Protein AF-A0A524MCB5-F1 (afdb_monomer_lite)

Radius of gyration: 27.87 Å; chains: 1; bounding box: 77×70×85 Å

Foldseek 3Di:
DDDDDDDDDDDDDFDFFFPDLWAWFFLDKDFDPLPPCADPNQHDFQFQAKEDPAPQKMKTAHQQLCPRGPPHTKIFIWRWDAFSNGGDDIDGDDIAFAAPAADPPDGHHDDRQQFRWAYWYDDPFAIWTWGCQGPVRATWIFGAGNRNGTDDTADDPPQQGWDDDPRDTQGHADVPFQWQEKEADPVRFKIKIKTFFDINQQADFAAQVFWGKMKIWMWGPPDPGIDTDFIAIATWGHAPDHADVPKDKGKTFNYKYACCVPDLSARMWTWIWMAIPPFGIKIWTKGWHPDVVVDVGVVVVVDSGQDDPNHHRPDDHTDIGTRFMDGPPPVTGPDPDHQFAWRYWYWYDQHPVRFIKIKIWHGQVSPSPRGGTMMIIITTDSPQFQKKKQQQAFAQDPPQARFGKIWMATPLCLLQIAIEFPSGALSLLVLLVVSVVCVSLDDDDPDPDDSSLSSRLSHAEYEQFAQDNSRCVRVQVCLVSLVVHAQYEYEYAPRRLVCCVVPDLPVPNGPNSVVVRSYDYDHADAQDWADHPPGQKIWHWFWADQAPPDITIWIWMDHDQATEIEGDQAAFCVLRVPCRLVVVLLVCLCCLLQQRYQAYEAEAQFEPPDDSVPQRGHHYLVSVVVSLLSSLCSNDVPCSLASQANHEYEYGHHYFDPDPDPTGLRRRVVSNVVVNSSNHNYHHDDRSDMDGTHGPVVSNVVVPDDDPPPDD

Secondary structure (DSSP, 8-state):
-PPP-----------PPP--S-EEEEEEEE---TTT-EETTEE---EEEEEE-SSSEEEEEE---SSSSSSS-EEEEEEEEEETTEEEEEEEEEEEEPBSS--SSS--BPPTTS--EEEEEEETTEEEEEES--TTS--EEEEE-TTS-EEEE----GGGS-EEETTEEEESPBTTBSEEEEEE-TTS-EEEEEESS--TTT-PPP-SS---EEEEEEEE-SSSS-EEEEEEEEEPPPPSSPPPTT--EEEEEEEEEE-TTT-SS-SEEEEEEEEETTTEEEEEEEEE---TTTS-HHHHHT-S---BTTBPP-S-PPPEEEEEEEESSTTS-SSS----EEEEEEEEEEPTTSPEEEEEEEE-TT-TTT----EEEEEEE-TT-SEEEEEEE-B-SS-TTSBSEEEEEETT-GGG-EEE--S--HHHHHHHHHTTTTTT--PPTT--S-HHHHHHHH---EE-S---GGGTHHHHHHHHHHTTS--EEEEE-HHHHHHHHHHTBSSSSB--TTTTTSEEEEEPPBT--EEPTTSS-EEEEEEEESSTT-EEEEEEEEETTEEEEEE-S---HHHH--SHHHHHHHHHHHHHHTT-EEEEEEE----TT--GGGTSS---HHHHHHHHHHHHHHH-SSSTTTTTTT-EEEEE-BPP--SSSS-HHHHHHHHHHHH--S--EEE-PPTT-EEEE---HHHHHHHTSPPP----

Sequence (712 aa):
MKRSVLVAGLVVGLLGMSASAMELHFLGSFDPPRERWTFESIPVGEISGLTYAGNGTYYAIADDQGENITPPGVLYELEINVDLQGFHSVEVTDVIHLAREACTTCVRPYYAGELDGEEVLWMEDGFIVCSERDLTGEPWIRQFTHSGEFLAELPIPEKFIPAFEGGAQVRGVRENLSFEAATVTPDGSTLYVANEQALVQDGPVSTADAGTTVRIVEYDLTGDAPVIVGEYVYVTEPLFVRPAEGASGDNGVPGMAYVGHITPEFDLIMMERAYVGGIGNHIGLFGVKLDPYVYDREKILATEALAEDGMPYAGLSVHKVPLLRLSDDPAQTNVDFDPDNMEAIAIGPQLENGNSTLLLASDNNFNPKYQRNVFAAFEIDLDDAKLSAIVLGSGGGPREDNLSSYMLFPSGAPEEAIALDAGTLTVGIRHADELGNLWDFAVPSGSNLTREGYVYQNIKAYLLSHAHLDHTSAHYLNGPVDIYGAKKPIMGIQSTIDNIASGIYNWNTWADFVALGYYEYSVLSPSVETAIPGTSMTVEAYPVSHGAPYESTAFLVRSGDDYVLYFGDVGPEGVEGTGLITTVWERVAPLIADGSLLGMFLEISYAEGRPDSLLFGHLTPSWMMAEMHTLAQLVDAANPYEALDGFPVVVTHVKPIFEMVEPPLSAISRQLDQLNDLGIDFIFPIQGMRIDFRPNQRLRSMSGQPTPEVSS

pLDDT: mean 88.78, std 14.49, range [23.48, 98.88]

Structure (mmCIF, N/CA/C/O backbone):
data_AF-A0A524MCB5-F1
#
_entry.id   AF-A0A524MCB5-F1
#
loop_
_atom_site.group_PDB
_atom_site.id
_atom_site.type_symbol
_atom_site.label_atom_id
_atom_site.label_alt_id
_atom_site.label_comp_id
_atom_site.label_asym_id
_atom_site.label_entity_id
_atom_site.label_seq_id
_atom_site.pdbx_PDB_ins_code
_atom_site.Cartn_x
_atom_site.Cartn_y
_atom_site.Cartn_z
_atom_site.occupancy
_atom_site.B_iso_or_equiv
_atom_site.auth_seq_id
_atom_site.auth_comp_id
_atom_site.auth_asym_id
_atom_site.auth_atom_id
_atom_site.pdbx_PDB_model_num
ATOM 1 N N . MET A 1 1 ? 46.793 -26.778 21.956 1.00 34.97 1 MET A N 1
ATOM 2 C CA . MET A 1 1 ? 45.441 -27.344 22.150 1.00 34.97 1 MET A CA 1
ATOM 3 C C . MET A 1 1 ? 44.452 -26.191 22.180 1.00 34.97 1 MET A C 1
ATOM 5 O O . MET A 1 1 ? 44.235 -25.610 23.233 1.00 34.97 1 MET A O 1
ATOM 9 N N . LYS A 1 2 ? 43.958 -25.784 21.007 1.00 26.27 2 LYS A N 1
ATOM 10 C CA . LYS A 1 2 ? 42.907 -24.769 20.867 1.00 26.27 2 LYS A CA 1
ATOM 11 C C . LYS A 1 2 ? 41.581 -25.523 20.772 1.00 26.27 2 LYS A C 1
ATOM 13 O O . LYS A 1 2 ? 41.480 -26.440 19.963 1.00 26.27 2 LYS A O 1
ATOM 18 N N . ARG A 1 3 ? 40.642 -25.216 21.668 1.00 27.69 3 ARG A N 1
ATOM 19 C CA . ARG A 1 3 ? 39.285 -25.771 21.665 1.00 27.69 3 ARG A CA 1
ATOM 20 C C . ARG A 1 3 ? 38.458 -25.001 20.642 1.00 27.69 3 ARG A C 1
ATOM 22 O O . ARG A 1 3 ? 38.384 -23.780 20.722 1.00 27.69 3 ARG A O 1
ATOM 29 N N . SER A 1 4 ? 37.899 -25.741 19.699 1.00 25.53 4 SER A N 1
ATOM 30 C CA . SER A 1 4 ? 36.916 -25.300 18.720 1.00 25.53 4 SER A CA 1
ATOM 31 C C . SER A 1 4 ? 35.614 -24.927 19.430 1.00 25.53 4 SER A C 1
ATOM 33 O O . SER A 1 4 ? 35.122 -25.711 20.242 1.00 25.53 4 SER A O 1
ATOM 35 N N . VAL A 1 5 ? 35.068 -23.753 19.126 1.00 27.42 5 VAL A N 1
ATOM 36 C CA . VAL A 1 5 ? 33.670 -23.408 19.401 1.00 27.42 5 VAL A CA 1
ATOM 37 C C . VAL A 1 5 ? 32.959 -23.515 18.058 1.00 27.42 5 VAL A C 1
ATOM 39 O O . VAL A 1 5 ? 33.287 -22.784 17.129 1.00 27.42 5 VAL A O 1
ATOM 42 N N . LEU A 1 6 ? 32.078 -24.507 17.944 1.00 23.48 6 LEU A N 1
ATOM 43 C CA . LEU A 1 6 ? 31.124 -24.635 16.849 1.00 23.48 6 LEU A CA 1
ATOM 44 C C . LEU A 1 6 ? 30.017 -23.612 17.129 1.00 23.48 6 LEU A C 1
ATOM 46 O O . LEU A 1 6 ? 29.331 -23.738 18.141 1.00 23.48 6 LEU A O 1
ATOM 50 N N . VAL A 1 7 ? 29.867 -22.608 16.272 1.00 26.48 7 VAL A N 1
ATOM 51 C CA . VAL A 1 7 ? 28.645 -21.800 16.206 1.00 26.48 7 VAL A CA 1
ATOM 52 C C . VAL A 1 7 ? 27.860 -22.366 15.033 1.00 26.48 7 VAL A C 1
ATOM 54 O O . VAL A 1 7 ? 28.267 -22.217 13.885 1.00 26.48 7 VAL A O 1
ATOM 57 N N . ALA A 1 8 ? 26.804 -23.116 15.336 1.00 25.14 8 ALA A N 1
ATOM 58 C CA . ALA A 1 8 ? 25.810 -23.506 14.350 1.00 25.14 8 ALA A CA 1
ATOM 59 C C . ALA A 1 8 ? 24.869 -22.309 14.183 1.00 25.14 8 ALA A C 1
ATOM 61 O O . ALA A 1 8 ? 24.082 -22.022 15.082 1.00 25.14 8 ALA A O 1
ATOM 62 N N . GLY A 1 9 ? 25.022 -21.571 13.085 1.00 24.66 9 GLY A N 1
ATOM 63 C CA . GLY A 1 9 ? 24.042 -20.579 12.659 1.00 24.66 9 GLY A CA 1
ATOM 64 C C . GLY A 1 9 ? 22.861 -21.314 12.043 1.00 24.66 9 GLY A C 1
ATOM 65 O O . GLY A 1 9 ? 22.995 -21.895 10.969 1.00 24.66 9 GLY A O 1
ATOM 66 N N . LEU A 1 10 ? 21.744 -21.346 12.761 1.00 24.39 10 LEU A N 1
ATOM 67 C CA . LEU A 1 10 ? 20.443 -21.692 12.211 1.00 24.39 10 LEU A CA 1
ATOM 68 C C . LEU A 1 10 ? 19.868 -20.376 11.673 1.00 24.39 10 LEU A C 1
ATOM 70 O O . LEU A 1 10 ? 19.502 -19.510 12.461 1.00 24.39 10 LEU A O 1
ATOM 74 N N . VAL A 1 11 ? 19.891 -20.192 10.355 1.00 24.83 11 VAL A N 1
ATOM 75 C CA . VAL A 1 11 ? 19.175 -19.099 9.688 1.00 24.83 11 VAL A CA 1
ATOM 76 C C . VAL A 1 11 ? 17.813 -19.672 9.324 1.00 24.83 11 VAL A C 1
ATOM 78 O O . VAL A 1 11 ? 17.716 -20.512 8.433 1.00 24.83 11 VAL A O 1
ATOM 81 N N . VAL A 1 12 ? 16.793 -19.296 10.089 1.00 26.09 12 VAL A N 1
ATOM 82 C CA . VAL A 1 12 ? 15.389 -19.496 9.728 1.00 26.09 12 VAL A CA 1
ATOM 83 C C . VAL A 1 12 ? 14.976 -18.204 9.035 1.00 26.09 12 VAL A C 1
ATOM 85 O O . VAL A 1 12 ? 14.985 -17.151 9.665 1.00 26.09 12 VAL A O 1
ATOM 88 N N . GLY A 1 13 ? 14.722 -18.273 7.728 1.00 25.08 13 GLY A N 1
ATOM 89 C CA . GLY A 1 13 ? 14.093 -17.180 6.996 1.00 25.08 13 GLY A CA 1
ATOM 90 C C . GLY A 1 13 ? 12.633 -17.095 7.426 1.00 25.08 13 GLY A C 1
ATOM 91 O O . GLY A 1 13 ? 11.873 -18.030 7.185 1.00 25.08 13 GLY A O 1
ATOM 92 N N . LEU A 1 14 ? 12.271 -16.016 8.113 1.00 28.81 14 LEU A N 1
ATOM 93 C CA . LEU A 1 14 ? 10.888 -15.672 8.422 1.00 28.81 14 LEU A CA 1
ATOM 94 C C . LEU A 1 14 ? 10.329 -14.904 7.219 1.00 28.81 14 LEU A C 1
ATOM 96 O O . LEU A 1 14 ? 10.658 -13.743 6.999 1.00 28.81 14 LEU A O 1
ATOM 100 N N . LEU A 1 15 ? 9.542 -15.603 6.403 1.00 29.95 15 LEU A N 1
ATOM 101 C CA . LEU A 1 15 ? 8.758 -15.047 5.304 1.00 29.95 15 LEU A CA 1
ATOM 102 C C . LEU A 1 15 ? 7.418 -14.555 5.871 1.00 29.95 15 LEU A C 1
ATOM 104 O O . LEU A 1 15 ? 6.432 -15.284 5.819 1.00 29.95 15 LEU A O 1
ATOM 108 N N . GLY A 1 16 ? 7.380 -13.328 6.390 1.00 27.06 16 GLY A N 1
ATOM 109 C CA . GLY A 1 16 ? 6.115 -12.638 6.648 1.00 27.06 16 GLY A CA 1
ATOM 110 C C . GLY A 1 16 ? 5.524 -12.141 5.325 1.00 27.06 16 GLY A C 1
ATOM 111 O O . GLY A 1 16 ? 6.217 -11.489 4.541 1.00 27.06 16 GLY A O 1
ATOM 112 N N . MET A 1 17 ? 4.274 -12.497 5.029 1.00 32.84 17 MET A N 1
ATOM 113 C CA . MET A 1 17 ? 3.449 -11.775 4.055 1.00 32.84 17 MET A CA 1
ATOM 114 C C . MET A 1 17 ? 2.498 -10.897 4.863 1.00 32.84 17 MET A C 1
ATOM 116 O O . MET A 1 17 ? 1.702 -11.424 5.639 1.00 32.84 17 MET A O 1
ATOM 120 N N . SER A 1 18 ? 2.624 -9.580 4.715 1.00 36.91 18 SER A N 1
ATOM 121 C CA . SER A 1 18 ? 1.657 -8.612 5.233 1.00 36.91 18 SER A CA 1
ATOM 122 C C . SER A 1 18 ? 0.288 -8.827 4.587 1.00 36.91 18 SER A C 1
ATOM 124 O O . SER A 1 18 ? 0.202 -9.186 3.411 1.00 36.91 18 SER A O 1
ATOM 126 N N . ALA A 1 19 ? -0.786 -8.597 5.337 1.00 42.97 19 ALA A N 1
ATOM 127 C CA . ALA A 1 19 ? -2.145 -8.635 4.812 1.00 42.97 19 ALA A CA 1
ATOM 128 C C . ALA A 1 19 ? -2.438 -7.303 4.100 1.00 42.97 19 ALA A C 1
ATOM 130 O O . ALA A 1 19 ? -2.971 -6.367 4.694 1.00 42.97 19 ALA A O 1
ATOM 131 N N . SER A 1 20 ? -2.043 -7.210 2.830 1.00 49.34 20 SER A N 1
ATOM 132 C CA . SER A 1 20 ? -2.383 -6.082 1.956 1.00 49.34 20 SER A CA 1
ATOM 133 C C . SER A 1 20 ? -3.888 -5.994 1.695 1.00 49.34 20 SER A C 1
ATOM 135 O O . SER A 1 20 ? -4.575 -7.018 1.689 1.00 49.34 20 SER A O 1
ATOM 137 N N . ALA A 1 21 ? -4.399 -4.783 1.429 1.00 55.09 21 ALA A N 1
ATOM 138 C CA . ALA A 1 21 ? -5.760 -4.589 0.953 1.00 55.09 21 ALA A CA 1
ATOM 139 C C . ALA A 1 21 ? -6.006 -4.895 -0.530 1.00 55.09 21 ALA A C 1
ATOM 141 O O . ALA A 1 21 ? -7.150 -4.912 -0.988 1.00 55.09 21 ALA A O 1
ATOM 142 N N . MET A 1 22 ? -4.945 -5.193 -1.261 1.00 78.25 22 MET A N 1
ATOM 143 C CA . MET A 1 22 ? -4.989 -5.588 -2.653 1.00 78.25 22 MET A CA 1
ATOM 144 C C . MET A 1 22 ? -4.482 -7.024 -2.776 1.00 78.25 22 MET A C 1
ATOM 146 O O . MET A 1 22 ? -3.306 -7.291 -2.528 1.00 78.25 22 MET A O 1
ATOM 150 N N . GLU A 1 23 ? -5.351 -7.951 -3.173 1.00 82.00 23 GLU A N 1
ATOM 151 C CA . GLU A 1 23 ? -4.948 -9.313 -3.525 1.00 82.00 23 GLU A CA 1
ATOM 152 C C . GLU A 1 23 ? -4.732 -9.429 -5.041 1.00 82.00 23 GLU A C 1
ATOM 154 O O . GLU A 1 23 ? -5.407 -8.787 -5.846 1.00 82.00 23 GLU A O 1
ATOM 159 N N . LEU A 1 24 ? -3.772 -10.268 -5.437 1.00 90.69 24 LEU A N 1
ATOM 160 C CA . LEU A 1 24 ? -3.521 -10.605 -6.837 1.00 90.69 24 LEU A CA 1
ATOM 161 C C . LEU A 1 24 ? -3.953 -12.050 -7.087 1.00 90.69 24 LEU A C 1
ATOM 163 O O . LEU A 1 24 ? -3.249 -12.997 -6.726 1.00 90.69 24 LEU A O 1
ATOM 167 N N . HIS A 1 25 ? -5.122 -12.237 -7.696 1.00 91.31 25 HIS A N 1
ATOM 168 C CA . HIS A 1 25 ? -5.667 -13.566 -7.986 1.00 91.31 25 HIS A CA 1
ATOM 169 C C . HIS A 1 25 ? -5.210 -14.033 -9.357 1.00 91.31 25 HIS A C 1
ATOM 171 O O . HIS A 1 25 ? -5.485 -13.393 -10.364 1.00 91.31 25 HIS A O 1
ATOM 177 N N . PHE A 1 26 ? -4.519 -15.168 -9.419 1.00 94.00 26 PHE A N 1
ATOM 178 C CA . PHE A 1 26 ? -4.023 -15.696 -10.687 1.00 94.00 26 PHE A CA 1
ATOM 179 C C . PHE A 1 26 ? -5.168 -16.156 -11.599 1.00 94.00 26 PHE A C 1
ATOM 181 O O . PHE A 1 26 ? -5.893 -17.097 -11.275 1.00 94.00 26 PHE A O 1
ATOM 188 N N . LEU A 1 27 ? -5.288 -15.520 -12.764 1.00 94.94 27 LEU A N 1
ATOM 189 C CA . LEU A 1 27 ? -6.279 -15.848 -13.793 1.00 94.94 27 LEU A CA 1
ATOM 190 C C . LEU A 1 27 ? -5.763 -16.910 -14.768 1.00 94.94 27 LEU A C 1
ATOM 192 O O . LEU A 1 27 ? -6.548 -17.634 -15.380 1.00 94.94 27 LEU A O 1
ATOM 196 N N . GLY A 1 28 ? -4.444 -17.023 -14.915 1.00 95.31 28 GLY A N 1
ATOM 197 C CA . GLY A 1 28 ? -3.798 -18.021 -15.758 1.00 95.31 28 GLY A CA 1
ATOM 198 C C . GLY A 1 28 ? -2.550 -17.489 -16.449 1.00 95.31 28 GLY A C 1
ATOM 199 O O . GLY A 1 28 ? -2.157 -16.337 -16.268 1.00 95.31 28 GLY A O 1
ATOM 200 N N . SER A 1 29 ? -1.941 -18.341 -17.270 1.00 95.94 29 SER A N 1
ATOM 201 C CA . SER A 1 29 ? -0.795 -17.995 -18.107 1.00 95.94 29 SER A CA 1
ATOM 202 C C . SER A 1 29 ? -1.027 -18.346 -19.575 1.00 95.94 29 SER A C 1
ATOM 204 O O . SER A 1 29 ? -1.877 -19.177 -19.913 1.00 95.94 29 SER A O 1
ATOM 206 N N . PHE A 1 30 ? -0.259 -17.711 -20.455 1.00 95.44 30 PHE A N 1
ATOM 207 C CA . PHE A 1 30 ? -0.228 -17.999 -21.881 1.00 95.44 30 PHE A CA 1
ATOM 208 C C . PHE A 1 30 ? 1.215 -18.149 -22.361 1.00 95.44 30 PHE A C 1
ATOM 210 O O . PHE A 1 30 ? 2.009 -17.218 -22.258 1.00 95.44 30 PHE A O 1
ATOM 217 N N . ASP A 1 31 ? 1.519 -19.307 -22.948 1.00 92.88 31 ASP A N 1
ATOM 218 C CA . ASP A 1 31 ? 2.825 -19.623 -23.527 1.00 92.88 31 ASP A CA 1
ATOM 219 C C . ASP A 1 31 ? 2.719 -19.577 -25.064 1.00 92.88 31 ASP A C 1
ATOM 221 O O . ASP A 1 31 ? 2.154 -20.502 -25.671 1.00 92.88 31 ASP A O 1
ATOM 225 N N . PRO A 1 32 ? 3.271 -18.552 -25.739 1.00 89.06 32 PRO A N 1
ATOM 226 C CA . PRO A 1 32 ? 3.393 -18.561 -27.188 1.00 89.06 32 PRO A CA 1
ATOM 227 C C . PRO A 1 32 ? 4.268 -19.727 -27.688 1.00 89.06 32 PRO A C 1
ATOM 229 O O . PRO A 1 32 ? 5.071 -20.304 -26.944 1.00 89.06 32 PRO A O 1
ATOM 232 N N . PRO A 1 33 ? 4.175 -20.095 -28.981 1.00 83.44 33 PRO A N 1
ATOM 233 C CA . PRO A 1 33 ? 5.017 -21.143 -29.547 1.00 83.44 33 PRO A CA 1
ATOM 234 C C . PRO A 1 33 ? 6.518 -20.838 -29.396 1.00 83.44 33 PRO A C 1
ATOM 236 O O . PRO A 1 33 ? 7.037 -19.928 -30.034 1.00 83.44 33 PRO A O 1
ATOM 239 N N . ARG A 1 34 ? 7.243 -21.665 -28.627 1.00 75.25 34 ARG A N 1
ATOM 240 C CA . ARG A 1 34 ? 8.708 -21.532 -28.435 1.00 75.25 34 ARG A CA 1
ATOM 241 C C . ARG A 1 34 ? 9.503 -21.518 -29.741 1.00 75.25 34 ARG A C 1
ATOM 243 O O . ARG A 1 34 ? 10.548 -20.890 -29.837 1.00 75.25 34 ARG A O 1
ATOM 250 N N . GLU A 1 35 ? 9.017 -22.236 -30.751 1.00 72.88 35 GLU A N 1
ATOM 251 C CA . GLU A 1 35 ? 9.557 -22.183 -32.104 1.00 72.88 35 GLU A CA 1
ATOM 252 C C . GLU A 1 35 ? 8.557 -21.460 -33.014 1.00 72.88 35 GLU A C 1
ATOM 254 O O . GLU A 1 35 ? 7.400 -21.872 -33.106 1.00 72.88 35 GLU A O 1
ATOM 259 N N . ARG A 1 36 ? 9.038 -20.470 -33.784 1.00 73.31 36 ARG A N 1
ATOM 260 C CA . ARG A 1 36 ? 8.288 -19.763 -34.847 1.00 73.31 36 ARG A CA 1
ATOM 261 C C . ARG A 1 36 ? 7.218 -18.772 -34.377 1.00 73.31 36 ARG A C 1
ATOM 263 O O . ARG A 1 36 ? 6.297 -18.494 -35.146 1.00 73.31 36 ARG A O 1
ATOM 270 N N . TRP A 1 37 ? 7.337 -18.212 -33.177 1.00 89.62 37 TRP A N 1
ATOM 271 C CA . TRP A 1 37 ? 6.600 -16.990 -32.864 1.00 89.62 37 TRP A CA 1
ATOM 272 C C . TRP A 1 37 ? 7.275 -15.816 -33.582 1.00 89.62 37 TRP A C 1
ATOM 274 O O . TRP A 1 37 ? 8.327 -15.331 -33.180 1.00 89.62 37 TRP A O 1
ATOM 284 N N . THR A 1 38 ? 6.741 -15.479 -34.755 1.00 91.56 38 THR A N 1
ATOM 285 C CA . THR A 1 38 ? 7.285 -14.458 -35.657 1.00 91.56 38 THR A CA 1
ATOM 286 C C . THR A 1 38 ? 6.148 -13.639 -36.248 1.00 91.56 38 THR A C 1
ATOM 288 O O . THR A 1 38 ? 5.137 -14.227 -36.642 1.00 91.56 38 THR A O 1
ATOM 291 N N . PHE A 1 39 ? 6.361 -12.343 -36.441 1.00 93.56 39 PHE A N 1
ATOM 292 C CA . PHE A 1 39 ? 5.471 -11.462 -37.194 1.00 93.56 39 PHE A CA 1
ATOM 293 C C . PHE A 1 39 ? 6.193 -10.957 -38.446 1.00 93.56 39 PHE A C 1
ATOM 295 O O . PHE A 1 39 ? 7.310 -10.467 -38.361 1.00 93.56 39 PHE A O 1
ATOM 302 N N . GLU A 1 40 ? 5.623 -11.168 -39.635 1.00 91.75 40 GLU A N 1
ATOM 303 C CA . GLU A 1 40 ? 6.247 -10.802 -40.925 1.00 91.75 40 GLU A CA 1
ATOM 304 C C . GLU A 1 40 ? 7.729 -11.220 -41.104 1.00 91.75 40 GLU A C 1
ATOM 306 O O . GLU A 1 40 ? 8.475 -10.637 -41.888 1.00 91.75 40 GLU A O 1
ATOM 311 N N . SER A 1 41 ? 8.136 -12.334 -40.482 1.00 89.94 41 SER A N 1
ATOM 312 C CA . SER A 1 41 ? 9.515 -12.875 -40.428 1.00 89.94 41 SER A CA 1
ATOM 313 C C . SER A 1 41 ? 10.450 -12.234 -39.397 1.00 89.94 41 SER A C 1
ATOM 315 O O . SER A 1 41 ? 11.596 -12.672 -39.299 1.00 89.94 41 SER A O 1
ATOM 317 N N . ILE A 1 42 ? 9.979 -11.261 -38.621 1.00 92.19 42 ILE A N 1
ATOM 318 C CA . ILE A 1 42 ? 10.658 -10.753 -37.427 1.00 92.19 42 ILE A CA 1
ATOM 319 C C . ILE A 1 42 ? 10.396 -11.751 -36.288 1.00 92.19 42 ILE A C 1
ATOM 321 O O . ILE A 1 42 ? 9.231 -12.090 -36.054 1.00 92.19 42 ILE A O 1
ATOM 325 N N . PRO A 1 43 ? 11.434 -12.302 -35.633 1.00 92.50 43 PRO A N 1
ATOM 326 C CA . PRO A 1 43 ? 11.242 -13.124 -34.443 1.00 92.50 43 PRO A CA 1
ATOM 327 C C . PRO A 1 43 ? 10.668 -12.266 -33.312 1.00 92.50 43 PRO A C 1
ATOM 329 O O . PRO A 1 43 ? 11.080 -11.126 -33.147 1.00 92.50 43 PRO A O 1
ATOM 332 N N . VAL A 1 44 ? 9.705 -12.809 -32.568 1.00 93.94 44 VAL A N 1
ATOM 333 C CA . VAL A 1 44 ? 9.073 -12.122 -31.435 1.00 93.94 44 VAL A CA 1
ATOM 334 C C . VAL A 1 44 ? 9.634 -12.715 -30.146 1.00 93.94 44 VAL A C 1
ATOM 336 O O . VAL A 1 44 ? 9.595 -13.933 -29.935 1.00 93.94 44 VAL A O 1
ATOM 339 N N . GLY A 1 45 ? 10.177 -11.859 -29.299 1.00 92.88 45 GLY A N 1
ATOM 340 C CA . GLY A 1 45 ? 10.852 -12.201 -28.053 1.00 92.88 45 GLY A CA 1
ATOM 341 C C . GLY A 1 45 ? 11.538 -10.969 -27.490 1.00 92.88 45 GLY A C 1
ATOM 342 O O . GLY A 1 45 ? 11.314 -9.877 -28.025 1.00 92.88 45 GLY A O 1
ATOM 343 N N . GLU A 1 46 ? 12.361 -11.179 -26.465 1.00 93.25 46 GLU A N 1
ATOM 344 C CA . GLU A 1 46 ? 13.118 -10.087 -25.849 1.00 93.25 46 GLU A CA 1
ATOM 345 C C . GLU A 1 46 ? 12.197 -8.998 -25.268 1.00 93.25 46 GLU A C 1
ATOM 347 O O . GLU A 1 46 ? 12.409 -7.812 -25.432 1.00 93.25 46 GLU A O 1
ATOM 352 N N . ILE A 1 47 ? 11.072 -9.422 -24.664 1.00 96.38 47 ILE A N 1
ATOM 353 C CA . ILE A 1 47 ? 10.057 -8.513 -24.109 1.00 96.38 47 ILE A CA 1
ATOM 354 C C . ILE A 1 47 ? 10.479 -8.062 -22.711 1.00 96.38 47 ILE A C 1
ATOM 356 O O . ILE A 1 47 ? 10.270 -8.797 -21.747 1.00 96.38 47 ILE A O 1
ATOM 360 N N . SER A 1 48 ? 10.964 -6.832 -22.623 1.00 96.00 48 SER A N 1
ATOM 361 C CA . SER A 1 48 ? 11.388 -6.175 -21.381 1.00 96.00 48 SER A CA 1
ATOM 362 C C . SER A 1 48 ? 10.328 -5.217 -20.820 1.00 96.00 48 SER A C 1
ATOM 364 O O . SER A 1 48 ? 10.140 -5.150 -19.612 1.00 96.00 48 SER A O 1
ATOM 366 N N . GLY A 1 49 ? 9.524 -4.577 -21.683 1.00 97.56 49 GLY A N 1
ATOM 367 C CA . GLY A 1 49 ? 8.474 -3.626 -21.279 1.00 97.56 49 GLY A CA 1
ATOM 368 C C . GLY A 1 49 ? 7.113 -3.872 -21.932 1.00 97.56 49 GLY A C 1
ATOM 369 O O . GLY A 1 49 ? 7.030 -4.441 -23.026 1.00 97.56 49 GLY A O 1
ATOM 370 N N . LEU A 1 50 ? 6.026 -3.430 -21.287 1.00 98.12 50 LEU A N 1
ATOM 371 C CA . LEU A 1 50 ? 4.644 -3.631 -21.750 1.00 98.12 50 LEU A CA 1
ATOM 372 C C . LEU A 1 50 ? 3.716 -2.497 -21.294 1.00 98.12 50 LEU A C 1
ATOM 374 O O . LEU A 1 50 ? 3.638 -2.160 -20.120 1.00 98.12 50 LEU A O 1
ATOM 378 N N . THR A 1 51 ? 2.884 -1.985 -22.201 1.00 97.94 51 THR A N 1
ATOM 379 C CA . THR A 1 51 ? 1.887 -0.952 -21.873 1.00 97.94 51 THR A CA 1
ATOM 380 C C . THR A 1 51 ? 0.537 -1.192 -22.526 1.00 97.94 51 THR A C 1
ATOM 382 O O . THR A 1 51 ? 0.451 -1.762 -23.614 1.00 97.94 51 THR A O 1
ATOM 385 N N . TYR A 1 52 ? -0.528 -0.739 -21.862 1.00 95.62 52 TYR A N 1
ATOM 386 C CA . TYR A 1 52 ? -1.908 -0.860 -22.317 1.00 95.62 52 TYR A CA 1
ATOM 387 C C . TYR A 1 52 ? -2.429 0.466 -22.879 1.00 95.62 52 TYR A C 1
ATOM 389 O O . TYR A 1 52 ? -2.447 1.484 -22.192 1.00 95.62 52 TYR A O 1
ATOM 397 N N . ALA A 1 53 ? -2.940 0.446 -24.111 1.00 91.31 53 ALA A N 1
ATOM 398 C CA . ALA A 1 53 ? -3.452 1.639 -24.789 1.00 91.31 53 ALA A CA 1
ATOM 399 C C . ALA A 1 53 ? -4.928 1.966 -24.473 1.00 91.31 53 ALA A C 1
ATOM 401 O O . ALA A 1 53 ? -5.498 2.903 -25.034 1.00 91.31 53 ALA A O 1
ATOM 402 N N . GLY A 1 54 ? -5.589 1.188 -23.606 1.00 83.06 54 GLY A N 1
ATOM 403 C CA . GLY A 1 54 ? -6.968 1.452 -23.171 1.00 83.06 54 GLY A CA 1
ATOM 404 C C . GLY A 1 54 ? -8.078 0.848 -24.045 1.00 83.06 54 GLY A C 1
ATOM 405 O O . GLY A 1 54 ? -9.254 0.980 -23.706 1.00 83.06 54 GLY A O 1
ATOM 406 N N . ASN A 1 55 ? -7.746 0.185 -25.156 1.00 79.12 55 ASN A N 1
ATOM 407 C CA . ASN A 1 55 ? -8.709 -0.298 -26.161 1.00 79.12 55 ASN A CA 1
ATOM 408 C C . ASN A 1 55 ? -8.561 -1.795 -26.517 1.00 79.12 55 ASN A C 1
ATOM 410 O O . ASN A 1 55 ? -9.005 -2.210 -27.586 1.00 79.12 55 ASN A O 1
ATOM 414 N N . GLY A 1 56 ? -7.922 -2.587 -25.654 1.00 80.69 56 GLY A N 1
ATOM 415 C CA . GLY A 1 56 ? -7.534 -3.979 -25.933 1.00 80.69 56 GLY A CA 1
ATOM 416 C C . GLY A 1 56 ? -6.179 -4.141 -26.638 1.00 80.69 56 GLY A C 1
ATOM 417 O O . GLY A 1 56 ? -5.706 -5.266 -26.768 1.00 80.69 56 GLY A O 1
ATOM 418 N N . THR A 1 57 ? -5.549 -3.036 -27.056 1.00 94.06 57 THR A N 1
ATOM 419 C CA . THR A 1 57 ? -4.215 -3.033 -27.676 1.00 94.06 57 THR A CA 1
ATOM 420 C C . THR A 1 57 ? -3.142 -2.808 -26.621 1.00 94.06 57 THR A C 1
ATOM 422 O O . THR A 1 57 ? -3.291 -1.956 -25.738 1.00 94.06 57 THR A O 1
ATOM 425 N N . TYR A 1 58 ? -2.049 -3.543 -26.755 1.00 98.12 58 TYR A N 1
ATOM 426 C CA . TYR A 1 58 ? -0.845 -3.413 -25.957 1.00 98.12 58 TYR A CA 1
ATOM 427 C C . TYR A 1 58 ? 0.352 -3.142 -26.854 1.00 98.12 58 TYR A C 1
ATOM 429 O O . TYR A 1 58 ? 0.353 -3.511 -28.028 1.00 98.12 58 TYR A O 1
ATOM 437 N N . TYR A 1 59 ? 1.383 -2.533 -26.283 1.00 98.44 59 TYR A N 1
ATOM 438 C CA . TYR A 1 59 ? 2.670 -2.366 -26.942 1.00 98.44 59 TYR A CA 1
ATOM 439 C C . TYR A 1 59 ? 3.757 -2.931 -26.048 1.00 98.44 59 TYR A C 1
ATOM 441 O O . TYR A 1 59 ? 3.791 -2.610 -24.863 1.00 98.44 59 TYR A O 1
ATOM 449 N N . ALA A 1 60 ? 4.612 -3.773 -26.615 1.00 98.31 60 ALA A N 1
ATOM 450 C CA . ALA A 1 60 ? 5.767 -4.339 -25.934 1.00 98.31 60 ALA A CA 1
ATOM 451 C C . ALA A 1 60 ? 7.051 -3.885 -26.625 1.00 98.31 60 ALA A C 1
ATOM 453 O O . ALA A 1 60 ? 7.072 -3.815 -27.855 1.00 98.31 60 ALA A O 1
ATOM 454 N N . ILE A 1 61 ? 8.101 -3.584 -25.868 1.00 98.06 61 ILE A N 1
ATOM 455 C CA . ILE A 1 61 ? 9.419 -3.253 -26.425 1.00 98.06 61 ILE A CA 1
ATOM 456 C C . ILE A 1 61 ? 10.319 -4.485 -26.447 1.00 98.06 61 ILE A C 1
ATOM 458 O O . ILE A 1 61 ? 10.229 -5.322 -25.556 1.00 98.06 61 ILE A O 1
ATOM 462 N N . ALA A 1 62 ? 11.123 -4.597 -27.508 1.00 96.56 62 ALA A N 1
ATOM 463 C CA . ALA A 1 62 ? 12.202 -5.568 -27.603 1.00 96.56 62 ALA A CA 1
ATOM 464 C C . ALA A 1 62 ? 13.525 -4.967 -27.092 1.00 96.56 62 ALA A C 1
ATOM 466 O O . ALA A 1 62 ? 13.936 -3.930 -27.634 1.00 96.56 62 ALA A O 1
ATOM 467 N N . ASP A 1 63 ? 14.209 -5.623 -26.153 1.00 94.06 63 ASP A N 1
ATOM 468 C CA . ASP A 1 63 ? 15.554 -5.234 -25.694 1.00 94.06 63 ASP A CA 1
ATOM 469 C C . ASP A 1 63 ? 16.671 -5.656 -26.676 1.00 94.06 63 ASP A C 1
ATOM 471 O O . ASP A 1 63 ? 17.800 -5.180 -26.564 1.00 94.06 63 ASP A O 1
ATOM 475 N N . ASP A 1 64 ? 16.352 -6.426 -27.735 1.00 93.44 64 ASP A N 1
ATOM 476 C CA . ASP A 1 64 ? 17.317 -6.859 -28.764 1.00 93.44 64 ASP A CA 1
ATOM 477 C C . ASP A 1 64 ? 18.200 -5.717 -29.277 1.00 93.44 64 ASP A C 1
ATOM 479 O O . ASP A 1 64 ? 17.787 -4.823 -30.032 1.00 93.44 64 ASP A O 1
ATOM 483 N N . GLN A 1 65 ? 19.487 -5.834 -28.967 1.00 93.19 65 GLN A N 1
ATOM 484 C CA . GLN A 1 65 ? 20.508 -4.853 -29.323 1.00 93.19 65 GLN A CA 1
ATOM 485 C C . GLN A 1 65 ? 20.986 -4.998 -30.780 1.00 93.19 65 GLN A C 1
ATOM 487 O O . GLN A 1 65 ? 22.039 -4.478 -31.164 1.00 93.19 65 GLN A O 1
ATOM 492 N N . GLY A 1 66 ? 20.239 -5.692 -31.638 1.00 92.44 66 GLY A N 1
ATOM 493 C CA . GLY A 1 66 ? 20.571 -5.939 -33.037 1.00 92.44 66 GLY A CA 1
ATOM 494 C C . GLY A 1 66 ? 21.185 -7.318 -33.299 1.00 92.44 66 GLY A C 1
ATOM 495 O O . GLY A 1 66 ? 21.845 -7.495 -34.331 1.00 92.44 66 GLY A O 1
ATOM 496 N N . GLU A 1 67 ? 21.046 -8.262 -32.365 1.00 92.38 67 GLU A N 1
ATOM 497 C CA . GLU A 1 67 ? 21.634 -9.604 -32.440 1.00 92.38 67 GLU A CA 1
ATOM 498 C C . GLU A 1 67 ? 20.740 -10.572 -33.224 1.00 92.38 67 GLU A C 1
ATOM 500 O O . GLU A 1 67 ? 21.221 -11.298 -34.106 1.00 92.38 67 GLU A O 1
ATOM 505 N N . ASN A 1 68 ? 19.437 -10.538 -32.946 1.00 91.44 68 ASN A N 1
ATOM 506 C CA . ASN A 1 68 ? 18.411 -11.388 -33.539 1.00 91.44 68 ASN A CA 1
ATOM 507 C C . ASN A 1 68 ? 17.422 -10.582 -34.390 1.00 91.44 68 ASN A C 1
ATOM 509 O O . ASN A 1 68 ? 16.882 -11.112 -35.371 1.00 91.44 68 ASN A O 1
ATOM 513 N N . ILE A 1 69 ? 17.218 -9.303 -34.069 1.00 91.50 69 ILE A N 1
ATOM 514 C CA . ILE A 1 69 ? 16.318 -8.382 -34.763 1.00 91.50 69 ILE A CA 1
ATOM 515 C C . ILE A 1 69 ? 17.160 -7.334 -35.499 1.00 91.50 69 ILE A C 1
ATOM 517 O O . ILE A 1 69 ? 18.179 -6.851 -35.028 1.00 91.50 69 ILE A O 1
ATOM 521 N N . THR A 1 70 ? 16.816 -6.995 -36.742 1.00 91.31 70 THR A N 1
ATOM 522 C CA . THR A 1 70 ? 17.573 -5.973 -37.486 1.00 91.31 70 THR A CA 1
ATOM 523 C C . THR A 1 70 ? 16.648 -5.153 -38.382 1.00 91.31 70 THR A C 1
ATOM 525 O O . THR A 1 70 ? 16.059 -5.718 -39.309 1.00 91.31 70 THR A O 1
ATOM 528 N N . PRO A 1 71 ? 16.586 -3.818 -38.206 1.00 91.75 71 PRO A N 1
ATOM 529 C CA . PRO A 1 71 ? 17.290 -3.016 -37.188 1.00 91.75 71 PRO A CA 1
ATOM 530 C C . PRO A 1 71 ? 16.719 -3.191 -35.759 1.00 91.75 71 PRO A C 1
ATOM 532 O O . PRO A 1 71 ? 15.548 -3.556 -35.660 1.00 91.75 71 PRO A O 1
ATOM 535 N N . PRO A 1 72 ? 17.503 -2.904 -34.695 1.00 93.81 72 PRO A N 1
ATOM 536 C CA . PRO A 1 72 ? 17.006 -2.868 -33.313 1.00 93.81 72 PRO A CA 1
ATOM 537 C C . PRO A 1 72 ? 16.016 -1.717 -33.083 1.00 93.81 72 PRO A C 1
ATOM 539 O O . PRO A 1 72 ? 15.836 -0.855 -33.955 1.00 93.81 72 PRO A O 1
ATOM 542 N N . GLY A 1 73 ? 15.397 -1.689 -31.898 1.00 94.75 73 GLY A N 1
ATOM 543 C CA . GLY A 1 73 ? 14.370 -0.709 -31.535 1.00 94.75 73 GLY A CA 1
ATOM 544 C C . GLY A 1 73 ? 13.015 -1.067 -32.134 1.00 94.75 73 GLY A C 1
ATOM 545 O O . GLY A 1 73 ? 12.468 -0.314 -32.944 1.00 94.75 73 GLY A O 1
ATOM 546 N N . VAL A 1 74 ? 12.511 -2.247 -31.781 1.00 96.38 74 VAL A N 1
ATOM 547 C CA . VAL A 1 74 ? 11.215 -2.765 -32.224 1.00 96.38 74 VAL A CA 1
ATOM 548 C C . VAL A 1 74 ? 10.211 -2.668 -31.082 1.00 96.38 74 VAL A C 1
ATOM 550 O O . VAL A 1 74 ? 10.489 -3.118 -29.977 1.00 96.38 74 VAL A O 1
ATOM 553 N N . LEU A 1 75 ? 9.036 -2.107 -31.374 1.00 98.06 75 LEU A N 1
ATOM 554 C CA . LEU A 1 75 ? 7.840 -2.295 -30.560 1.00 98.06 75 LEU A CA 1
ATOM 555 C C . LEU A 1 75 ? 6.913 -3.289 -31.263 1.00 98.06 75 LEU A C 1
ATOM 557 O O . LEU A 1 75 ? 6.650 -3.149 -32.462 1.00 98.06 75 LEU A O 1
ATOM 561 N N . TYR A 1 76 ? 6.390 -4.258 -30.525 1.00 97.94 76 TYR A N 1
ATOM 562 C CA . TYR A 1 76 ? 5.322 -5.144 -30.975 1.00 97.94 76 TYR A CA 1
ATOM 563 C C . TYR A 1 76 ? 3.973 -4.541 -30.592 1.00 97.94 76 TYR A C 1
ATOM 565 O O . TYR A 1 76 ? 3.755 -4.236 -29.421 1.00 97.94 76 TYR A O 1
ATOM 573 N N . GLU A 1 77 ? 3.058 -4.410 -31.549 1.00 98.25 77 GLU A N 1
ATOM 574 C CA . GLU A 1 77 ? 1.642 -4.194 -31.246 1.00 98.25 77 GLU A CA 1
ATOM 575 C C . GLU A 1 77 ? 0.995 -5.557 -30.969 1.00 98.25 77 GLU A C 1
ATOM 577 O O . GLU A 1 77 ? 1.142 -6.498 -31.759 1.00 98.25 77 GLU A O 1
ATOM 582 N N . LEU A 1 78 ? 0.322 -5.678 -29.826 1.00 97.69 78 LEU A N 1
ATOM 583 C CA . LEU A 1 78 ? -0.263 -6.919 -29.332 1.00 97.69 78 LEU A CA 1
ATOM 584 C C . LEU A 1 78 ? -1.763 -6.750 -29.057 1.00 97.69 78 LEU A C 1
ATOM 586 O O . LEU A 1 78 ? -2.186 -5.790 -28.414 1.00 97.69 78 LEU A O 1
ATOM 590 N N . GLU A 1 79 ? -2.559 -7.746 -29.432 1.00 97.12 79 GLU A N 1
ATOM 591 C CA . GLU A 1 79 ? -3.907 -7.954 -28.899 1.00 97.12 79 GLU A CA 1
ATOM 592 C C . GLU A 1 79 ? -3.857 -9.062 -27.836 1.00 97.12 79 GLU A C 1
ATOM 594 O O . GLU A 1 79 ? -3.584 -10.229 -28.139 1.00 97.12 79 GLU A O 1
ATOM 599 N N . ILE A 1 80 ? -4.126 -8.699 -26.577 1.00 95.69 80 ILE A N 1
ATOM 600 C CA . ILE A 1 80 ? -4.167 -9.633 -25.441 1.00 95.69 80 ILE A CA 1
ATOM 601 C C . ILE A 1 80 ? -5.615 -9.761 -24.974 1.00 95.69 80 ILE A C 1
ATOM 603 O O . ILE A 1 80 ? -6.216 -8.799 -24.497 1.00 95.69 80 ILE A O 1
ATOM 607 N N . ASN A 1 81 ? -6.182 -10.961 -25.110 1.00 94.31 81 ASN A N 1
ATOM 608 C CA . ASN A 1 81 ? -7.553 -11.254 -24.705 1.00 94.31 81 ASN A CA 1
ATOM 609 C C . ASN A 1 81 ? -7.557 -12.118 -23.442 1.00 94.31 81 ASN A C 1
ATOM 611 O O . ASN A 1 81 ? -7.144 -13.282 -23.477 1.00 94.31 81 ASN A O 1
ATOM 615 N N . VAL A 1 82 ? -8.036 -11.535 -22.346 1.00 93.69 82 VAL A N 1
ATOM 616 C CA . VAL A 1 82 ? -8.096 -12.136 -21.014 1.00 93.69 82 VAL A CA 1
ATOM 617 C C . VAL A 1 82 ? -9.420 -11.777 -20.337 1.00 93.69 82 VAL A C 1
ATOM 619 O O . VAL A 1 82 ? -9.906 -10.653 -20.468 1.00 93.69 82 VAL A O 1
ATOM 622 N N . ASP A 1 83 ? -10.007 -12.730 -19.618 1.00 93.00 83 ASP A N 1
ATOM 623 C CA . ASP A 1 83 ? -11.170 -12.516 -18.753 1.00 93.00 83 ASP A CA 1
ATOM 624 C C . ASP A 1 83 ? -11.036 -13.292 -17.428 1.00 93.00 83 ASP A C 1
ATOM 626 O O . ASP A 1 83 ? -9.977 -13.829 -17.102 1.00 93.00 83 ASP A O 1
ATOM 630 N N . LEU A 1 84 ? -12.126 -13.371 -16.656 1.00 91.25 84 LEU A N 1
ATOM 631 C CA . LEU A 1 84 ? -12.188 -14.102 -15.382 1.00 91.25 84 LEU A CA 1
ATOM 632 C C . LEU A 1 84 ? -11.938 -15.620 -15.517 1.00 91.25 84 LEU A C 1
ATOM 634 O O . LEU A 1 84 ? -11.896 -16.327 -14.513 1.00 91.25 84 LEU A O 1
ATOM 638 N N . GLN A 1 85 ? -11.864 -16.167 -16.732 1.00 93.69 85 GLN A N 1
ATOM 639 C CA . GLN A 1 85 ? -11.521 -17.564 -17.006 1.00 93.69 85 GLN A CA 1
ATOM 640 C C . GLN A 1 85 ? -10.078 -17.735 -17.511 1.00 93.69 85 GLN A C 1
ATOM 642 O O . GLN A 1 85 ? -9.667 -18.872 -17.761 1.00 93.69 85 GLN A O 1
ATOM 647 N N . GLY A 1 86 ? -9.316 -16.645 -17.632 1.00 93.94 86 GLY A N 1
ATOM 648 C CA . GLY A 1 86 ? -7.917 -16.634 -18.046 1.00 93.94 86 GLY A CA 1
ATOM 649 C C . GLY A 1 86 ? -7.708 -16.137 -19.475 1.00 93.94 86 GLY A C 1
ATOM 650 O O . GLY A 1 86 ? -8.527 -15.412 -20.039 1.00 93.94 86 GLY A O 1
ATOM 651 N N . PHE A 1 87 ? -6.564 -16.497 -20.060 1.00 95.50 87 PHE A N 1
ATOM 652 C CA . PHE A 1 87 ? -6.197 -16.088 -21.416 1.00 95.50 87 PHE A CA 1
ATOM 653 C C . PHE A 1 87 ? -6.985 -16.841 -22.493 1.00 95.50 87 PHE A C 1
ATOM 655 O O . PHE A 1 87 ? -7.083 -18.071 -22.475 1.00 95.50 87 PHE A O 1
ATOM 662 N N . HIS A 1 88 ? -7.422 -16.104 -23.514 1.00 95.12 88 HIS A N 1
ATOM 663 C CA . HIS A 1 88 ? -7.965 -16.651 -24.761 1.00 95.12 88 HIS A CA 1
ATOM 664 C C . HIS A 1 88 ? -6.951 -16.596 -25.903 1.00 95.12 88 HIS A C 1
ATOM 666 O O . HIS A 1 88 ? -6.869 -17.536 -26.697 1.00 95.12 88 HIS A O 1
ATOM 672 N N . SER A 1 89 ? -6.180 -15.509 -25.990 1.00 94.69 89 SER A N 1
ATOM 673 C CA . SER A 1 89 ? -5.171 -15.304 -27.032 1.00 94.69 89 SER A CA 1
ATOM 674 C C . SER A 1 89 ? -4.183 -14.191 -26.679 1.00 94.69 89 SER A C 1
ATOM 676 O O . SER A 1 89 ? -4.542 -13.225 -26.008 1.00 94.69 89 SER A O 1
ATOM 678 N N . VAL A 1 90 ? -2.964 -14.313 -27.209 1.00 95.38 90 VAL A N 1
ATOM 679 C CA . VAL A 1 90 ? -1.978 -13.231 -27.337 1.00 95.38 90 VAL A CA 1
ATOM 680 C C . VAL A 1 90 ? -1.513 -13.225 -28.791 1.00 95.38 90 VAL A C 1
ATOM 682 O O . VAL A 1 90 ? -0.902 -14.196 -29.251 1.00 95.38 90 VAL A O 1
ATOM 685 N N . GLU A 1 91 ? -1.843 -12.172 -29.533 1.00 95.31 91 GLU A N 1
ATOM 686 C CA . GLU A 1 91 ? -1.560 -12.060 -30.967 1.00 95.31 91 GLU A CA 1
ATOM 687 C C . GLU A 1 91 ? -0.721 -10.817 -31.260 1.00 95.31 91 GLU A C 1
ATOM 689 O O . GLU A 1 91 ? -1.020 -9.743 -30.759 1.00 95.31 91 GLU A O 1
ATOM 694 N N . VAL A 1 92 ? 0.316 -10.963 -32.089 1.00 96.44 92 VAL A N 1
ATOM 695 C CA . VAL A 1 92 ? 1.088 -9.825 -32.610 1.00 96.44 92 VAL A CA 1
ATOM 696 C C . VAL A 1 92 ? 0.391 -9.323 -33.869 1.00 96.44 92 VAL A C 1
ATOM 698 O O . VAL A 1 92 ? 0.223 -10.098 -34.819 1.00 96.44 92 VAL A O 1
ATOM 701 N N . THR A 1 93 ? -0.021 -8.059 -33.875 1.00 97.12 93 THR A N 1
ATOM 702 C CA . THR A 1 93 ? -0.809 -7.447 -34.955 1.00 97.12 93 THR A CA 1
ATOM 703 C C . THR A 1 93 ? 0.006 -6.525 -35.849 1.00 97.12 93 THR A C 1
ATOM 705 O O . THR A 1 93 ? -0.315 -6.427 -37.036 1.00 97.12 93 THR A O 1
ATOM 708 N N . ASP A 1 94 ? 1.062 -5.904 -35.320 1.00 97.38 94 ASP A N 1
ATOM 709 C CA . ASP A 1 94 ? 1.974 -5.036 -36.070 1.00 97.38 94 ASP A CA 1
ATOM 710 C C . ASP A 1 94 ? 3.358 -4.922 -35.397 1.00 97.38 94 ASP A C 1
ATOM 712 O O . ASP A 1 94 ? 3.568 -5.372 -34.267 1.00 97.38 94 ASP A O 1
ATOM 716 N N . VAL A 1 95 ? 4.311 -4.308 -36.105 1.00 96.75 95 VAL A N 1
ATOM 717 C CA . VAL A 1 95 ? 5.637 -3.934 -35.600 1.00 96.75 95 VAL A CA 1
ATOM 718 C C . VAL A 1 95 ? 5.941 -2.473 -35.933 1.00 96.75 95 VAL A C 1
ATOM 720 O O . VAL A 1 95 ? 5.890 -2.051 -37.089 1.00 96.75 95 VAL A O 1
ATOM 723 N N . ILE A 1 96 ? 6.356 -1.711 -34.921 1.00 96.25 96 ILE A N 1
ATOM 724 C CA . ILE A 1 96 ? 6.807 -0.323 -35.053 1.00 96.25 96 ILE A CA 1
ATOM 725 C C . ILE A 1 96 ? 8.324 -0.273 -34.866 1.00 96.25 96 ILE A C 1
ATOM 727 O O . ILE A 1 96 ? 8.867 -0.832 -33.918 1.00 96.25 96 ILE A O 1
ATOM 731 N N . HIS A 1 97 ? 9.016 0.435 -35.759 1.00 95.31 97 HIS A N 1
ATOM 732 C CA . HIS A 1 97 ? 10.456 0.665 -35.646 1.00 95.31 97 HIS A CA 1
ATOM 733 C C . HIS A 1 97 ? 10.741 2.061 -35.097 1.00 95.31 97 HIS A C 1
ATOM 735 O O . HIS A 1 97 ? 10.372 3.063 -35.717 1.00 95.31 97 HIS A O 1
ATOM 741 N N . LEU A 1 98 ? 11.460 2.128 -33.980 1.00 96.38 98 LEU A N 1
ATOM 742 C CA . LEU A 1 98 ? 11.914 3.378 -33.389 1.00 96.38 98 LEU A CA 1
ATOM 743 C C . LEU A 1 98 ? 13.037 3.995 -34.232 1.00 96.38 98 LEU A C 1
ATOM 745 O O . LEU A 1 98 ? 14.018 3.348 -34.611 1.00 96.38 98 LEU A O 1
ATOM 749 N N . ALA A 1 99 ? 12.899 5.280 -34.539 1.00 94.31 99 ALA A N 1
ATOM 750 C CA . ALA A 1 99 ? 13.907 6.047 -35.251 1.00 94.31 99 ALA A CA 1
ATOM 751 C C . ALA A 1 99 ? 14.827 6.757 -34.256 1.00 94.31 99 ALA A C 1
ATOM 753 O O . ALA A 1 99 ? 14.354 7.512 -33.418 1.00 94.31 99 ALA A O 1
ATOM 754 N N . ARG A 1 100 ? 16.147 6.620 -34.404 1.00 92.62 100 ARG A N 1
ATOM 755 C CA . ARG A 1 100 ? 17.124 7.235 -33.484 1.00 92.62 100 ARG A CA 1
ATOM 756 C C . ARG A 1 100 ? 17.131 8.768 -33.494 1.00 92.62 100 ARG A C 1
ATOM 758 O O . ARG A 1 100 ? 17.669 9.397 -32.595 1.00 92.62 100 ARG A O 1
ATOM 765 N N . GLU A 1 101 ? 16.622 9.382 -34.561 1.00 90.12 101 GLU A N 1
ATOM 766 C CA . GLU A 1 101 ? 16.504 10.836 -34.677 1.00 90.12 101 GLU A CA 1
ATOM 767 C C . GLU A 1 101 ? 15.421 11.217 -35.691 1.00 90.12 101 GLU A C 1
ATOM 769 O O . GLU A 1 101 ? 15.148 10.481 -36.646 1.00 90.12 101 GLU A O 1
ATOM 774 N N . ALA A 1 102 ? 14.856 12.414 -35.529 1.00 85.69 102 ALA A N 1
ATOM 775 C CA . ALA A 1 102 ? 13.850 12.937 -36.441 1.00 85.69 102 ALA A CA 1
ATOM 776 C C . ALA A 1 102 ? 14.404 13.075 -37.875 1.00 85.69 102 ALA A C 1
ATOM 778 O O . ALA A 1 102 ? 15.430 13.721 -38.120 1.00 85.69 102 ALA A O 1
ATOM 779 N N . CYS A 1 103 ? 13.697 12.517 -38.859 1.00 79.69 103 CYS A N 1
ATOM 780 C CA . CYS A 1 103 ? 13.995 12.710 -40.276 1.00 79.69 103 CYS A CA 1
ATOM 781 C C . CYS A 1 103 ? 12.699 12.868 -41.078 1.00 79.69 103 CYS A C 1
ATOM 783 O O . CYS A 1 103 ? 11.860 11.986 -41.126 1.00 79.69 103 CYS A O 1
ATOM 785 N N . THR A 1 104 ? 12.557 13.993 -41.781 1.00 72.69 104 THR A N 1
ATOM 786 C CA . THR A 1 104 ? 11.331 14.328 -42.533 1.00 72.69 104 THR A CA 1
ATOM 787 C C . THR A 1 104 ? 11.171 13.577 -43.856 1.00 72.69 104 THR A C 1
ATOM 789 O O . THR A 1 104 ? 10.127 13.669 -44.498 1.00 72.69 104 THR A O 1
ATOM 792 N N . THR A 1 105 ? 12.213 12.886 -44.324 1.00 76.69 105 THR A N 1
ATOM 793 C CA . THR A 1 105 ? 12.233 12.218 -45.638 1.00 76.69 105 THR A CA 1
ATOM 794 C C . THR A 1 105 ? 12.752 10.782 -45.587 1.00 76.69 105 THR A C 1
ATOM 796 O O . THR A 1 105 ? 12.935 10.166 -46.640 1.00 76.69 105 THR A O 1
ATOM 799 N N . CYS A 1 106 ? 13.036 10.254 -44.396 1.00 74.25 106 CYS A N 1
ATOM 800 C CA . CYS A 1 106 ? 13.661 8.953 -44.197 1.00 74.25 106 CYS A CA 1
ATOM 801 C C . CYS A 1 106 ? 13.360 8.399 -42.804 1.00 74.25 106 CYS A C 1
ATOM 803 O O . CYS A 1 106 ? 13.142 9.172 -41.885 1.00 74.25 106 CYS A O 1
ATOM 805 N N . VAL A 1 107 ? 13.429 7.080 -42.633 1.00 76.00 107 VAL A N 1
ATOM 806 C CA . VAL A 1 107 ? 13.551 6.465 -41.304 1.00 76.00 107 VAL A CA 1
ATOM 807 C C . VAL A 1 107 ? 15.037 6.279 -41.023 1.00 76.00 107 VAL A C 1
ATOM 809 O O . VAL A 1 107 ? 15.784 5.830 -41.900 1.00 76.00 107 VAL A O 1
ATOM 812 N N . ARG A 1 108 ? 15.483 6.666 -39.827 1.00 89.25 108 ARG A N 1
ATOM 813 C CA . ARG A 1 108 ? 16.858 6.448 -39.368 1.00 89.25 108 ARG A CA 1
ATOM 814 C C . ARG A 1 108 ? 16.835 5.412 -38.250 1.00 89.25 108 ARG A C 1
ATOM 816 O O . ARG A 1 108 ? 16.589 5.801 -37.115 1.00 89.25 108 ARG A O 1
ATOM 823 N N . PRO A 1 109 ? 17.047 4.127 -38.568 1.00 91.88 109 PRO A N 1
ATOM 824 C CA . PRO A 1 109 ? 17.059 3.091 -37.547 1.00 91.88 109 PRO A CA 1
ATOM 825 C C . PRO A 1 109 ? 18.254 3.253 -36.605 1.00 91.88 109 PRO A C 1
ATOM 827 O O . PRO A 1 109 ? 19.256 3.879 -36.975 1.00 91.88 109 PRO A O 1
ATOM 830 N N . TYR A 1 110 ? 18.137 2.653 -35.424 1.00 94.50 110 TYR A N 1
ATOM 831 C CA . TYR A 1 110 ? 19.246 2.454 -34.498 1.00 94.50 110 TYR A CA 1
ATOM 832 C C . TYR A 1 110 ? 20.301 1.504 -35.087 1.00 94.50 110 TYR A C 1
ATOM 834 O O . TYR A 1 110 ? 19.999 0.622 -35.902 1.00 94.50 110 TYR A O 1
ATOM 842 N N . TYR A 1 111 ? 21.560 1.708 -34.710 1.00 93.19 111 TYR A N 1
ATOM 843 C CA . TYR A 1 111 ? 22.637 0.753 -34.956 1.00 93.19 111 TYR A CA 1
ATOM 844 C C . TYR A 1 111 ? 22.625 -0.360 -33.903 1.00 93.19 111 TYR A C 1
ATOM 846 O O . TYR A 1 111 ? 22.097 -0.186 -32.810 1.00 93.19 111 TYR A O 1
ATOM 854 N N . ALA A 1 112 ? 23.250 -1.495 -34.225 1.00 93.75 112 ALA A N 1
ATOM 855 C CA . ALA A 1 112 ? 23.458 -2.554 -33.241 1.00 93.75 112 ALA A CA 1
ATOM 856 C C . ALA A 1 112 ? 24.237 -2.018 -32.021 1.00 93.75 112 ALA A C 1
ATOM 858 O O . ALA A 1 112 ? 25.256 -1.340 -32.202 1.00 93.75 112 ALA A O 1
ATOM 859 N N . GLY A 1 113 ? 23.743 -2.310 -30.816 1.00 90.69 113 GLY A N 1
ATOM 860 C CA . GLY A 1 113 ? 24.254 -1.843 -29.525 1.00 90.69 113 GLY A CA 1
ATOM 861 C C . GLY A 1 113 ? 23.942 -0.382 -29.176 1.00 90.69 113 GLY A C 1
ATOM 862 O O . GLY A 1 11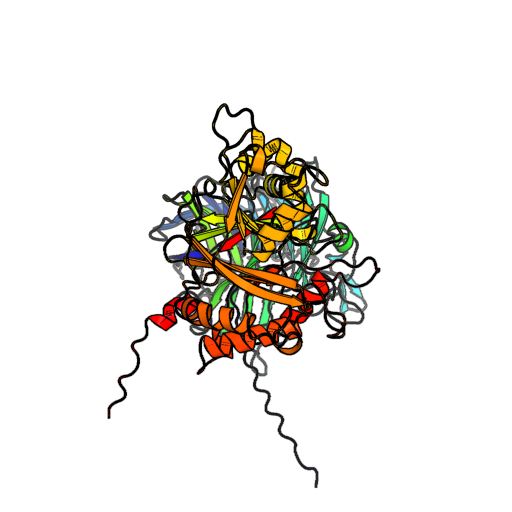3 ? 24.512 0.134 -28.223 1.00 90.69 113 GLY A O 1
ATOM 863 N N . GLU A 1 114 ? 23.124 0.330 -29.963 1.00 92.75 114 GLU A N 1
ATOM 864 C CA . GLU A 1 114 ? 22.756 1.736 -29.686 1.00 92.75 114 GLU A CA 1
ATOM 865 C C . GLU A 1 114 ? 21.471 1.877 -28.853 1.00 92.75 114 GLU A C 1
ATOM 867 O O . GLU A 1 114 ? 21.201 2.962 -28.337 1.00 92.75 114 GLU A O 1
ATOM 872 N N . LEU A 1 115 ? 20.680 0.810 -28.750 1.00 92.69 115 LEU A N 1
ATOM 873 C CA . LEU A 1 115 ? 19.453 0.736 -27.966 1.00 92.69 115 LEU A CA 1
ATOM 874 C C . LEU A 1 115 ? 19.436 -0.597 -27.225 1.00 92.69 115 LEU A C 1
ATOM 876 O O . LEU A 1 115 ? 19.726 -1.622 -27.837 1.00 92.69 115 LEU A O 1
ATOM 880 N N . ASP A 1 116 ? 19.079 -0.508 -25.952 1.00 94.62 116 ASP A N 1
ATOM 881 C CA . ASP A 1 116 ? 18.857 -1.594 -24.994 1.00 94.62 116 ASP A CA 1
ATOM 882 C C . ASP A 1 116 ? 17.569 -1.226 -24.253 1.00 94.62 116 ASP A C 1
ATOM 884 O O . ASP A 1 116 ? 17.600 -0.368 -23.370 1.00 94.62 116 ASP A O 1
ATOM 888 N N . GLY A 1 117 ? 16.429 -1.549 -24.862 1.00 95.50 117 GLY A N 1
ATOM 889 C CA . GLY A 1 117 ? 15.144 -0.937 -24.527 1.00 95.50 117 GLY A CA 1
ATOM 890 C C . GLY A 1 117 ? 14.447 -1.713 -23.427 1.00 95.50 117 GLY A C 1
ATOM 891 O O . GLY A 1 117 ? 14.203 -2.887 -23.638 1.00 95.50 117 GLY A O 1
ATOM 892 N N . GLU A 1 118 ? 14.060 -1.050 -22.338 1.00 95.44 118 GLU A N 1
ATOM 893 C CA . GLU A 1 118 ? 13.569 -1.739 -21.131 1.00 95.44 118 GLU A CA 1
ATOM 894 C C . GLU A 1 118 ? 12.096 -1.501 -20.835 1.00 95.44 118 GLU A C 1
ATOM 896 O O . GLU A 1 118 ? 11.389 -2.394 -20.400 1.00 95.44 118 GLU A O 1
ATOM 901 N N . GLU A 1 119 ? 11.597 -0.294 -21.108 1.00 97.31 119 GLU A N 1
ATOM 902 C CA . GLU A 1 119 ? 10.198 0.029 -20.836 1.00 97.31 119 GLU A CA 1
ATOM 903 C C . GLU A 1 119 ? 9.597 0.876 -21.947 1.00 97.31 119 GLU A C 1
ATOM 905 O O . GLU A 1 119 ? 10.270 1.716 -22.556 1.00 97.31 119 GLU A O 1
ATOM 910 N N . VAL A 1 120 ? 8.303 0.681 -22.194 1.00 98.44 120 VAL A N 1
ATOM 911 C CA . VAL A 1 120 ? 7.493 1.478 -23.112 1.00 98.44 120 VAL A CA 1
ATOM 912 C C . VAL A 1 120 ? 6.214 1.908 -22.412 1.00 98.44 120 VAL A C 1
ATOM 914 O O . VAL A 1 120 ? 5.519 1.102 -21.821 1.00 98.44 120 VAL A O 1
ATOM 917 N N . LEU A 1 121 ? 5.854 3.185 -22.518 1.00 98.38 121 LEU A N 1
ATOM 918 C CA . LEU A 1 121 ? 4.636 3.747 -21.940 1.00 98.38 121 LEU A CA 1
ATOM 919 C C . LEU A 1 121 ? 3.786 4.394 -23.027 1.00 98.38 121 LEU A C 1
ATOM 921 O O . LEU A 1 121 ? 4.275 5.225 -23.797 1.00 98.38 121 LEU A O 1
ATOM 925 N N . TRP A 1 122 ? 2.504 4.038 -23.066 1.00 96.88 122 TRP A N 1
ATOM 926 C CA . TRP A 1 122 ? 1.520 4.665 -23.938 1.00 96.88 122 TRP A CA 1
ATOM 927 C C . TRP A 1 122 ? 1.166 6.071 -23.439 1.00 96.88 122 TRP A C 1
ATOM 929 O O . TRP A 1 122 ? 0.815 6.259 -22.275 1.00 96.88 122 TRP A O 1
ATOM 939 N N . MET A 1 123 ? 1.208 7.051 -24.340 1.00 95.69 123 MET A N 1
ATOM 940 C CA . MET A 1 123 ? 0.863 8.452 -24.090 1.00 95.69 123 MET A CA 1
ATOM 941 C C . MET A 1 123 ? -0.163 8.933 -25.123 1.00 95.69 123 MET A C 1
ATOM 943 O O . MET A 1 123 ? -0.261 8.384 -26.216 1.00 95.69 123 MET A O 1
ATOM 947 N N . GLU A 1 124 ? -0.894 10.014 -24.833 1.00 89.88 124 GLU A N 1
ATOM 948 C CA . GLU A 1 124 ? -1.880 10.577 -25.780 1.00 89.88 124 GLU A CA 1
ATOM 949 C C . GLU A 1 124 ? -1.268 10.913 -27.156 1.00 89.88 124 GLU A C 1
ATOM 951 O O . GLU A 1 124 ? -1.904 10.702 -28.191 1.00 89.88 124 GLU A O 1
ATOM 956 N N . ASP A 1 125 ? -0.017 11.383 -27.172 1.00 90.06 125 ASP A N 1
ATOM 957 C CA . ASP A 1 125 ? 0.687 11.834 -28.378 1.00 90.06 125 ASP A CA 1
ATOM 958 C C . ASP A 1 125 ? 1.746 10.842 -28.904 1.00 90.06 125 ASP A C 1
ATOM 960 O O . ASP A 1 125 ? 2.411 11.124 -29.910 1.00 90.06 125 ASP A O 1
ATOM 964 N N . GLY A 1 126 ? 1.909 9.672 -28.278 1.00 96.75 126 GLY A N 1
ATOM 965 C CA . GLY A 1 126 ? 2.894 8.682 -28.710 1.00 96.75 126 GLY A CA 1
ATOM 966 C C . GLY A 1 126 ? 3.365 7.742 -27.605 1.00 96.75 126 GLY A C 1
ATOM 967 O O . GLY A 1 126 ? 2.570 7.235 -26.825 1.00 96.75 126 GLY A O 1
ATOM 968 N N . PHE A 1 127 ? 4.676 7.524 -27.537 1.00 98.38 127 PHE A N 1
ATOM 969 C CA . PHE A 1 127 ? 5.314 6.655 -26.552 1.00 98.38 127 PHE A CA 1
ATOM 970 C C . PHE A 1 127 ? 6.377 7.399 -25.752 1.00 98.38 127 PHE A C 1
ATOM 972 O O . PHE A 1 127 ? 7.063 8.270 -26.294 1.00 98.38 127 PHE A O 1
ATOM 979 N N . ILE A 1 128 ? 6.565 7.006 -24.496 1.00 98.38 128 ILE A N 1
ATOM 980 C CA . ILE A 1 128 ? 7.823 7.199 -23.766 1.00 98.38 128 ILE A CA 1
ATOM 981 C C . ILE A 1 128 ? 8.531 5.848 -23.719 1.00 98.38 128 ILE A C 1
ATOM 983 O O . ILE A 1 128 ? 7.886 4.840 -23.464 1.00 98.38 128 ILE A O 1
ATOM 987 N N . VAL A 1 129 ? 9.833 5.827 -23.987 1.00 98.38 129 VAL A N 1
ATOM 988 C CA . VAL A 1 129 ? 10.659 4.616 -23.946 1.00 98.38 129 VAL A CA 1
ATOM 989 C C . VAL A 1 129 ? 11.901 4.866 -23.102 1.00 98.38 129 VAL A C 1
ATOM 991 O O . VAL A 1 129 ? 12.550 5.910 -23.256 1.00 98.38 129 VAL A O 1
ATOM 994 N N . CYS A 1 130 ? 12.231 3.901 -22.251 1.00 96.81 130 CYS A N 1
ATOM 995 C CA . CYS A 1 130 ? 13.454 3.860 -21.459 1.00 96.81 130 CYS A CA 1
ATOM 996 C C . CYS A 1 130 ? 14.472 2.919 -22.098 1.00 96.81 130 CYS A C 1
ATOM 998 O O . CYS A 1 130 ? 14.109 1.894 -22.673 1.00 96.81 130 CYS A O 1
ATOM 1000 N N . SER A 1 131 ? 15.747 3.282 -22.002 1.00 96.19 131 SER A N 1
ATOM 1001 C CA . SER A 1 131 ? 16.838 2.408 -22.403 1.00 96.19 131 SER A CA 1
ATOM 1002 C C . SER A 1 131 ? 17.997 2.499 -21.432 1.00 96.19 131 SER A C 1
ATOM 1004 O O . SER A 1 131 ? 18.395 3.600 -21.025 1.00 96.19 131 SER A O 1
ATOM 1006 N N . GLU A 1 132 ? 18.560 1.340 -21.107 1.00 93.50 132 GLU A N 1
ATOM 1007 C CA . GLU A 1 132 ? 19.653 1.214 -20.153 1.00 93.50 132 GLU A CA 1
ATOM 1008 C C . GLU A 1 132 ? 20.911 1.958 -20.577 1.00 93.50 132 GLU A C 1
ATOM 1010 O O . GLU A 1 132 ? 21.630 2.509 -19.732 1.00 93.50 132 GLU A O 1
ATOM 1015 N N . ARG A 1 133 ? 21.193 1.938 -21.883 1.00 91.56 133 ARG A N 1
ATOM 1016 C CA . ARG A 1 133 ? 22.438 2.444 -22.445 1.00 91.56 133 ARG A CA 1
ATOM 1017 C C . ARG A 1 133 ? 22.337 2.792 -23.922 1.00 91.56 133 ARG A C 1
ATOM 1019 O O . ARG A 1 133 ? 21.606 2.192 -24.704 1.00 91.56 133 ARG A O 1
ATOM 1026 N N . ASP A 1 134 ? 23.186 3.729 -24.313 1.00 92.00 134 ASP A N 1
ATOM 1027 C CA . ASP A 1 134 ? 23.578 3.969 -25.692 1.00 92.00 134 ASP A CA 1
ATOM 1028 C C . ASP A 1 134 ? 25.007 3.459 -25.978 1.00 92.00 134 ASP A C 1
ATOM 1030 O O . ASP A 1 134 ? 25.661 2.818 -25.152 1.00 92.00 134 ASP A O 1
ATOM 1034 N N . LEU A 1 135 ? 25.551 3.810 -27.149 1.00 91.19 135 LEU A N 1
ATOM 1035 C CA . LEU A 1 135 ? 26.923 3.454 -27.547 1.00 91.19 135 LEU A CA 1
ATOM 1036 C C . LEU A 1 135 ? 28.024 4.033 -26.638 1.00 91.19 135 LEU A C 1
ATOM 1038 O O . LEU A 1 135 ? 29.189 3.640 -26.763 1.00 91.19 135 LEU A O 1
ATOM 1042 N N . THR A 1 136 ? 27.699 5.000 -25.782 1.00 90.06 136 THR A N 1
ATOM 1043 C CA . THR A 1 136 ? 28.600 5.561 -24.771 1.00 90.06 136 THR A CA 1
ATOM 1044 C C . THR A 1 136 ? 28.366 4.999 -23.370 1.00 90.06 136 THR A C 1
ATOM 1046 O O . THR A 1 136 ? 29.157 5.291 -22.471 1.00 90.06 136 THR A O 1
ATOM 1049 N N . GLY A 1 137 ? 27.369 4.127 -23.210 1.00 90.25 137 GLY A N 1
ATOM 1050 C CA . GLY A 1 137 ? 26.966 3.548 -21.935 1.00 90.25 137 GLY A CA 1
ATOM 1051 C C . GLY A 1 137 ? 26.045 4.455 -21.119 1.00 90.25 137 GLY A C 1
ATOM 1052 O O . GLY A 1 137 ? 25.896 4.213 -19.928 1.00 90.25 137 GLY A O 1
ATOM 1053 N N . GLU A 1 138 ? 25.479 5.515 -21.707 1.00 94.88 138 GLU A N 1
ATOM 1054 C CA . GLU A 1 138 ? 24.596 6.448 -20.999 1.00 94.88 138 GLU A CA 1
ATOM 1055 C C . GLU A 1 138 ? 23.125 6.028 -21.156 1.00 94.88 138 GLU A C 1
ATOM 1057 O O . GLU A 1 138 ? 22.710 5.732 -22.281 1.00 94.88 138 GLU A O 1
ATOM 1062 N N . PRO A 1 139 ? 22.324 6.017 -20.072 1.00 96.69 139 PRO A N 1
ATOM 1063 C CA . PRO A 1 139 ? 20.895 5.752 -20.177 1.00 96.69 139 PRO A CA 1
ATOM 1064 C C . PRO A 1 139 ? 20.172 6.910 -20.856 1.00 96.69 139 PRO A C 1
ATOM 1066 O O . PRO A 1 139 ? 20.608 8.063 -20.780 1.00 96.69 139 PRO A O 1
ATOM 1069 N N . TRP A 1 140 ? 19.016 6.630 -21.450 1.00 96.75 140 TRP A N 1
ATOM 1070 C CA . TRP A 1 140 ? 18.147 7.667 -21.998 1.00 96.75 140 TRP A CA 1
ATOM 1071 C C . TRP A 1 140 ? 16.667 7.346 -21.796 1.00 96.75 140 TRP A C 1
ATOM 1073 O O . TRP A 1 140 ? 16.254 6.193 -21.712 1.00 96.75 140 TRP A O 1
ATOM 1083 N N . ILE A 1 141 ? 15.858 8.405 -21.747 1.00 98.06 141 ILE A N 1
ATOM 1084 C CA . ILE A 1 141 ? 14.395 8.332 -21.742 1.00 98.06 141 ILE A CA 1
ATOM 1085 C C . ILE A 1 141 ? 13.918 9.211 -22.896 1.00 98.06 141 ILE A C 1
ATOM 1087 O O . ILE A 1 141 ? 14.225 10.405 -22.938 1.00 98.06 141 ILE A O 1
ATOM 1091 N N . ARG A 1 142 ? 13.209 8.643 -23.872 1.00 97.56 142 ARG A N 1
ATOM 1092 C CA . ARG A 1 142 ? 12.853 9.341 -25.118 1.00 97.56 142 ARG A CA 1
ATOM 1093 C C . ARG A 1 142 ? 11.375 9.244 -25.436 1.00 97.56 142 ARG A C 1
ATOM 1095 O O . ARG A 1 142 ? 10.720 8.257 -25.132 1.00 97.56 142 ARG A O 1
ATOM 1102 N N . GLN A 1 143 ? 10.874 10.284 -26.089 1.00 97.19 143 GLN A N 1
ATOM 1103 C CA . GLN A 1 143 ? 9.525 10.360 -26.623 1.00 97.19 143 GLN A CA 1
ATOM 1104 C C . GLN A 1 143 ? 9.523 10.040 -28.114 1.00 97.19 143 GLN A C 1
ATOM 1106 O O . GLN A 1 143 ? 10.363 10.544 -28.867 1.00 97.19 143 GLN A O 1
ATOM 1111 N N . PHE A 1 144 ? 8.536 9.264 -28.546 1.00 97.56 144 PHE A N 1
ATOM 1112 C CA . PHE A 1 144 ? 8.327 8.878 -29.937 1.00 97.56 144 PHE A CA 1
ATOM 1113 C C . PHE A 1 144 ? 6.880 9.117 -30.343 1.00 97.56 144 PHE A C 1
ATOM 1115 O O . PHE A 1 144 ? 5.991 9.060 -29.504 1.00 97.56 144 PHE A O 1
ATOM 1122 N N . THR A 1 145 ? 6.614 9.354 -31.625 1.00 97.06 145 THR A N 1
ATOM 1123 C CA . THR A 1 145 ? 5.245 9.281 -32.149 1.00 97.06 145 THR A CA 1
ATOM 1124 C C . THR A 1 145 ? 4.739 7.840 -32.105 1.00 97.06 145 THR A C 1
ATOM 1126 O O . THR A 1 145 ? 5.526 6.895 -32.077 1.00 97.06 145 THR A O 1
ATOM 1129 N N . HIS A 1 146 ? 3.427 7.656 -32.257 1.00 96.12 146 HIS A N 1
ATOM 1130 C CA . HIS A 1 146 ? 2.830 6.331 -32.466 1.00 96.12 146 HIS A CA 1
ATOM 1131 C C . HIS A 1 146 ? 3.382 5.565 -33.683 1.00 96.12 146 HIS A C 1
ATOM 1133 O O . HIS A 1 146 ? 3.193 4.362 -33.790 1.00 96.12 146 HIS A O 1
ATOM 1139 N N . SER A 1 147 ? 4.065 6.241 -34.613 1.00 94.94 147 SER A N 1
ATOM 1140 C CA . SER A 1 147 ? 4.733 5.609 -35.757 1.00 94.94 147 SER A CA 1
ATOM 1141 C C . SER A 1 147 ? 6.237 5.393 -35.546 1.00 94.94 147 SER A C 1
ATOM 1143 O O . SER A 1 147 ? 6.938 5.091 -36.511 1.00 94.94 147 SER A O 1
ATOM 1145 N N . GLY A 1 148 ? 6.749 5.600 -34.328 1.00 95.50 148 GLY A N 1
ATOM 1146 C CA . GLY A 1 148 ? 8.153 5.396 -33.965 1.00 95.50 148 GLY A CA 1
ATOM 1147 C C . GLY A 1 148 ? 9.096 6.548 -34.329 1.00 95.50 148 GLY A C 1
ATOM 1148 O O . GLY A 1 148 ? 10.313 6.383 -34.285 1.00 95.50 148 GLY A O 1
ATOM 1149 N N . GLU A 1 149 ? 8.592 7.729 -34.699 1.00 95.25 149 GLU A N 1
ATOM 1150 C CA . GLU A 1 149 ? 9.458 8.879 -34.995 1.00 95.25 149 GLU A CA 1
ATOM 1151 C C . GLU A 1 149 ? 9.927 9.550 -33.699 1.00 95.25 149 GLU A C 1
ATOM 1153 O O . GLU A 1 149 ? 9.100 9.908 -32.867 1.00 95.25 149 GLU A O 1
ATOM 1158 N N . PHE A 1 150 ? 11.235 9.773 -33.539 1.00 95.69 150 PHE A N 1
ATOM 1159 C CA . PHE A 1 150 ? 11.785 10.499 -32.387 1.00 95.69 150 PHE A CA 1
ATOM 1160 C C . PHE A 1 150 ? 11.208 11.916 -32.264 1.00 95.69 150 PHE A C 1
ATOM 1162 O O . PHE A 1 150 ? 11.245 12.696 -33.223 1.00 95.69 150 PHE A O 1
ATOM 1169 N N . LEU A 1 151 ? 10.757 12.260 -31.059 1.00 94.00 151 LEU A N 1
ATOM 1170 C CA . LEU A 1 151 ? 10.214 13.568 -30.702 1.00 94.00 151 LEU A CA 1
ATOM 1171 C C . LEU A 1 151 ? 11.173 14.355 -29.810 1.00 94.00 151 LEU A C 1
ATOM 1173 O O . LEU A 1 151 ? 11.586 15.460 -30.171 1.00 94.00 151 LEU A O 1
ATOM 1177 N N . ALA A 1 152 ? 11.518 13.795 -28.652 1.00 94.62 152 ALA A N 1
ATOM 1178 C CA . ALA A 1 152 ? 12.301 14.473 -27.628 1.00 94.62 152 ALA A CA 1
ATOM 1179 C C . ALA A 1 152 ? 13.032 13.476 -26.724 1.00 94.62 152 ALA A C 1
ATOM 1181 O O . ALA A 1 152 ? 12.730 12.286 -26.707 1.00 94.62 152 ALA A O 1
ATOM 1182 N N . GLU A 1 153 ? 13.986 13.986 -25.955 1.00 95.88 153 GLU A N 1
ATOM 1183 C CA . GLU A 1 153 ? 14.680 13.258 -24.896 1.00 95.88 153 GLU A CA 1
ATOM 1184 C C . GLU A 1 153 ? 14.410 13.966 -23.566 1.00 95.88 153 GLU A C 1
ATOM 1186 O O . GLU A 1 153 ? 14.442 15.201 -23.499 1.00 95.88 153 GLU A O 1
ATOM 1191 N N . LEU A 1 154 ? 14.087 13.190 -22.534 1.00 97.56 154 LEU A N 1
ATOM 1192 C CA . LEU A 1 154 ? 13.823 13.678 -21.187 1.00 97.56 154 LEU A CA 1
ATOM 1193 C C . LEU A 1 154 ? 15.148 13.901 -20.443 1.00 97.56 154 LEU A C 1
ATOM 1195 O O . LEU A 1 154 ? 16.111 13.164 -20.659 1.00 97.56 154 LEU A O 1
ATOM 1199 N N . PRO A 1 155 ? 15.224 14.911 -19.557 1.00 96.88 155 PRO A N 1
ATOM 1200 C CA . PRO A 1 155 ? 16.433 15.158 -18.785 1.00 96.88 155 PRO A CA 1
ATOM 1201 C C . PRO A 1 155 ? 16.682 14.023 -17.791 1.00 96.88 155 PRO A C 1
ATOM 1203 O O . PRO A 1 155 ? 15.780 13.645 -17.058 1.00 96.88 155 PRO A O 1
ATOM 1206 N N . ILE A 1 156 ? 17.923 13.552 -17.692 1.00 97.25 156 ILE A N 1
ATOM 1207 C CA . ILE A 1 156 ? 18.349 12.594 -16.665 1.00 97.25 156 ILE A CA 1
ATOM 1208 C C . ILE A 1 156 ? 19.262 13.317 -15.668 1.00 97.25 156 ILE A C 1
ATOM 1210 O O . ILE A 1 156 ? 20.134 14.086 -16.092 1.00 97.25 156 ILE A O 1
ATOM 1214 N N . PRO A 1 157 ? 19.098 13.122 -14.343 1.00 96.50 157 PRO A N 1
ATOM 1215 C CA . PRO A 1 157 ? 20.003 13.730 -13.383 1.00 96.50 157 PRO A CA 1
ATOM 1216 C C . PRO A 1 157 ? 21.432 13.218 -13.583 1.00 96.50 157 PRO A C 1
ATOM 1218 O O . PRO A 1 157 ? 21.684 12.020 -13.668 1.00 96.50 157 PRO A O 1
ATOM 1221 N N . GLU A 1 158 ? 22.388 14.141 -13.559 1.00 96.88 158 GLU A N 1
ATOM 1222 C CA . GLU A 1 158 ? 23.813 13.883 -13.794 1.00 96.88 158 GLU A CA 1
ATOM 1223 C C . GLU A 1 158 ? 24.367 12.741 -12.913 1.00 96.88 158 GLU A C 1
ATOM 1225 O O . GLU A 1 158 ? 25.232 11.991 -13.350 1.00 96.88 158 GLU A O 1
ATOM 1230 N N . LYS A 1 159 ? 23.827 12.535 -11.701 1.00 97.12 159 LYS A N 1
ATOM 1231 C CA . LYS A 1 159 ? 24.205 11.440 -10.787 1.00 97.12 159 LYS A CA 1
ATOM 1232 C C . LYS A 1 159 ? 23.979 10.026 -11.350 1.00 97.12 159 LYS A C 1
ATOM 1234 O O . LYS A 1 159 ? 24.631 9.101 -10.868 1.00 97.12 159 LYS A O 1
ATOM 1239 N N . PHE A 1 160 ? 23.092 9.864 -12.335 1.00 97.81 160 PHE A N 1
ATOM 1240 C CA . PHE A 1 160 ? 22.825 8.596 -13.021 1.00 97.81 160 PHE A CA 1
ATOM 1241 C C . PHE A 1 160 ? 23.809 8.344 -14.172 1.00 97.81 160 PHE A C 1
ATOM 1243 O O . PHE A 1 160 ? 24.034 7.195 -14.528 1.00 97.81 160 PHE A O 1
ATOM 1250 N N . ILE A 1 161 ? 24.471 9.376 -14.704 1.00 97.50 161 ILE A N 1
ATOM 1251 C CA . ILE A 1 161 ? 25.384 9.238 -15.845 1.00 97.50 161 ILE A CA 1
ATOM 1252 C C . ILE A 1 161 ? 26.707 8.578 -15.407 1.00 97.50 161 ILE A C 1
ATOM 1254 O O . ILE A 1 161 ? 27.369 9.090 -14.484 1.00 97.50 161 ILE A O 1
ATOM 1258 N N . PRO A 1 162 ? 27.139 7.467 -16.042 1.00 96.94 162 PRO A N 1
ATOM 1259 C CA . PRO A 1 162 ? 28.376 6.780 -15.684 1.00 96.94 162 PRO A CA 1
ATOM 1260 C C . PRO A 1 162 ? 29.612 7.679 -15.760 1.00 96.94 162 PRO A C 1
ATOM 1262 O O . PRO A 1 162 ? 29.872 8.347 -16.758 1.00 96.94 162 PRO A O 1
ATOM 1265 N N . ALA A 1 163 ? 30.422 7.674 -14.701 1.00 96.56 163 ALA A N 1
ATOM 1266 C CA . ALA A 1 163 ? 31.697 8.387 -14.669 1.00 96.56 163 ALA A CA 1
ATOM 1267 C C . ALA A 1 163 ? 32.837 7.468 -14.224 1.00 96.56 163 ALA A C 1
ATOM 1269 O O . ALA A 1 163 ? 32.689 6.675 -13.291 1.00 96.56 163 ALA A O 1
ATOM 1270 N N . PHE A 1 164 ? 33.997 7.615 -14.870 1.00 96.00 164 PHE A N 1
ATOM 1271 C CA . PHE A 1 164 ? 35.162 6.756 -14.661 1.00 96.00 164 PHE A CA 1
ATOM 1272 C C . PHE A 1 164 ? 36.403 7.560 -14.266 1.00 96.00 164 PHE A C 1
ATOM 1274 O O . PHE A 1 164 ? 36.796 8.507 -14.950 1.00 96.00 164 PHE A O 1
ATOM 1281 N N . GLU A 1 165 ? 37.095 7.117 -13.217 1.00 96.19 165 GLU A N 1
ATOM 1282 C CA . GLU A 1 165 ? 38.395 7.643 -12.800 1.00 96.19 165 GLU A CA 1
ATOM 1283 C C . GLU A 1 165 ? 39.437 6.523 -12.795 1.00 96.19 165 GLU A C 1
ATOM 1285 O O . GLU A 1 165 ? 39.293 5.496 -12.136 1.00 96.19 165 GLU A O 1
ATOM 1290 N N . GLY A 1 166 ? 40.514 6.691 -13.569 1.00 93.56 166 GLY A N 1
ATOM 1291 C CA . GLY A 1 166 ? 41.580 5.683 -13.640 1.00 93.56 166 GLY A CA 1
ATOM 1292 C C . GLY A 1 166 ? 41.129 4.310 -14.163 1.00 93.56 166 GLY A C 1
ATOM 1293 O O . GLY A 1 166 ? 41.814 3.322 -13.909 1.00 93.56 166 GLY A O 1
ATOM 1294 N N . GLY A 1 167 ? 40.004 4.247 -14.887 1.00 91.38 167 GLY A N 1
ATOM 1295 C CA . GLY A 1 167 ? 39.413 3.012 -15.416 1.00 91.38 167 GLY A CA 1
ATOM 1296 C C . GLY A 1 167 ? 38.454 2.294 -14.461 1.00 91.38 167 GLY A C 1
ATOM 1297 O O . GLY A 1 167 ? 37.885 1.284 -14.855 1.00 91.38 167 GLY A O 1
ATOM 1298 N N . ALA A 1 168 ? 38.260 2.797 -13.239 1.00 94.25 168 ALA A N 1
ATOM 1299 C CA . ALA A 1 168 ? 37.210 2.334 -12.338 1.00 94.25 168 ALA A CA 1
ATOM 1300 C C . ALA A 1 168 ? 35.997 3.260 -12.449 1.00 94.25 168 ALA A C 1
ATOM 1302 O O . ALA A 1 168 ? 36.158 4.482 -12.484 1.00 94.25 168 ALA A O 1
ATOM 1303 N N . GLN A 1 169 ? 34.796 2.687 -12.495 1.00 95.31 169 GLN A N 1
ATOM 1304 C CA . GLN A 1 169 ? 33.576 3.473 -12.389 1.00 95.31 169 GLN A CA 1
ATOM 1305 C C . GLN A 1 169 ? 33.448 4.013 -10.962 1.00 95.31 169 GLN A C 1
ATOM 1307 O O . GLN A 1 169 ? 33.632 3.270 -9.998 1.00 95.31 169 GLN A O 1
ATOM 1312 N N . VAL A 1 170 ? 33.167 5.307 -10.828 1.00 95.19 170 VAL A N 1
ATOM 1313 C CA . VAL A 1 170 ? 33.057 5.995 -9.529 1.00 95.19 170 VAL A CA 1
ATOM 1314 C C . VAL A 1 170 ? 31.666 6.565 -9.266 1.00 95.19 170 VAL A C 1
ATOM 1316 O O . VAL A 1 170 ? 31.387 6.973 -8.142 1.00 95.19 170 VAL A O 1
ATOM 1319 N N . ARG A 1 171 ? 30.802 6.612 -10.287 1.00 96.12 171 ARG A N 1
ATOM 1320 C CA . ARG A 1 171 ? 29.448 7.171 -10.209 1.00 96.12 171 ARG A CA 1
ATOM 1321 C C . ARG A 1 171 ? 28.571 6.647 -11.352 1.00 96.12 171 ARG A C 1
ATOM 1323 O O . ARG A 1 171 ? 29.108 6.277 -12.400 1.00 96.12 171 ARG A O 1
ATOM 1330 N N . GLY A 1 172 ? 27.256 6.699 -11.166 1.00 97.38 172 GLY A N 1
ATOM 1331 C CA . GLY A 1 172 ? 26.240 6.460 -12.191 1.00 97.38 172 GLY A CA 1
ATOM 1332 C C . GLY A 1 172 ? 25.644 5.062 -12.139 1.00 97.38 172 GLY A C 1
ATOM 1333 O O . GLY A 1 172 ? 25.985 4.269 -11.254 1.00 97.38 172 GLY A O 1
ATOM 1334 N N . VAL A 1 173 ? 24.753 4.795 -13.092 1.00 97.00 173 VAL A N 1
ATOM 1335 C CA . VAL A 1 173 ? 24.163 3.473 -13.335 1.00 97.00 173 VAL A CA 1
ATOM 1336 C C . VAL A 1 173 ? 25.248 2.462 -13.674 1.00 97.00 173 VAL A C 1
ATOM 1338 O O . VAL A 1 173 ? 26.285 2.808 -14.246 1.00 97.00 173 VAL A O 1
ATOM 1341 N N . ARG A 1 174 ? 25.041 1.215 -13.273 1.00 94.75 174 ARG A N 1
ATOM 1342 C CA . ARG A 1 174 ? 25.943 0.116 -13.613 1.00 94.75 174 ARG A CA 1
ATOM 1343 C C . ARG A 1 174 ? 25.524 -0.461 -14.965 1.00 94.75 174 ARG A C 1
ATOM 1345 O O . ARG A 1 174 ? 24.403 -0.256 -15.405 1.00 94.75 174 ARG A O 1
ATOM 1352 N N . GLU A 1 175 ? 26.455 -1.132 -15.631 1.00 89.69 175 GLU A N 1
ATOM 1353 C CA . GLU A 1 175 ? 26.144 -1.851 -16.868 1.00 89.69 175 GLU A CA 1
ATOM 1354 C C . GLU A 1 175 ? 25.113 -2.952 -16.579 1.00 89.69 175 GLU A C 1
ATOM 1356 O O . GLU A 1 175 ? 25.378 -3.768 -15.691 1.00 89.69 175 GLU A O 1
ATOM 1361 N N . ASN A 1 176 ? 24.013 -2.976 -17.346 1.00 85.38 176 ASN A N 1
ATOM 1362 C CA . ASN A 1 176 ? 22.938 -3.976 -17.272 1.00 85.38 176 ASN A CA 1
ATOM 1363 C C . ASN A 1 176 ? 22.181 -3.979 -15.933 1.00 85.38 176 ASN A C 1
ATOM 1365 O O . ASN A 1 176 ? 21.925 -5.056 -15.412 1.00 85.38 176 ASN A O 1
ATOM 1369 N N . LEU A 1 177 ? 22.031 -2.799 -15.320 1.00 92.81 177 LEU A N 1
ATOM 1370 C CA . LEU A 1 177 ? 21.377 -2.561 -14.022 1.00 92.81 177 LEU A CA 1
ATOM 1371 C C . LEU A 1 177 ? 20.864 -1.096 -13.951 1.00 92.81 177 LEU A C 1
ATOM 1373 O O . LEU A 1 177 ? 21.014 -0.402 -12.928 1.00 92.81 177 LEU A O 1
ATOM 1377 N N . SER A 1 178 ? 20.438 -0.550 -15.092 1.00 93.94 178 SER A N 1
ATOM 1378 C CA . SER A 1 178 ? 20.164 0.875 -15.322 1.00 93.94 178 SER A CA 1
ATOM 1379 C C . SER A 1 178 ? 18.663 1.177 -15.202 1.00 93.94 178 SER A C 1
ATOM 1381 O O . SER A 1 178 ? 18.008 0.608 -14.341 1.00 93.94 178 SER A O 1
ATOM 1383 N N . PHE A 1 179 ? 18.115 2.149 -15.941 1.00 95.81 179 PHE A N 1
ATOM 1384 C CA . PHE A 1 179 ? 16.674 2.432 -15.943 1.00 95.81 179 PHE A CA 1
ATOM 1385 C C . PHE A 1 179 ? 15.884 1.325 -16.642 1.00 95.81 179 PHE A C 1
ATOM 1387 O O . PHE A 1 179 ? 15.808 1.333 -17.868 1.00 95.81 179 PHE A O 1
ATOM 1394 N N . GLU A 1 180 ? 15.252 0.465 -15.845 1.00 94.50 180 GLU A N 1
ATOM 1395 C CA . GLU A 1 180 ? 14.444 -0.657 -16.336 1.00 94.50 180 GLU A CA 1
ATOM 1396 C C . GLU A 1 180 ? 12.948 -0.458 -16.090 1.00 94.50 180 GLU A C 1
ATOM 1398 O O . GLU A 1 180 ? 12.136 -0.679 -16.974 1.00 94.50 180 GLU A O 1
ATOM 1403 N N . ALA A 1 181 ? 12.568 0.096 -14.938 1.00 97.69 181 ALA A N 1
ATOM 1404 C CA . ALA A 1 181 ? 11.164 0.263 -14.591 1.00 97.69 181 ALA A CA 1
ATOM 1405 C C . ALA A 1 181 ? 10.669 1.693 -14.856 1.00 97.69 181 ALA A C 1
ATOM 1407 O O . ALA A 1 181 ? 11.290 2.671 -14.415 1.00 97.69 181 ALA A O 1
ATOM 1408 N N . ALA A 1 182 ? 9.494 1.844 -15.471 1.00 98.31 182 ALA A N 1
ATOM 1409 C CA . ALA A 1 182 ? 8.797 3.126 -15.543 1.00 98.31 182 ALA A CA 1
ATOM 1410 C C . ALA A 1 182 ? 7.270 2.972 -15.522 1.00 98.31 182 ALA A C 1
ATOM 1412 O O . ALA A 1 182 ? 6.719 1.959 -15.923 1.00 98.31 182 ALA A O 1
ATOM 1413 N N . THR A 1 183 ? 6.557 4.004 -15.069 1.00 98.38 183 THR A N 1
ATOM 1414 C CA . THR A 1 183 ? 5.093 4.082 -15.189 1.00 98.38 183 THR A CA 1
ATOM 1415 C C . THR A 1 183 ? 4.629 5.529 -15.252 1.00 98.38 183 THR A C 1
ATOM 1417 O O . THR A 1 183 ? 5.281 6.434 -14.733 1.00 98.38 183 THR A O 1
ATOM 1420 N N . VAL A 1 184 ? 3.453 5.757 -15.833 1.00 96.81 184 VAL A N 1
ATOM 1421 C CA . VAL A 1 184 ? 2.799 7.070 -15.878 1.00 96.81 184 VAL A CA 1
ATOM 1422 C C . VAL A 1 184 ? 1.452 7.030 -15.155 1.00 96.81 184 VAL A C 1
ATOM 1424 O O . VAL A 1 184 ? 0.793 5.990 -15.107 1.00 96.81 184 VAL A O 1
ATOM 1427 N N . THR A 1 185 ? 1.033 8.152 -14.572 1.00 92.44 185 THR A N 1
ATOM 1428 C CA . THR A 1 185 ? -0.334 8.307 -14.060 1.00 92.44 185 THR A CA 1
ATOM 1429 C C . THR A 1 185 ? -1.351 8.259 -15.211 1.00 92.44 185 THR A C 1
ATOM 1431 O O . THR A 1 185 ? -1.036 8.688 -16.321 1.00 92.44 185 THR A O 1
ATOM 1434 N N . PRO A 1 186 ? -2.599 7.797 -14.991 1.00 84.69 186 PRO A N 1
ATOM 1435 C CA . PRO A 1 186 ? -3.588 7.660 -16.069 1.00 84.69 186 PRO A CA 1
ATOM 1436 C C . PRO A 1 186 ? -3.943 8.964 -16.791 1.00 84.69 186 PRO A C 1
ATOM 1438 O O . PRO A 1 186 ? -4.420 8.939 -17.921 1.00 84.69 186 PRO A O 1
ATOM 1441 N N . ASP A 1 187 ? -3.747 10.106 -16.132 1.00 82.38 187 ASP A N 1
ATOM 1442 C CA . ASP A 1 187 ? -3.945 11.432 -16.718 1.00 82.38 187 ASP A CA 1
ATOM 1443 C C . ASP A 1 187 ? -2.721 11.944 -17.499 1.00 82.38 187 ASP A C 1
ATOM 1445 O O . ASP A 1 187 ? -2.749 13.064 -18.008 1.00 82.38 187 ASP A O 1
ATOM 1449 N N . GLY A 1 188 ? -1.650 11.150 -17.584 1.00 90.81 188 GLY A N 1
ATOM 1450 C CA . GLY A 1 188 ? -0.413 11.487 -18.282 1.00 90.81 188 GLY A CA 1
ATOM 1451 C C . GLY A 1 188 ? 0.408 12.588 -17.609 1.00 90.81 188 GLY A C 1
ATOM 1452 O O . GLY A 1 188 ? 1.349 13.087 -18.220 1.00 90.81 188 GLY A O 1
ATOM 1453 N N . SER A 1 189 ? 0.050 13.010 -16.391 1.00 92.94 189 SER A N 1
ATOM 1454 C CA . SER A 1 189 ? 0.633 14.193 -15.749 1.00 92.94 189 SER A CA 1
ATOM 1455 C C . SER A 1 189 ? 1.949 13.925 -15.026 1.00 92.94 189 SER A C 1
ATOM 1457 O O . SER A 1 189 ? 2.770 14.835 -14.917 1.00 92.94 189 SER A O 1
ATOM 1459 N N . THR A 1 190 ? 2.158 12.703 -14.534 1.00 97.19 190 THR A N 1
ATOM 1460 C CA . THR A 1 190 ? 3.321 12.344 -13.718 1.00 97.19 190 THR A CA 1
ATOM 1461 C C . THR A 1 190 ? 3.940 11.046 -14.217 1.00 97.19 190 THR A C 1
ATOM 1463 O O . THR A 1 190 ? 3.241 10.048 -14.386 1.00 97.19 190 THR A O 1
ATOM 1466 N N . LEU A 1 191 ? 5.254 11.058 -14.432 1.00 98.62 191 LEU A N 1
ATOM 1467 C CA . LEU A 1 191 ? 6.053 9.892 -14.813 1.00 98.62 191 LEU A CA 1
ATOM 1468 C C . LEU A 1 191 ? 6.975 9.499 -13.657 1.00 98.62 191 LEU A C 1
ATOM 1470 O O . LEU A 1 191 ? 7.664 10.348 -13.093 1.00 98.62 191 LEU A O 1
ATOM 1474 N N . TYR A 1 192 ? 7.030 8.206 -13.361 1.00 98.62 192 TYR A N 1
ATOM 1475 C CA . TYR A 1 192 ? 7.997 7.603 -12.452 1.00 98.62 192 TYR A CA 1
ATOM 1476 C C . TYR A 1 192 ? 8.953 6.709 -13.240 1.00 98.62 192 TYR A C 1
ATOM 1478 O O . TYR A 1 192 ? 8.509 5.958 -14.104 1.00 98.62 192 TYR A O 1
ATOM 1486 N N . VAL A 1 193 ? 10.250 6.790 -12.944 1.00 98.56 193 VAL A N 1
ATOM 1487 C CA . VAL A 1 193 ? 11.294 5.934 -13.538 1.00 98.56 193 VAL A CA 1
ATOM 1488 C C . VAL A 1 193 ? 12.227 5.456 -12.435 1.00 98.56 193 VAL A C 1
ATOM 1490 O O . VAL A 1 193 ? 12.640 6.270 -11.608 1.00 98.56 193 VAL A O 1
ATOM 1493 N N . ALA A 1 194 ? 12.583 4.176 -12.408 1.00 98.31 194 ALA A N 1
ATOM 1494 C CA . ALA A 1 194 ? 13.529 3.628 -11.445 1.00 98.31 194 ALA A CA 1
ATOM 1495 C C . ALA A 1 194 ? 14.686 2.899 -12.117 1.00 98.31 194 ALA A C 1
ATOM 1497 O O . ALA A 1 194 ? 14.544 2.313 -13.186 1.00 98.31 194 ALA A O 1
ATOM 1498 N N . ASN A 1 195 ? 15.844 2.961 -11.465 1.00 97.50 195 ASN A N 1
ATOM 1499 C CA . ASN A 1 195 ? 16.976 2.110 -11.802 1.00 97.50 195 ASN A CA 1
ATOM 1500 C C . ASN A 1 195 ? 16.816 0.712 -11.182 1.00 97.50 195 ASN A C 1
ATOM 1502 O O . ASN A 1 195 ? 16.260 0.595 -10.095 1.00 97.50 195 ASN A O 1
ATOM 1506 N N . GLU A 1 196 ? 17.350 -0.325 -11.816 1.00 96.94 196 GLU A N 1
ATOM 1507 C CA . GLU A 1 196 ? 17.151 -1.715 -11.400 1.00 96.94 196 GLU A CA 1
ATOM 1508 C C . GLU A 1 196 ? 17.885 -2.040 -10.089 1.00 96.94 196 GLU A C 1
ATOM 1510 O O . GLU A 1 196 ? 17.308 -2.601 -9.153 1.00 96.94 196 GLU A O 1
ATOM 1515 N N . GLN A 1 197 ? 19.150 -1.628 -9.976 1.00 97.06 197 GLN A N 1
ATOM 1516 C CA . GLN A 1 197 ? 19.953 -1.743 -8.755 1.00 97.06 197 GLN A CA 1
ATOM 1517 C C . GLN A 1 197 ? 20.705 -0.454 -8.465 1.00 97.06 197 GLN A C 1
ATOM 1519 O O . GLN A 1 197 ? 20.765 0.429 -9.313 1.00 97.06 197 GLN A O 1
ATOM 1524 N N . ALA A 1 198 ? 21.312 -0.330 -7.278 1.00 96.06 198 ALA A N 1
ATOM 1525 C CA . ALA A 1 198 ? 21.964 0.903 -6.838 1.00 96.06 198 ALA A CA 1
ATOM 1526 C C . ALA A 1 198 ? 22.837 1.586 -7.900 1.00 96.06 198 ALA A C 1
ATOM 1528 O O . ALA A 1 198 ? 23.443 0.951 -8.764 1.00 96.06 198 ALA A O 1
ATOM 1529 N N . LEU A 1 199 ? 22.992 2.903 -7.774 1.00 96.94 199 LEU A N 1
ATOM 1530 C CA . LEU A 1 199 ? 24.078 3.616 -8.443 1.00 96.94 199 LEU A CA 1
ATOM 1531 C C . LEU A 1 199 ? 25.406 3.279 -7.759 1.00 96.94 199 LEU A C 1
ATOM 1533 O O . LEU A 1 199 ? 25.435 2.864 -6.593 1.00 96.94 199 LEU A O 1
ATOM 1537 N N . VAL A 1 200 ? 26.532 3.469 -8.452 1.00 95.94 200 VAL A N 1
ATOM 1538 C CA . VAL A 1 200 ? 27.865 3.156 -7.897 1.00 95.94 200 VAL A CA 1
ATOM 1539 C C . VAL A 1 200 ? 28.106 3.831 -6.546 1.00 95.94 200 VAL A C 1
ATOM 1541 O O . VAL A 1 200 ? 28.640 3.210 -5.626 1.00 95.94 200 VAL A O 1
ATOM 1544 N N . GLN A 1 201 ? 27.671 5.081 -6.414 1.00 95.00 201 GLN A N 1
ATOM 1545 C CA . GLN A 1 201 ? 27.816 5.885 -5.205 1.00 95.00 201 GLN A CA 1
ATOM 1546 C C . GLN A 1 201 ? 26.737 5.638 -4.135 1.00 95.00 201 GLN A C 1
ATOM 1548 O O . GLN A 1 201 ? 26.884 6.122 -3.016 1.00 95.00 201 GLN A O 1
ATOM 1553 N N . ASP A 1 202 ? 25.666 4.906 -4.451 1.00 95.38 202 ASP A N 1
ATOM 1554 C CA . ASP A 1 202 ? 24.533 4.692 -3.536 1.00 95.38 202 ASP A CA 1
ATOM 1555 C C . ASP A 1 202 ? 24.635 3.395 -2.725 1.00 95.38 202 ASP A C 1
ATOM 1557 O O . ASP A 1 202 ? 23.859 3.186 -1.792 1.00 95.38 202 ASP A O 1
ATOM 1561 N N . GLY A 1 203 ? 25.615 2.542 -3.035 1.00 92.94 203 GLY A N 1
ATOM 1562 C CA . GLY A 1 203 ? 25.885 1.321 -2.283 1.00 92.94 203 GLY A CA 1
ATOM 1563 C C . GLY A 1 203 ? 26.177 0.110 -3.168 1.00 92.94 203 GLY A C 1
ATOM 1564 O O . GLY A 1 203 ? 26.410 0.257 -4.372 1.00 92.94 203 GLY A O 1
ATOM 1565 N N . PRO A 1 204 ? 26.235 -1.094 -2.573 1.00 92.38 204 PRO A N 1
ATOM 1566 C CA . PRO A 1 204 ? 26.444 -2.337 -3.304 1.00 92.38 204 PRO A CA 1
ATOM 1567 C C . PRO A 1 204 ? 25.198 -2.772 -4.094 1.00 92.38 204 PRO A C 1
ATOM 1569 O O . PRO A 1 204 ? 24.073 -2.361 -3.805 1.00 92.38 204 PRO A O 1
ATOM 1572 N N . VAL A 1 205 ? 25.426 -3.649 -5.072 1.00 94.19 205 VAL A N 1
ATOM 1573 C CA . VAL A 1 205 ? 24.381 -4.495 -5.676 1.00 94.19 205 VAL A CA 1
ATOM 1574 C C . VAL A 1 205 ? 23.827 -5.474 -4.639 1.00 94.19 205 VAL A C 1
ATOM 1576 O O . VAL A 1 205 ? 24.441 -5.676 -3.583 1.00 94.19 205 VAL A O 1
ATOM 1579 N N . SER A 1 206 ? 22.677 -6.071 -4.928 1.00 94.31 206 SER A N 1
ATOM 1580 C CA . SER A 1 206 ? 22.022 -7.005 -4.017 1.00 94.31 206 SER A CA 1
ATOM 1581 C C . SER A 1 206 ? 22.879 -8.250 -3.763 1.00 94.31 206 SER A C 1
ATOM 1583 O O . SER A 1 206 ? 23.761 -8.643 -4.531 1.00 94.31 206 SER A O 1
ATOM 1585 N N . THR A 1 207 ? 22.669 -8.855 -2.600 1.00 92.44 207 THR A N 1
ATOM 1586 C CA . THR A 1 207 ? 23.381 -10.043 -2.133 1.00 92.44 207 THR A CA 1
ATOM 1587 C C . THR A 1 207 ? 22.418 -10.960 -1.391 1.00 92.44 207 THR A C 1
ATOM 1589 O O . THR A 1 207 ? 21.295 -10.586 -1.068 1.00 92.44 207 THR A O 1
ATOM 1592 N N . ALA A 1 208 ? 22.869 -12.162 -1.038 1.00 89.69 208 ALA A N 1
ATOM 1593 C CA . ALA A 1 208 ? 22.087 -13.069 -0.197 1.00 89.69 208 ALA A CA 1
ATOM 1594 C C . ALA A 1 208 ? 21.884 -12.578 1.249 1.00 89.69 208 ALA A C 1
ATOM 1596 O O . ALA A 1 208 ? 21.172 -13.223 2.010 1.00 89.69 208 ALA A O 1
ATOM 1597 N N . ASP A 1 209 ? 22.558 -11.498 1.652 1.00 87.31 209 ASP A N 1
ATOM 1598 C CA . ASP A 1 209 ? 22.515 -10.959 3.014 1.00 87.31 209 ASP A CA 1
ATOM 1599 C C . ASP A 1 209 ? 21.842 -9.578 3.091 1.00 87.31 209 ASP A C 1
ATOM 1601 O O . ASP A 1 209 ? 21.485 -9.135 4.180 1.00 87.31 209 ASP A O 1
ATOM 1605 N N . ALA A 1 210 ? 21.696 -8.883 1.962 1.00 89.25 210 ALA A N 1
ATOM 1606 C CA . ALA A 1 210 ? 21.138 -7.537 1.884 1.00 89.25 210 ALA A CA 1
ATOM 1607 C C . ALA A 1 210 ? 20.634 -7.245 0.466 1.00 89.25 210 ALA A C 1
ATOM 1609 O O . ALA A 1 210 ? 21.299 -7.625 -0.500 1.00 89.25 210 ALA A O 1
ATOM 1610 N N . GLY A 1 211 ? 19.510 -6.537 0.353 1.00 93.12 211 GLY A N 1
ATOM 1611 C CA . GLY A 1 211 ? 19.045 -5.968 -0.911 1.00 93.12 211 GLY A CA 1
ATOM 1612 C C . GLY A 1 211 ? 19.884 -4.775 -1.376 1.00 93.12 211 GLY A C 1
ATOM 1613 O O . GLY A 1 211 ? 20.929 -4.458 -0.798 1.00 93.12 211 GLY A O 1
ATOM 1614 N N . THR A 1 212 ? 19.422 -4.106 -2.429 1.00 94.50 212 THR A N 1
ATOM 1615 C CA . THR A 1 212 ? 20.079 -2.934 -3.024 1.00 94.50 212 THR A CA 1
ATOM 1616 C C . THR A 1 212 ? 19.183 -1.697 -2.987 1.00 94.50 212 THR A C 1
ATOM 1618 O O . THR A 1 212 ? 17.959 -1.801 -2.934 1.00 94.50 212 THR A O 1
ATOM 1621 N N . THR A 1 213 ? 19.805 -0.517 -2.977 1.00 95.69 213 THR A N 1
ATOM 1622 C CA . THR A 1 213 ? 19.120 0.779 -2.887 1.00 95.69 213 THR A CA 1
ATOM 1623 C C . THR A 1 213 ? 18.769 1.296 -4.279 1.00 95.69 213 THR A C 1
ATOM 1625 O O . THR A 1 213 ? 19.657 1.695 -5.021 1.00 95.69 213 THR A O 1
ATOM 1628 N N . VAL A 1 214 ? 17.490 1.371 -4.612 1.00 97.06 214 VAL A N 1
ATOM 1629 C CA . VAL A 1 214 ? 16.956 1.892 -5.876 1.00 97.06 214 VAL A CA 1
ATOM 1630 C C . VAL A 1 214 ? 16.438 3.320 -5.691 1.00 97.06 214 VAL A C 1
ATOM 1632 O O . VAL A 1 214 ? 15.913 3.672 -4.631 1.00 97.06 214 VAL A O 1
ATOM 1635 N N . ARG A 1 215 ? 16.577 4.164 -6.717 1.00 97.81 215 ARG A N 1
ATOM 1636 C CA . ARG A 1 215 ? 15.967 5.497 -6.769 1.00 97.81 215 ARG A CA 1
ATOM 1637 C C . ARG A 1 215 ? 14.766 5.475 -7.703 1.00 97.81 215 ARG A C 1
ATOM 1639 O O . ARG A 1 215 ? 14.892 5.068 -8.849 1.00 97.81 215 ARG A O 1
ATOM 1646 N N . ILE A 1 216 ? 13.632 5.987 -7.235 1.00 98.50 216 ILE A N 1
ATOM 1647 C CA . ILE A 1 216 ? 12.450 6.250 -8.066 1.00 98.50 216 ILE A CA 1
ATOM 1648 C C . ILE A 1 216 ? 12.424 7.752 -8.350 1.00 98.50 216 ILE A C 1
ATOM 1650 O O . ILE A 1 216 ? 12.244 8.545 -7.428 1.00 98.50 216 ILE A O 1
ATOM 1654 N N . VAL A 1 217 ? 12.634 8.152 -9.598 1.00 98.50 217 VAL A N 1
ATOM 1655 C CA . VAL A 1 217 ? 12.632 9.547 -10.057 1.00 98.50 217 VAL A CA 1
ATOM 1656 C C . VAL A 1 217 ? 11.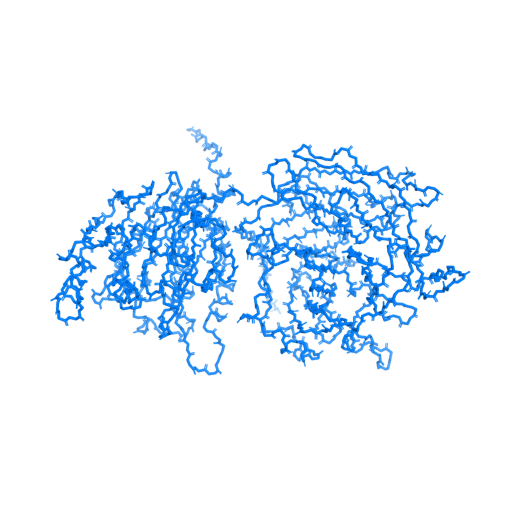218 9.946 -10.468 1.00 98.50 217 VAL A C 1
ATOM 1658 O O . VAL A 1 217 ? 10.586 9.239 -11.246 1.00 98.50 217 VAL A O 1
ATOM 1661 N N . GLU A 1 218 ? 10.736 11.086 -9.976 1.00 98.44 218 GLU A N 1
ATOM 1662 C CA . GLU A 1 218 ? 9.424 11.652 -10.304 1.00 98.44 218 GLU A CA 1
ATOM 1663 C C . GLU A 1 218 ? 9.571 12.836 -11.270 1.00 98.44 218 GLU A C 1
ATOM 1665 O O . GLU A 1 218 ? 10.287 13.806 -10.988 1.00 98.44 218 GLU A O 1
ATOM 1670 N N . TYR A 1 219 ? 8.852 12.772 -12.389 1.00 98.56 219 TYR A N 1
ATOM 1671 C CA . TYR A 1 219 ? 8.777 13.800 -13.421 1.00 98.56 219 TYR A CA 1
ATOM 1672 C C . TYR A 1 219 ? 7.369 14.397 -13.496 1.00 98.56 219 TYR A C 1
ATOM 1674 O O . TYR A 1 219 ? 6.387 13.667 -13.608 1.00 98.56 219 TYR A O 1
ATOM 1682 N N . ASP A 1 220 ? 7.284 15.724 -13.538 1.00 97.69 220 ASP A N 1
ATOM 1683 C CA . ASP A 1 220 ? 6.089 16.472 -13.934 1.00 97.69 220 ASP A CA 1
ATOM 1684 C C . ASP A 1 220 ? 6.069 16.626 -15.463 1.00 97.69 220 ASP A C 1
ATOM 1686 O O . ASP A 1 220 ? 7.008 17.170 -16.059 1.00 97.69 220 ASP A O 1
ATOM 1690 N N . LEU A 1 221 ? 5.000 16.133 -16.091 1.00 95.88 221 LEU A N 1
ATOM 1691 C CA . LEU A 1 221 ? 4.759 16.167 -17.535 1.00 95.88 221 LEU A CA 1
ATOM 1692 C C . LEU A 1 221 ? 3.717 17.222 -17.953 1.00 95.88 221 LEU A C 1
ATOM 1694 O O . LEU A 1 221 ? 3.380 17.317 -19.129 1.00 95.88 221 LEU A O 1
ATOM 1698 N N . THR A 1 222 ? 3.197 18.032 -17.027 1.00 92.75 222 THR A N 1
ATOM 1699 C CA . THR A 1 222 ? 2.101 18.983 -17.303 1.00 92.75 222 THR A CA 1
ATOM 1700 C C . THR A 1 222 ? 2.528 20.238 -18.073 1.00 92.75 222 THR A C 1
ATOM 1702 O O . THR A 1 222 ? 1.680 20.975 -18.586 1.00 92.75 222 THR A O 1
ATOM 1705 N N . GLY A 1 223 ? 3.833 20.519 -18.130 1.00 90.00 223 GLY A N 1
ATOM 1706 C CA . GLY A 1 223 ? 4.410 21.676 -18.815 1.00 90.00 223 GLY A CA 1
ATOM 1707 C C . GLY A 1 223 ? 4.801 21.418 -20.275 1.00 90.00 223 GLY A C 1
ATOM 1708 O O . GLY A 1 223 ? 4.656 20.325 -20.803 1.00 90.00 223 GLY A O 1
ATOM 1709 N N . ASP A 1 224 ? 5.379 22.437 -20.926 1.00 88.25 224 ASP A N 1
ATOM 1710 C CA . ASP A 1 224 ? 5.900 22.323 -22.305 1.00 88.25 224 ASP A CA 1
ATOM 1711 C C . ASP A 1 224 ? 7.101 21.358 -22.425 1.00 88.25 224 ASP A C 1
ATOM 1713 O O . ASP A 1 224 ? 7.481 20.965 -23.528 1.00 88.25 224 ASP A O 1
ATOM 1717 N N . ALA A 1 225 ? 7.750 21.039 -21.302 1.00 91.06 225 ALA A N 1
ATOM 1718 C CA . ALA A 1 225 ? 8.869 20.113 -21.217 1.00 91.06 225 ALA A CA 1
ATOM 1719 C C . ALA A 1 225 ? 8.827 19.371 -19.869 1.00 91.06 225 ALA A C 1
ATOM 1721 O O . ALA A 1 225 ? 8.523 20.013 -18.859 1.00 91.06 225 ALA A O 1
ATOM 1722 N N . PRO A 1 226 ? 9.179 18.073 -19.832 1.00 95.56 226 PRO A N 1
ATOM 1723 C CA . PRO A 1 226 ? 9.267 17.304 -18.593 1.00 95.56 226 PRO A CA 1
ATOM 1724 C C . PRO A 1 226 ? 10.278 17.886 -17.598 1.00 95.56 226 PRO A C 1
ATOM 1726 O O . PRO A 1 226 ? 11.385 18.279 -17.982 1.00 95.56 226 PRO A O 1
ATOM 1729 N N . VAL A 1 227 ? 9.918 17.916 -16.313 1.00 97.50 227 VAL A N 1
ATOM 1730 C CA . VAL A 1 227 ? 10.773 18.424 -15.226 1.00 97.50 227 VAL A CA 1
ATOM 1731 C C . VAL A 1 227 ? 10.851 17.405 -14.098 1.00 97.50 227 VAL A C 1
ATOM 1733 O O . VAL A 1 227 ? 9.831 16.899 -13.655 1.00 97.50 227 VAL A O 1
ATOM 1736 N N . ILE A 1 228 ? 12.055 17.144 -13.590 1.00 98.31 228 ILE A N 1
ATOM 1737 C CA . ILE A 1 228 ? 12.258 16.294 -12.410 1.00 98.31 228 ILE A CA 1
ATOM 1738 C C . ILE A 1 228 ? 11.849 17.075 -11.154 1.00 98.31 228 ILE A C 1
ATOM 1740 O O . ILE A 1 228 ? 12.371 18.168 -10.912 1.00 98.31 228 ILE A O 1
ATOM 1744 N N . VAL A 1 229 ? 10.940 16.518 -10.353 1.00 96.94 229 VAL A N 1
ATOM 1745 C CA . VAL A 1 229 ? 10.342 17.187 -9.180 1.00 96.94 229 VAL A CA 1
ATOM 1746 C C . VAL A 1 229 ? 10.583 16.462 -7.856 1.00 96.94 229 VAL A C 1
ATOM 1748 O O . VAL A 1 229 ? 10.376 17.052 -6.794 1.00 96.94 229 VAL A O 1
ATOM 1751 N N . GLY A 1 230 ? 11.059 15.218 -7.887 1.00 97.19 230 GLY A N 1
ATOM 1752 C CA . GLY A 1 230 ? 11.352 14.453 -6.680 1.00 97.19 230 GLY A CA 1
ATOM 1753 C C . GLY A 1 230 ? 12.107 13.160 -6.959 1.00 97.19 230 GLY A C 1
ATOM 1754 O O . GLY A 1 230 ? 12.184 12.700 -8.096 1.00 97.19 230 GLY A O 1
ATOM 1755 N N . GLU A 1 231 ? 12.669 12.579 -5.904 1.00 97.69 231 GLU A N 1
ATOM 1756 C CA . GLU A 1 231 ? 13.171 11.207 -5.903 1.00 97.69 231 GLU A CA 1
ATOM 1757 C C . GLU A 1 231 ? 12.717 10.494 -4.623 1.00 97.69 231 GLU A C 1
ATOM 1759 O O . GLU A 1 231 ? 12.620 11.106 -3.560 1.00 97.69 231 GLU A O 1
ATOM 1764 N N . TYR A 1 232 ? 12.492 9.189 -4.702 1.00 97.38 232 TYR A N 1
ATOM 1765 C CA . TYR A 1 232 ? 12.213 8.324 -3.559 1.00 97.38 232 TYR A CA 1
ATOM 1766 C C . TYR A 1 232 ? 13.271 7.228 -3.471 1.00 97.38 232 TYR A C 1
ATOM 1768 O O . TYR A 1 232 ? 13.865 6.846 -4.478 1.00 97.38 232 TYR A O 1
ATOM 1776 N N . VAL A 1 233 ? 13.511 6.721 -2.261 1.00 96.62 233 VAL A N 1
ATOM 1777 C CA . VAL A 1 233 ? 14.440 5.608 -2.036 1.00 96.62 233 VAL A CA 1
ATOM 1778 C C . VAL A 1 233 ? 13.647 4.327 -1.834 1.00 96.62 233 VAL A C 1
ATOM 1780 O O . VAL A 1 233 ? 12.853 4.251 -0.903 1.00 96.62 233 VAL A O 1
ATOM 1783 N N . TYR A 1 234 ? 13.891 3.322 -2.664 1.00 97.06 234 TYR A N 1
ATOM 1784 C CA . TYR A 1 234 ? 13.369 1.963 -2.538 1.00 97.06 234 TYR A CA 1
ATOM 1785 C C . TYR A 1 234 ? 14.512 1.008 -2.182 1.00 97.06 234 TYR A C 1
ATOM 1787 O O . TYR A 1 234 ? 15.656 1.244 -2.560 1.00 97.06 234 TYR A O 1
ATOM 1795 N N . VAL A 1 235 ? 14.232 -0.056 -1.431 1.00 94.94 235 VAL A N 1
ATOM 1796 C CA . VAL A 1 235 ? 15.233 -1.081 -1.102 1.00 94.94 235 VAL A CA 1
ATOM 1797 C C . VAL A 1 235 ? 14.663 -2.447 -1.455 1.00 94.94 235 VAL A C 1
ATOM 1799 O O . VAL A 1 235 ? 13.592 -2.812 -0.964 1.00 94.94 235 VAL A O 1
ATOM 1802 N N . THR A 1 236 ? 15.373 -3.192 -2.303 1.00 95.62 236 THR A N 1
ATOM 1803 C CA . THR A 1 236 ? 14.944 -4.530 -2.733 1.00 95.62 236 THR A CA 1
ATOM 1804 C C . THR A 1 236 ? 15.033 -5.541 -1.589 1.00 95.62 236 THR A C 1
ATOM 1806 O O . THR A 1 236 ? 15.708 -5.308 -0.582 1.00 95.62 236 THR A O 1
ATOM 1809 N N . GLU A 1 237 ? 14.403 -6.701 -1.735 1.00 92.94 237 GLU A N 1
ATOM 1810 C CA . GLU A 1 237 ? 14.747 -7.863 -0.920 1.00 92.94 237 GLU A CA 1
ATOM 1811 C C . GLU A 1 237 ? 16.189 -8.337 -1.220 1.00 92.94 237 GLU A C 1
ATOM 1813 O O . GLU A 1 237 ? 16.741 -8.079 -2.301 1.00 92.94 237 GLU A O 1
ATOM 1818 N N . PRO A 1 238 ? 16.846 -9.037 -0.279 1.00 90.88 238 PRO A N 1
ATOM 1819 C CA . PRO A 1 238 ? 18.026 -9.846 -0.575 1.00 90.88 238 PRO A CA 1
ATOM 1820 C C . PRO A 1 238 ? 17.714 -10.968 -1.578 1.00 90.88 238 PRO A C 1
ATOM 1822 O O . PRO A 1 238 ? 16.558 -11.266 -1.869 1.00 90.88 238 PRO A O 1
ATOM 1825 N N . LEU A 1 239 ? 18.749 -11.674 -2.043 1.00 90.06 239 LEU A N 1
ATOM 1826 C CA . LEU A 1 239 ? 18.532 -12.918 -2.789 1.00 90.06 239 LEU A CA 1
ATOM 1827 C C . LEU A 1 239 ? 17.759 -13.918 -1.921 1.00 90.06 239 LEU A C 1
ATOM 1829 O O . LEU A 1 239 ? 18.172 -14.216 -0.798 1.00 90.06 239 LEU A O 1
ATOM 1833 N N . PHE A 1 240 ? 16.704 -14.506 -2.487 1.00 85.75 240 PHE A N 1
ATOM 1834 C CA . PHE A 1 240 ? 15.857 -15.516 -1.837 1.00 85.75 240 PHE A CA 1
ATOM 1835 C C . PHE A 1 240 ? 16.635 -16.759 -1.368 1.00 85.75 240 PHE A C 1
ATOM 1837 O O . PHE A 1 240 ? 16.212 -17.492 -0.475 1.00 85.75 240 PHE A O 1
ATOM 1844 N N . VAL A 1 241 ? 17.813 -16.998 -1.948 1.00 87.88 241 VAL A N 1
ATOM 1845 C CA . VAL A 1 241 ? 18.712 -18.082 -1.567 1.00 87.88 241 VAL A CA 1
ATOM 1846 C C . VAL A 1 241 ? 20.164 -17.687 -1.809 1.00 87.88 241 VAL A C 1
ATOM 1848 O O . VAL A 1 241 ? 20.499 -16.975 -2.754 1.00 87.88 241 VAL A O 1
ATOM 1851 N N . ARG A 1 242 ? 21.073 -18.180 -0.960 1.00 92.31 242 ARG A N 1
ATOM 1852 C CA . ARG A 1 242 ? 22.508 -17.965 -1.164 1.00 92.31 242 ARG A CA 1
ATOM 1853 C C . ARG A 1 242 ? 23.009 -18.772 -2.370 1.00 92.31 242 ARG A C 1
ATOM 1855 O O . ARG A 1 242 ? 22.886 -20.000 -2.338 1.00 92.31 242 ARG A O 1
ATOM 1862 N N . PRO A 1 243 ? 23.663 -18.138 -3.364 1.00 91.12 243 PRO A N 1
ATOM 1863 C CA . PRO A 1 243 ? 24.273 -18.860 -4.474 1.00 91.12 243 PRO A CA 1
ATOM 1864 C C . PRO A 1 243 ? 25.322 -19.872 -3.997 1.00 91.12 243 PRO A C 1
ATOM 1866 O O . PRO A 1 243 ? 26.064 -19.631 -3.038 1.00 91.12 243 PRO A O 1
ATOM 1869 N N . ALA A 1 244 ? 25.404 -21.015 -4.682 1.00 91.88 244 ALA A N 1
ATOM 1870 C CA . ALA A 1 244 ? 26.468 -21.989 -4.456 1.00 91.88 244 ALA A CA 1
ATOM 1871 C C . ALA A 1 244 ? 27.851 -21.391 -4.781 1.00 91.88 244 ALA A C 1
ATOM 1873 O O . ALA A 1 244 ? 27.966 -20.425 -5.533 1.00 91.88 244 ALA A O 1
ATOM 1874 N N . GLU A 1 245 ? 28.928 -21.977 -4.244 1.00 89.94 245 GLU A N 1
ATOM 1875 C CA . GLU A 1 245 ? 30.290 -21.503 -4.527 1.00 89.94 245 GLU A CA 1
ATOM 1876 C C . GLU A 1 245 ? 30.563 -21.489 -6.045 1.00 89.94 245 GLU A C 1
ATOM 1878 O O . GLU A 1 245 ? 30.549 -22.531 -6.700 1.00 89.94 245 GLU A O 1
ATOM 1883 N N . GLY A 1 246 ? 30.810 -20.294 -6.594 1.00 87.56 246 GLY A N 1
ATOM 1884 C CA . GLY A 1 246 ? 31.051 -20.074 -8.023 1.00 87.56 246 GLY A CA 1
ATOM 1885 C C . GLY A 1 246 ? 29.804 -19.801 -8.875 1.00 87.56 246 GLY A C 1
ATOM 1886 O O . GLY A 1 246 ? 29.965 -19.550 -10.067 1.00 87.56 246 GLY A O 1
ATOM 1887 N N . ALA A 1 247 ? 28.598 -19.829 -8.299 1.00 89.94 247 ALA A N 1
ATOM 1888 C CA . ALA A 1 247 ? 27.372 -19.366 -8.949 1.00 89.94 247 ALA A CA 1
ATOM 1889 C C . ALA A 1 247 ? 27.160 -17.859 -8.717 1.00 89.94 247 ALA A C 1
ATOM 1891 O O . ALA A 1 247 ? 27.554 -17.326 -7.678 1.00 89.94 247 ALA A O 1
ATOM 1892 N N . SER A 1 248 ? 26.542 -17.184 -9.688 1.00 91.44 248 SER A N 1
ATOM 1893 C CA . SER A 1 248 ? 26.083 -15.797 -9.569 1.00 91.44 248 SER A CA 1
ATOM 1894 C C . SER A 1 248 ? 24.648 -15.736 -9.045 1.00 91.44 248 SER A C 1
ATOM 1896 O O . SER A 1 248 ? 23.913 -16.726 -9.099 1.00 91.44 248 SER A O 1
ATOM 1898 N N . GLY A 1 249 ? 24.262 -14.565 -8.552 1.00 92.50 249 GLY A N 1
ATOM 1899 C CA . GLY A 1 249 ? 22.868 -14.213 -8.349 1.00 92.50 249 GLY A CA 1
ATOM 1900 C C . GLY A 1 249 ? 22.706 -12.722 -8.095 1.00 92.50 249 GLY A C 1
ATOM 1901 O O . GLY A 1 249 ? 23.631 -12.084 -7.584 1.00 92.50 249 GLY A O 1
ATOM 1902 N N . ASP A 1 250 ? 21.550 -12.211 -8.476 1.00 94.19 250 ASP A N 1
ATOM 1903 C CA . ASP A 1 250 ? 21.133 -10.815 -8.423 1.00 94.19 250 ASP A CA 1
ATOM 1904 C C . ASP A 1 250 ? 19.642 -10.715 -8.071 1.00 94.19 250 ASP A C 1
ATOM 1906 O O . ASP A 1 250 ? 18.911 -11.702 -8.108 1.00 94.19 250 ASP A O 1
ATOM 1910 N N . ASN A 1 251 ? 19.244 -9.531 -7.617 1.00 96.38 251 ASN A N 1
ATOM 1911 C CA . ASN A 1 251 ? 17.866 -9.098 -7.415 1.00 96.38 251 ASN A CA 1
ATOM 1912 C C . ASN A 1 251 ? 17.791 -7.595 -7.684 1.00 96.38 251 ASN A C 1
ATOM 1914 O O . ASN A 1 251 ? 18.577 -6.832 -7.103 1.00 96.38 251 ASN A O 1
ATOM 1918 N N . GLY A 1 252 ? 16.858 -7.202 -8.535 1.00 97.19 252 GLY A N 1
ATOM 1919 C CA . GLY A 1 252 ? 16.684 -5.844 -9.021 1.00 97.19 252 GLY A CA 1
ATOM 1920 C C . GLY A 1 252 ? 15.223 -5.549 -9.348 1.00 97.19 252 GLY A C 1
ATOM 1921 O O . GLY A 1 252 ? 14.359 -6.400 -9.142 1.00 97.19 252 GLY A O 1
ATOM 1922 N N . VAL A 1 253 ? 14.941 -4.329 -9.800 1.00 98.25 253 VAL A N 1
ATOM 1923 C CA . VAL A 1 253 ? 13.601 -3.860 -10.178 1.00 98.25 253 VAL A CA 1
ATOM 1924 C C . VAL A 1 253 ? 13.490 -3.727 -11.702 1.00 98.25 253 VAL A C 1
ATOM 1926 O O . VAL A 1 253 ? 13.792 -2.644 -12.209 1.00 98.25 253 VAL A O 1
ATOM 1929 N N . PRO A 1 254 ? 13.017 -4.764 -12.420 1.00 97.00 254 PRO A N 1
ATOM 1930 C CA . PRO A 1 254 ? 12.840 -4.670 -13.868 1.00 97.00 254 PRO A CA 1
ATOM 1931 C C . PRO A 1 254 ? 11.542 -3.965 -14.285 1.00 97.00 254 PRO A C 1
ATOM 1933 O O . PRO A 1 254 ? 11.450 -3.459 -15.389 1.00 97.00 254 PRO A O 1
ATOM 1936 N N . GLY A 1 255 ? 10.529 -3.883 -13.410 1.00 97.25 255 GLY A N 1
ATOM 1937 C CA . GLY A 1 255 ? 9.225 -3.336 -13.800 1.00 97.25 255 GLY A CA 1
ATOM 1938 C C . GLY A 1 255 ? 8.465 -2.637 -12.676 1.00 97.25 255 GLY A C 1
ATOM 1939 O O . GLY A 1 255 ? 8.622 -2.944 -11.489 1.00 97.25 255 GLY A O 1
ATOM 1940 N N . MET A 1 256 ? 7.593 -1.695 -13.045 1.00 98.00 256 MET A N 1
ATOM 1941 C CA . MET A 1 256 ? 6.645 -1.064 -12.123 1.00 98.00 256 MET A CA 1
ATOM 1942 C C . MET A 1 256 ? 5.324 -0.701 -12.809 1.00 98.00 256 MET A C 1
ATOM 1944 O O . MET A 1 256 ? 5.292 -0.412 -13.997 1.00 98.00 256 MET A O 1
ATOM 1948 N N . ALA A 1 257 ? 4.235 -0.628 -12.047 1.00 98.12 257 ALA A N 1
ATOM 1949 C CA . ALA A 1 257 ? 2.936 -0.188 -12.553 1.00 98.12 257 ALA A CA 1
ATOM 1950 C C . ALA A 1 257 ? 2.238 0.771 -11.584 1.00 98.12 257 ALA A C 1
ATOM 1952 O O . ALA A 1 257 ? 2.196 0.527 -10.379 1.00 98.12 257 ALA A O 1
ATOM 1953 N N . TYR A 1 258 ? 1.641 1.848 -12.100 1.00 96.81 258 TYR A N 1
ATOM 1954 C CA . TYR A 1 258 ? 0.865 2.790 -11.292 1.00 96.81 258 TYR A CA 1
ATOM 1955 C C . TYR A 1 258 ? -0.543 2.256 -10.993 1.00 96.81 258 TYR A C 1
ATOM 1957 O O . TYR A 1 258 ? -1.327 1.985 -11.904 1.00 96.81 258 TYR A O 1
ATOM 1965 N N . VAL A 1 259 ? -0.904 2.188 -9.710 1.00 94.94 259 VAL A N 1
ATOM 1966 C CA . VAL A 1 259 ? -2.188 1.644 -9.223 1.00 94.94 259 VAL A CA 1
ATOM 1967 C C . VAL A 1 259 ? -2.982 2.601 -8.335 1.00 94.94 259 VAL A C 1
ATOM 1969 O O . VAL A 1 259 ? -4.090 2.260 -7.930 1.00 94.94 259 VAL A O 1
ATOM 1972 N N . GLY A 1 260 ? -2.499 3.828 -8.111 1.00 85.62 260 GLY A N 1
ATOM 1973 C CA . GLY A 1 260 ? -3.174 4.815 -7.247 1.00 85.62 260 GLY A CA 1
ATOM 1974 C C . GLY A 1 260 ? -4.586 5.225 -7.690 1.00 85.62 260 GLY A C 1
ATOM 1975 O O . GLY A 1 260 ? -5.352 5.790 -6.914 1.00 85.62 260 GLY A O 1
ATOM 1976 N N . HIS A 1 261 ? -4.958 4.928 -8.938 1.00 79.12 261 HIS A N 1
ATOM 1977 C CA . HIS A 1 261 ? -6.312 5.128 -9.466 1.00 79.12 261 HIS A CA 1
ATOM 1978 C C . HIS A 1 261 ? -7.251 3.929 -9.237 1.00 79.12 261 HIS A C 1
ATOM 1980 O O . HIS A 1 261 ? -8.458 4.063 -9.432 1.00 79.12 261 HIS A O 1
ATOM 1986 N N . ILE A 1 262 ? -6.699 2.772 -8.861 1.00 82.81 262 ILE A N 1
ATOM 1987 C CA . ILE A 1 262 ? -7.414 1.521 -8.572 1.00 82.81 262 ILE A CA 1
ATOM 1988 C C . ILE A 1 262 ? -7.635 1.403 -7.065 1.00 82.81 262 ILE A C 1
ATOM 1990 O O . ILE A 1 262 ? -8.750 1.149 -6.621 1.00 82.81 262 ILE A O 1
ATOM 1994 N N . THR A 1 263 ? -6.582 1.634 -6.280 1.00 74.75 263 THR A N 1
ATOM 1995 C CA . THR A 1 263 ? -6.607 1.569 -4.817 1.00 74.75 263 THR A CA 1
ATOM 1996 C C . THR A 1 263 ? -5.929 2.800 -4.220 1.00 74.75 263 THR A C 1
ATOM 1998 O O . THR A 1 263 ? -4.921 3.260 -4.752 1.00 74.75 263 THR A O 1
ATOM 2001 N N . PRO A 1 264 ? -6.432 3.353 -3.102 1.00 64.56 264 PRO A N 1
ATOM 2002 C CA . PRO A 1 264 ? -5.725 4.417 -2.404 1.00 64.56 264 PRO A CA 1
ATOM 2003 C C . PRO A 1 264 ? -4.569 3.897 -1.525 1.00 64.56 264 PRO A C 1
ATOM 2005 O O . PRO A 1 264 ? -3.754 4.703 -1.065 1.00 64.56 264 PRO A O 1
ATOM 2008 N N . GLU A 1 265 ? -4.483 2.580 -1.290 1.00 71.69 265 GLU A N 1
ATOM 2009 C CA . GLU A 1 265 ? -3.463 1.939 -0.441 1.00 71.69 265 GLU A CA 1
ATOM 2010 C C . GLU A 1 265 ? -2.053 2.061 -1.029 1.00 71.69 265 GLU A C 1
ATOM 2012 O O . GLU A 1 265 ? -1.092 2.290 -0.295 1.00 71.69 265 GLU A O 1
ATOM 2017 N N . PHE A 1 266 ? -1.934 1.971 -2.353 1.00 87.44 266 PHE A N 1
ATOM 2018 C CA . PHE A 1 266 ? -0.660 2.011 -3.062 1.00 87.44 266 PHE A CA 1
ATOM 2019 C C . PHE A 1 266 ? -0.720 2.978 -4.226 1.00 87.44 266 PHE A C 1
ATOM 2021 O O . PHE A 1 266 ? -1.741 3.108 -4.890 1.00 87.44 266 PHE A O 1
ATOM 2028 N N . ASP A 1 267 ? 0.406 3.622 -4.498 1.00 93.00 267 ASP A N 1
ATOM 2029 C CA . ASP A 1 267 ? 0.593 4.389 -5.723 1.00 93.00 267 ASP A CA 1
ATOM 2030 C C . ASP A 1 267 ? 1.212 3.501 -6.811 1.00 93.00 267 ASP A C 1
ATOM 2032 O O . ASP A 1 267 ? 0.845 3.633 -7.978 1.00 93.00 267 ASP A O 1
ATOM 2036 N N . LEU A 1 268 ? 2.080 2.554 -6.428 1.00 97.75 268 LEU A N 1
ATOM 2037 C CA . LEU A 1 268 ? 2.804 1.659 -7.333 1.00 97.75 268 LEU A CA 1
ATOM 2038 C C . LEU A 1 268 ? 2.669 0.181 -6.929 1.00 97.75 268 LEU A C 1
ATOM 2040 O O . LEU A 1 268 ? 2.629 -0.141 -5.741 1.00 97.75 268 LEU A O 1
ATOM 2044 N N . ILE A 1 269 ? 2.703 -0.711 -7.917 1.00 98.12 269 ILE A N 1
ATOM 2045 C CA . ILE A 1 269 ? 3.193 -2.085 -7.772 1.00 98.12 269 ILE A CA 1
ATOM 2046 C C . ILE A 1 269 ? 4.621 -2.106 -8.316 1.00 98.12 269 ILE A C 1
ATOM 2048 O O . ILE A 1 269 ? 4.837 -1.786 -9.482 1.00 98.12 269 ILE A O 1
ATOM 2052 N N . MET A 1 270 ? 5.582 -2.481 -7.478 1.00 98.19 270 MET A N 1
ATOM 2053 C CA . MET A 1 270 ? 6.978 -2.705 -7.856 1.00 98.19 270 MET A CA 1
ATOM 2054 C C . MET A 1 270 ? 7.198 -4.196 -8.096 1.00 98.19 270 MET A C 1
ATOM 2056 O O . MET A 1 270 ? 6.817 -5.008 -7.247 1.00 98.19 270 MET A O 1
ATOM 2060 N N . MET A 1 271 ? 7.816 -4.551 -9.220 1.00 98.44 271 MET A N 1
ATOM 2061 C CA . MET A 1 271 ? 8.268 -5.908 -9.498 1.00 98.44 271 MET A CA 1
ATOM 2062 C C . MET A 1 271 ? 9.757 -6.004 -9.193 1.00 98.44 271 MET A C 1
ATOM 2064 O O . MET A 1 271 ? 10.551 -5.261 -9.755 1.00 98.44 271 MET A O 1
ATOM 2068 N N . GLU A 1 272 ? 10.124 -6.916 -8.300 1.00 98.06 272 GLU A N 1
ATOM 2069 C CA . GLU A 1 272 ? 11.502 -7.350 -8.108 1.00 98.06 272 GLU A CA 1
ATOM 2070 C C . GLU A 1 272 ? 11.714 -8.693 -8.809 1.00 98.06 272 GLU A C 1
ATOM 2072 O O . GLU A 1 272 ? 10.873 -9.590 -8.686 1.00 98.06 272 GLU A O 1
ATOM 2077 N N . ARG A 1 273 ? 12.845 -8.857 -9.492 1.00 96.12 273 ARG A N 1
ATOM 2078 C CA . ARG A 1 273 ? 13.248 -10.113 -10.132 1.00 96.12 273 ARG A CA 1
ATOM 2079 C C . ARG A 1 273 ? 14.626 -10.511 -9.634 1.00 96.12 273 ARG A C 1
ATOM 2081 O O . ARG A 1 273 ? 15.617 -9.828 -9.886 1.00 96.12 273 ARG A O 1
ATOM 2088 N N . ALA A 1 274 ? 14.681 -11.657 -8.967 1.00 95.38 274 ALA A N 1
ATOM 2089 C CA . ALA A 1 274 ? 15.917 -12.280 -8.537 1.00 95.38 274 ALA A CA 1
ATOM 2090 C C . ALA A 1 274 ? 16.228 -13.529 -9.357 1.00 95.38 274 ALA A C 1
ATOM 2092 O O . ALA A 1 274 ? 15.361 -14.386 -9.527 1.00 95.38 274 ALA A O 1
ATOM 2093 N N . TYR A 1 275 ? 17.486 -13.703 -9.755 1.00 94.12 275 TYR A N 1
ATOM 2094 C CA . TYR A 1 275 ? 17.980 -14.940 -10.352 1.00 94.12 275 TYR A CA 1
ATOM 2095 C C . TYR A 1 275 ? 19.126 -15.516 -9.523 1.00 94.12 275 TYR A C 1
ATOM 2097 O O . TYR A 1 275 ? 20.045 -14.816 -9.100 1.00 94.12 275 TYR A O 1
ATOM 2105 N N . VAL A 1 276 ? 19.114 -16.834 -9.302 1.00 93.38 276 VAL A N 1
ATOM 2106 C CA . VAL A 1 276 ? 20.250 -17.547 -8.703 1.00 93.38 276 VAL A CA 1
ATOM 2107 C C . VAL A 1 276 ? 20.677 -18.707 -9.589 1.00 93.38 276 VAL A C 1
ATOM 2109 O O . VAL A 1 276 ? 19.919 -19.643 -9.855 1.00 93.38 276 VAL A O 1
ATOM 2112 N N . GLY A 1 277 ? 21.951 -18.686 -9.990 1.00 90.44 277 GLY A N 1
ATOM 2113 C CA . GLY A 1 277 ? 22.542 -19.680 -10.877 1.00 90.44 277 GLY A CA 1
ATOM 2114 C C . GLY A 1 277 ? 22.377 -21.111 -10.361 1.00 90.44 277 GLY A C 1
ATOM 2115 O O . GLY A 1 277 ? 22.911 -21.486 -9.316 1.00 90.44 277 GLY A O 1
ATOM 2116 N N . GLY A 1 278 ? 21.674 -21.934 -11.142 1.00 87.56 278 GLY A N 1
ATOM 2117 C CA . GLY A 1 278 ? 21.392 -23.334 -10.816 1.00 87.56 278 GLY A CA 1
ATOM 2118 C C . GLY A 1 278 ? 20.174 -23.557 -9.915 1.00 87.56 278 GLY A C 1
ATOM 2119 O O . GLY A 1 278 ? 19.900 -24.715 -9.599 1.00 87.56 278 GLY A O 1
ATOM 2120 N N . ILE A 1 279 ? 19.466 -22.492 -9.526 1.00 88.31 279 ILE A N 1
ATOM 2121 C CA . ILE A 1 279 ? 18.185 -22.561 -8.812 1.00 88.31 279 ILE A CA 1
ATOM 2122 C C . ILE A 1 279 ? 17.055 -22.019 -9.688 1.00 88.31 279 ILE A C 1
ATOM 2124 O O . ILE A 1 279 ? 16.109 -22.762 -9.916 1.00 88.31 279 ILE A O 1
ATOM 2128 N N . GLY A 1 280 ? 17.194 -20.811 -10.240 1.00 91.81 280 GLY A N 1
ATOM 2129 C CA . GLY A 1 280 ? 16.182 -20.206 -11.112 1.00 91.81 280 GLY A CA 1
ATOM 2130 C C . GLY A 1 280 ? 15.764 -18.811 -10.658 1.00 91.81 280 GLY A C 1
ATOM 2131 O O . GLY A 1 280 ? 16.510 -18.153 -9.924 1.00 91.81 280 GLY A O 1
ATOM 2132 N N . ASN A 1 281 ? 14.590 -18.388 -11.115 1.00 93.62 281 ASN A N 1
ATOM 2133 C CA . ASN A 1 281 ? 14.011 -17.075 -10.868 1.00 93.62 281 ASN A CA 1
ATOM 2134 C C . ASN A 1 281 ? 13.101 -17.039 -9.630 1.00 93.62 281 ASN A C 1
ATOM 2136 O O . ASN A 1 281 ? 12.474 -18.026 -9.220 1.00 93.62 281 ASN A O 1
ATOM 2140 N N . HIS A 1 282 ? 13.018 -15.852 -9.042 1.00 94.12 282 HIS A N 1
ATOM 2141 C CA . HIS A 1 282 ? 12.082 -15.490 -7.992 1.00 94.12 282 HIS A CA 1
ATOM 2142 C C . HIS A 1 282 ? 11.601 -14.060 -8.236 1.00 94.12 282 HIS A C 1
ATOM 2144 O O . HIS A 1 282 ? 12.394 -13.123 -8.205 1.00 94.12 282 HIS A O 1
ATOM 2150 N N . ILE A 1 283 ? 10.305 -13.904 -8.470 1.00 96.56 283 ILE A N 1
ATOM 2151 C CA . ILE A 1 283 ? 9.642 -12.631 -8.739 1.00 96.56 283 ILE A CA 1
ATOM 2152 C C . ILE A 1 283 ? 8.848 -12.232 -7.503 1.00 96.56 283 ILE A C 1
ATOM 2154 O O . ILE A 1 283 ? 8.019 -13.010 -7.026 1.00 96.56 283 ILE A O 1
ATOM 2158 N N . GLY A 1 284 ? 9.081 -11.029 -6.991 1.00 95.62 284 GLY A N 1
ATOM 2159 C CA . GLY A 1 284 ? 8.301 -10.434 -5.913 1.00 95.62 284 GLY A CA 1
ATOM 2160 C C . GLY A 1 284 ? 7.511 -9.233 -6.417 1.00 95.62 284 GLY A C 1
ATOM 2161 O O . GLY A 1 284 ? 8.090 -8.311 -6.977 1.00 95.62 284 GLY A O 1
ATOM 2162 N N . LEU A 1 285 ? 6.199 -9.216 -6.196 1.00 97.06 285 LEU A N 1
ATOM 2163 C CA . LEU A 1 285 ? 5.363 -8.037 -6.416 1.00 97.06 285 LEU A CA 1
ATOM 2164 C C . LEU A 1 285 ? 5.090 -7.350 -5.082 1.00 97.06 285 LEU A C 1
ATOM 2166 O O . LEU A 1 285 ? 4.657 -7.999 -4.125 1.00 97.06 285 LEU A O 1
ATOM 2170 N N . PHE A 1 286 ? 5.311 -6.038 -5.031 1.00 95.44 286 PHE A N 1
ATOM 2171 C CA . PHE A 1 286 ? 5.179 -5.243 -3.815 1.00 95.44 286 PHE A CA 1
ATOM 2172 C C . PHE A 1 286 ? 4.336 -3.990 -4.044 1.00 95.44 286 PHE A C 1
ATOM 2174 O O . PHE A 1 286 ? 4.627 -3.199 -4.936 1.00 95.44 286 PHE A O 1
ATOM 2181 N N . GLY A 1 287 ? 3.334 -3.767 -3.198 1.00 93.75 287 GLY A N 1
ATOM 2182 C CA . GLY A 1 287 ? 2.583 -2.517 -3.150 1.00 93.75 287 GLY A CA 1
ATOM 2183 C C . GLY A 1 287 ? 3.404 -1.435 -2.452 1.00 93.75 287 GLY A C 1
ATOM 2184 O O . GLY A 1 287 ? 3.982 -1.679 -1.392 1.00 93.75 287 GLY A O 1
ATOM 2185 N N . VAL A 1 288 ? 3.476 -0.239 -3.037 1.00 93.31 288 VAL A N 1
ATOM 2186 C CA . VAL A 1 288 ? 4.271 0.888 -2.527 1.00 93.31 288 VAL A CA 1
ATOM 2187 C C . VAL A 1 288 ? 3.439 2.164 -2.499 1.00 93.31 288 VAL A C 1
ATOM 2189 O O . VAL A 1 288 ? 2.786 2.519 -3.481 1.00 93.31 288 VAL A O 1
ATOM 2192 N N . LYS A 1 289 ? 3.508 2.892 -1.379 1.00 87.12 289 LYS A N 1
ATOM 2193 C CA . LYS A 1 289 ? 2.919 4.229 -1.219 1.00 87.12 289 LYS A CA 1
ATOM 2194 C C . LYS A 1 289 ? 4.014 5.298 -1.235 1.00 87.12 289 LYS A C 1
ATOM 2196 O O . LYS A 1 289 ? 4.950 5.234 -0.439 1.00 87.12 289 LYS A O 1
ATOM 2201 N N . LEU A 1 290 ? 3.874 6.302 -2.096 1.00 87.94 290 LEU A N 1
ATOM 2202 C CA . LEU A 1 290 ? 4.801 7.419 -2.300 1.00 87.94 290 LEU A CA 1
ATOM 2203 C C . LEU A 1 290 ? 4.324 8.703 -1.598 1.00 87.94 290 LEU A C 1
ATOM 2205 O O . LEU A 1 290 ? 4.304 9.781 -2.191 1.00 87.94 290 LEU A O 1
ATOM 2209 N N . ASP A 1 291 ? 3.942 8.605 -0.322 1.00 75.56 291 ASP A N 1
ATOM 2210 C CA . ASP A 1 291 ? 3.359 9.729 0.421 1.00 75.56 291 ASP A CA 1
ATOM 2211 C C . ASP A 1 291 ? 4.343 10.920 0.566 1.00 75.56 291 ASP A C 1
ATOM 2213 O O . ASP A 1 291 ? 5.340 10.818 1.294 1.00 75.56 291 ASP A O 1
ATOM 2217 N N . PRO A 1 292 ? 4.068 12.079 -0.066 1.00 67.25 292 PRO A N 1
ATOM 2218 C CA . PRO A 1 292 ? 4.947 13.246 -0.010 1.00 67.25 292 PRO A CA 1
ATOM 2219 C C . PRO A 1 292 ? 4.996 13.918 1.373 1.00 67.25 292 PRO A C 1
ATOM 2221 O O . PRO A 1 292 ? 5.870 14.749 1.619 1.00 67.25 292 PRO A O 1
ATOM 2224 N N . TYR A 1 293 ? 4.080 13.594 2.292 1.00 61.69 293 TYR A N 1
ATOM 2225 C CA . TYR A 1 293 ? 4.123 14.058 3.682 1.00 61.69 293 TYR A CA 1
ATOM 2226 C C . TYR A 1 293 ? 5.028 13.195 4.567 1.00 61.69 293 TYR A C 1
ATOM 2228 O O . TYR A 1 293 ? 5.446 13.644 5.638 1.00 61.69 293 TYR A O 1
ATOM 2236 N N . VAL A 1 294 ? 5.335 11.974 4.123 1.00 67.75 294 VAL A N 1
ATOM 2237 C CA . VAL A 1 294 ? 6.226 11.031 4.809 1.00 67.75 294 VAL A CA 1
ATOM 2238 C C . VAL A 1 294 ? 7.640 11.120 4.240 1.00 67.75 294 VAL A C 1
ATOM 2240 O O . VAL A 1 294 ? 8.606 11.200 5.004 1.00 67.75 294 VAL A O 1
ATOM 2243 N N . TYR A 1 295 ? 7.773 11.147 2.912 1.00 82.38 295 TYR A N 1
ATOM 2244 C CA . TYR A 1 295 ? 9.064 11.143 2.226 1.00 82.38 295 TYR A CA 1
ATOM 2245 C C . TYR A 1 295 ? 9.424 12.532 1.697 1.00 82.38 295 TYR A C 1
ATOM 2247 O O . TYR A 1 295 ? 8.721 13.119 0.877 1.00 82.38 295 TYR A O 1
ATOM 2255 N N . ASP A 1 296 ? 10.576 13.045 2.127 1.00 85.81 296 ASP A N 1
ATOM 2256 C CA . ASP A 1 296 ? 11.124 14.322 1.659 1.00 85.81 296 ASP A CA 1
ATOM 2257 C C . ASP A 1 296 ? 11.781 14.157 0.275 1.00 85.81 296 ASP A C 1
ATOM 2259 O O . ASP A 1 296 ? 13.006 14.073 0.140 1.00 85.81 296 ASP A O 1
ATOM 2263 N N . ARG A 1 297 ? 10.944 14.056 -0.764 1.00 93.00 297 ARG A N 1
ATOM 2264 C CA . ARG A 1 297 ? 11.370 13.734 -2.135 1.00 93.00 297 ARG A CA 1
ATOM 2265 C C . ARG A 1 297 ? 12.346 14.744 -2.744 1.00 93.00 297 ARG A C 1
ATOM 2267 O O . ARG A 1 297 ? 13.220 14.377 -3.526 1.00 93.00 297 ARG A O 1
ATOM 2274 N N . GLU A 1 298 ? 12.235 16.019 -2.367 1.00 94.50 298 GLU A N 1
ATOM 2275 C CA . GLU A 1 298 ? 13.135 17.079 -2.840 1.00 94.50 298 GLU A CA 1
ATOM 2276 C C . GLU A 1 298 ? 14.527 16.939 -2.213 1.00 94.50 298 GLU A C 1
ATOM 2278 O O . GLU A 1 298 ? 15.547 17.143 -2.879 1.00 94.50 298 GLU A O 1
ATOM 2283 N N . LYS A 1 299 ? 14.598 16.538 -0.937 1.00 93.12 299 LYS A N 1
ATOM 2284 C CA . LYS A 1 299 ? 15.870 16.253 -0.269 1.00 93.12 299 LYS A CA 1
ATOM 2285 C C . LYS A 1 299 ? 16.575 15.045 -0.879 1.00 93.12 299 LYS A C 1
ATOM 2287 O O . LYS A 1 299 ? 17.795 15.094 -1.049 1.00 93.12 299 LYS A O 1
ATOM 2292 N N . ILE A 1 300 ? 15.847 13.976 -1.207 1.00 95.25 300 ILE A N 1
ATOM 2293 C CA . ILE A 1 300 ? 16.439 12.810 -1.882 1.00 95.25 300 ILE A CA 1
ATOM 2294 C C . ILE A 1 300 ? 16.958 13.209 -3.268 1.00 95.25 300 ILE A C 1
ATOM 2296 O O . ILE A 1 300 ? 18.116 12.923 -3.584 1.00 95.25 300 ILE A O 1
ATOM 2300 N N . LEU A 1 301 ? 16.175 13.982 -4.030 1.00 96.50 301 LEU A N 1
ATOM 2301 C CA . LEU A 1 301 ? 16.596 14.538 -5.318 1.00 96.50 301 LEU A CA 1
ATOM 2302 C C . LEU A 1 301 ? 17.878 15.379 -5.199 1.00 96.50 301 LEU A C 1
ATOM 2304 O O . LEU A 1 301 ? 18.762 15.282 -6.048 1.00 96.50 301 LEU A O 1
ATOM 2308 N N . ALA A 1 302 ? 18.044 16.156 -4.129 1.00 95.88 302 ALA A N 1
ATOM 2309 C CA . ALA A 1 302 ? 19.259 16.938 -3.885 1.00 95.88 302 ALA A CA 1
ATOM 2310 C C . ALA A 1 302 ? 20.462 16.112 -3.368 1.00 95.88 302 ALA A C 1
ATOM 2312 O O . ALA A 1 302 ? 21.556 16.657 -3.203 1.00 95.88 302 ALA A O 1
ATOM 2313 N N . THR A 1 303 ? 20.282 14.819 -3.079 1.00 94.69 303 THR A N 1
ATOM 2314 C CA . THR A 1 303 ? 21.319 13.950 -2.506 1.00 94.69 303 THR A CA 1
ATOM 2315 C C . THR A 1 303 ? 22.068 13.189 -3.605 1.00 94.69 303 THR A C 1
ATOM 2317 O O . THR A 1 303 ? 21.501 12.323 -4.276 1.00 94.69 303 THR A O 1
ATOM 2320 N N . GLU A 1 304 ? 23.361 13.485 -3.770 1.00 94.56 304 GLU A N 1
ATOM 2321 C CA . GLU A 1 304 ? 24.226 12.899 -4.814 1.00 94.56 304 GLU A CA 1
ATOM 2322 C C . GLU A 1 304 ? 24.606 11.432 -4.562 1.00 94.56 304 GLU A C 1
ATOM 2324 O O . GLU A 1 304 ? 24.694 10.650 -5.506 1.00 94.56 304 GLU A O 1
ATOM 2329 N N . ALA A 1 305 ? 24.814 11.060 -3.297 1.00 94.50 305 ALA A N 1
ATOM 2330 C CA . ALA A 1 305 ? 25.169 9.710 -2.864 1.00 94.50 305 ALA A CA 1
ATOM 2331 C C . ALA A 1 305 ? 24.378 9.357 -1.598 1.00 94.50 305 ALA A C 1
ATOM 2333 O O . ALA A 1 305 ? 24.414 10.115 -0.627 1.00 94.50 305 ALA A O 1
ATOM 2334 N N . LEU A 1 306 ? 23.647 8.241 -1.622 1.00 92.62 306 LEU A N 1
ATOM 2335 C CA . LEU A 1 306 ? 22.836 7.763 -0.493 1.00 92.62 306 LEU A CA 1
ATOM 2336 C C . LEU A 1 306 ? 23.657 6.976 0.535 1.00 92.62 306 LEU A C 1
ATOM 2338 O O . LEU A 1 306 ? 23.283 6.932 1.705 1.00 92.62 306 LEU A O 1
ATOM 2342 N N . ALA A 1 307 ? 24.763 6.356 0.118 1.00 89.06 307 ALA A N 1
ATOM 2343 C CA . ALA A 1 307 ? 25.639 5.619 1.020 1.00 89.06 307 ALA A CA 1
ATOM 2344 C C . ALA A 1 307 ? 26.560 6.563 1.809 1.00 89.06 307 ALA A C 1
ATOM 2346 O O . ALA A 1 307 ? 27.159 7.486 1.252 1.00 89.06 307 ALA A O 1
ATOM 2347 N N . GLU A 1 308 ? 26.751 6.275 3.097 1.00 79.31 308 GLU A N 1
ATOM 2348 C CA . GLU A 1 308 ? 27.698 6.983 3.966 1.00 79.31 308 GLU A CA 1
ATOM 2349 C C . GLU A 1 308 ? 28.816 6.030 4.415 1.00 79.31 308 GLU A C 1
ATOM 2351 O O . GLU A 1 308 ? 28.555 4.961 4.961 1.00 79.31 308 GLU A O 1
ATOM 2356 N N . ASP A 1 309 ? 30.081 6.394 4.169 1.00 74.19 309 ASP A N 1
ATOM 2357 C CA . ASP A 1 309 ? 31.276 5.623 4.568 1.00 74.19 309 ASP A CA 1
ATOM 2358 C C . ASP A 1 309 ? 31.275 4.134 4.141 1.00 74.19 309 ASP A C 1
ATOM 2360 O O . ASP A 1 309 ? 31.878 3.274 4.788 1.00 74.19 309 ASP A O 1
ATOM 2364 N N . GLY A 1 310 ? 30.622 3.823 3.016 1.00 64.06 310 GLY A N 1
ATOM 2365 C CA . GLY A 1 310 ? 30.491 2.459 2.489 1.00 64.06 310 GLY A CA 1
ATOM 2366 C C . GLY A 1 310 ? 29.397 1.623 3.159 1.00 64.06 310 GLY A C 1
ATOM 2367 O O . GLY A 1 310 ? 29.303 0.427 2.882 1.00 64.06 310 GLY A O 1
ATOM 2368 N N . MET A 1 311 ? 28.582 2.232 4.022 1.00 67.38 311 MET A N 1
ATOM 2369 C CA . MET A 1 311 ? 27.382 1.624 4.591 1.00 67.38 311 MET A CA 1
ATOM 2370 C C . MET A 1 311 ? 26.162 1.919 3.703 1.00 67.38 311 MET A C 1
ATOM 2372 O O . MET A 1 311 ? 26.110 2.993 3.095 1.00 67.38 311 MET A O 1
ATOM 2376 N N . PRO A 1 312 ? 25.180 0.998 3.627 1.00 71.69 312 PRO A N 1
ATOM 2377 C CA . PRO A 1 312 ? 23.916 1.243 2.937 1.00 71.69 312 PRO A CA 1
ATOM 2378 C C . PRO A 1 312 ? 23.186 2.479 3.473 1.00 71.69 312 PRO A C 1
ATOM 2380 O O . PRO A 1 312 ? 23.434 2.924 4.597 1.00 71.69 312 PRO A O 1
ATOM 2383 N N . TYR A 1 313 ? 22.259 3.002 2.672 1.00 79.56 313 TYR A N 1
ATOM 2384 C CA . TYR A 1 313 ? 21.394 4.110 3.066 1.00 79.56 313 TYR A CA 1
ATOM 2385 C C . TYR A 1 313 ? 20.676 3.809 4.391 1.00 79.56 313 TYR A C 1
ATOM 2387 O O . TYR A 1 313 ? 20.042 2.768 4.538 1.00 79.56 313 TYR A O 1
ATOM 2395 N N . ALA A 1 314 ? 20.783 4.727 5.354 1.00 76.06 314 ALA A N 1
ATOM 2396 C CA . ALA A 1 314 ? 20.187 4.594 6.689 1.00 76.06 314 ALA A CA 1
ATOM 2397 C C . ALA A 1 314 ? 19.007 5.555 6.927 1.00 76.06 314 ALA A C 1
ATOM 2399 O O . ALA A 1 314 ? 18.533 5.688 8.056 1.00 76.06 314 ALA A O 1
ATOM 2400 N N . GLY A 1 315 ? 18.583 6.286 5.891 1.00 76.94 315 GLY A N 1
ATOM 2401 C CA . GLY A 1 315 ? 17.405 7.144 5.960 1.00 76.94 315 GLY A CA 1
ATOM 2402 C C . GLY A 1 315 ? 16.109 6.371 5.718 1.00 76.94 315 GLY A C 1
ATOM 2403 O O . GLY A 1 315 ? 16.089 5.144 5.692 1.00 76.94 315 GLY A O 1
ATOM 2404 N N . LEU A 1 316 ? 15.016 7.110 5.544 1.00 79.56 316 LEU A N 1
ATOM 2405 C CA . LEU A 1 316 ? 13.701 6.524 5.318 1.00 79.56 316 LEU A CA 1
ATOM 2406 C C . LEU A 1 316 ? 13.566 6.083 3.853 1.00 79.56 316 LEU A C 1
ATOM 2408 O O . LEU A 1 316 ? 13.595 6.925 2.956 1.00 79.56 316 LEU A O 1
ATOM 2412 N N . SER A 1 317 ? 13.430 4.780 3.621 1.00 87.31 317 SER A N 1
ATOM 2413 C CA . SER A 1 317 ? 13.002 4.219 2.337 1.00 87.31 317 SER A CA 1
ATOM 2414 C C . SER A 1 317 ? 11.482 4.111 2.284 1.00 87.31 317 SER A C 1
ATOM 2416 O O . SER A 1 317 ? 10.823 4.061 3.325 1.00 87.31 317 SER A O 1
ATOM 2418 N N . VAL A 1 318 ? 10.926 4.044 1.077 1.00 87.06 318 VAL A N 1
ATOM 2419 C CA . VAL A 1 318 ? 9.499 3.798 0.891 1.00 87.06 318 VAL A CA 1
ATOM 2420 C C . VAL A 1 318 ? 9.117 2.457 1.502 1.00 87.06 318 VAL A C 1
ATOM 2422 O O . VAL A 1 318 ? 9.808 1.452 1.325 1.00 87.06 318 VAL A O 1
ATOM 2425 N N . HIS A 1 319 ? 8.029 2.465 2.261 1.00 79.81 319 HIS A N 1
ATOM 2426 C CA . HIS A 1 319 ? 7.426 1.257 2.793 1.00 79.81 319 HIS A CA 1
ATOM 2427 C C . HIS A 1 319 ? 6.830 0.441 1.645 1.00 79.81 319 HIS A C 1
ATOM 2429 O O . HIS A 1 319 ? 6.112 0.986 0.799 1.00 79.81 319 HIS A O 1
ATOM 2435 N N . LYS A 1 320 ? 7.121 -0.861 1.635 1.00 83.19 320 LYS A N 1
ATOM 2436 C CA . LYS A 1 320 ? 6.623 -1.807 0.640 1.00 83.19 320 LYS A CA 1
ATOM 2437 C C . LYS A 1 320 ? 5.882 -2.948 1.328 1.00 83.19 320 LYS A C 1
ATOM 2439 O O . LYS A 1 320 ? 6.306 -3.412 2.381 1.00 83.19 320 LYS A O 1
ATOM 2444 N N . VAL A 1 321 ? 4.792 -3.397 0.720 1.00 79.50 321 VAL A N 1
ATOM 2445 C CA . VAL A 1 321 ? 3.939 -4.481 1.218 1.00 79.50 321 VAL A CA 1
ATOM 2446 C C . VAL A 1 321 ? 4.013 -5.638 0.222 1.00 79.50 321 VAL A C 1
ATOM 2448 O O . VAL A 1 321 ? 3.706 -5.419 -0.948 1.00 79.50 321 VAL A O 1
ATOM 2451 N N . PRO A 1 322 ? 4.439 -6.851 0.616 1.00 80.19 322 PRO A N 1
ATOM 2452 C CA . PRO A 1 322 ? 4.474 -7.992 -0.295 1.00 80.19 322 PRO A CA 1
ATOM 2453 C C . PRO A 1 322 ? 3.056 -8.384 -0.728 1.00 80.19 322 PRO A C 1
ATOM 2455 O O . PRO A 1 322 ? 2.198 -8.626 0.115 1.00 80.19 322 PRO A O 1
ATOM 2458 N N . LEU A 1 323 ? 2.834 -8.481 -2.038 1.00 84.56 323 LEU A N 1
ATOM 2459 C CA . LEU A 1 323 ? 1.548 -8.853 -2.640 1.00 84.56 323 LEU A CA 1
ATOM 2460 C C . LEU A 1 323 ? 1.570 -10.288 -3.160 1.00 84.56 323 LEU A C 1
ATOM 2462 O O . LEU A 1 323 ? 0.626 -11.048 -2.963 1.00 84.56 323 LEU A O 1
ATOM 2466 N N . LEU A 1 324 ? 2.654 -10.662 -3.844 1.00 88.19 324 LEU A N 1
ATOM 2467 C CA . LEU A 1 324 ? 2.761 -11.949 -4.519 1.00 88.19 324 LEU A CA 1
ATOM 2468 C C . LEU A 1 324 ? 4.222 -12.357 -4.706 1.00 88.19 324 LEU A C 1
ATOM 2470 O O . LEU A 1 324 ? 5.071 -11.518 -4.997 1.00 88.19 324 LEU A O 1
ATOM 2474 N N . ARG A 1 325 ? 4.504 -13.656 -4.591 1.00 88.06 325 ARG A N 1
ATOM 2475 C CA . ARG A 1 325 ? 5.781 -14.277 -4.948 1.00 88.06 325 ARG A CA 1
ATOM 2476 C C . ARG A 1 325 ? 5.576 -15.391 -5.971 1.00 88.06 325 ARG A C 1
ATOM 2478 O O . ARG A 1 325 ? 4.807 -16.333 -5.747 1.00 88.06 325 ARG A O 1
ATOM 2485 N N . LEU A 1 326 ? 6.306 -15.320 -7.075 1.00 90.81 326 LEU A N 1
ATOM 2486 C CA . LEU A 1 326 ? 6.372 -16.350 -8.114 1.00 90.81 326 LEU A CA 1
ATOM 2487 C C . LEU A 1 326 ? 7.793 -16.905 -8.129 1.00 90.81 326 LEU A C 1
ATOM 2489 O O . LEU A 1 326 ? 8.740 -16.130 -8.110 1.00 90.81 326 LEU A O 1
ATOM 2493 N N . SER A 1 327 ? 7.981 -18.222 -8.127 1.00 90.31 327 SER A N 1
ATOM 2494 C CA . SER A 1 327 ? 9.338 -18.775 -8.080 1.00 90.31 327 SER A CA 1
ATOM 2495 C C . SER A 1 327 ? 9.433 -20.130 -8.754 1.00 90.31 327 SER A C 1
ATOM 2497 O O . SER A 1 327 ? 8.531 -20.955 -8.625 1.00 90.31 327 SER A O 1
ATOM 2499 N N . ASP A 1 328 ? 10.583 -20.376 -9.383 1.00 87.44 328 ASP A N 1
ATOM 2500 C CA . ASP A 1 328 ? 10.953 -21.690 -9.916 1.00 87.44 328 ASP A CA 1
ATOM 2501 C C . ASP A 1 328 ? 11.128 -22.735 -8.798 1.00 87.44 328 ASP A C 1
ATOM 2503 O O . ASP A 1 328 ? 11.108 -23.939 -9.064 1.00 87.44 328 ASP A O 1
ATOM 2507 N N . ASP A 1 329 ? 11.302 -22.296 -7.542 1.00 82.44 329 ASP A N 1
ATOM 2508 C CA . ASP A 1 329 ? 11.219 -23.156 -6.365 1.00 82.44 329 ASP A CA 1
ATOM 2509 C C . ASP A 1 329 ? 9.751 -23.290 -5.913 1.00 82.44 329 ASP A C 1
ATOM 2511 O O . ASP A 1 329 ? 9.194 -22.347 -5.336 1.00 82.44 329 ASP A O 1
ATOM 2515 N N . PRO A 1 330 ? 9.120 -24.473 -6.073 1.00 76.62 330 PRO A N 1
ATOM 2516 C CA . PRO A 1 330 ? 7.721 -24.676 -5.702 1.00 76.62 330 PRO A CA 1
ATOM 2517 C C . PRO A 1 330 ? 7.441 -24.486 -4.206 1.00 76.62 330 PRO A C 1
ATOM 2519 O O . PRO A 1 330 ? 6.285 -24.369 -3.810 1.00 76.62 330 PRO A O 1
ATOM 2522 N N . ALA A 1 331 ? 8.471 -24.498 -3.351 1.00 75.56 331 ALA A N 1
ATOM 2523 C CA . ALA A 1 331 ? 8.324 -24.229 -1.923 1.00 75.56 331 ALA A CA 1
ATOM 2524 C C . ALA A 1 331 ? 8.240 -22.727 -1.594 1.00 75.56 331 ALA A C 1
ATOM 2526 O O . ALA A 1 331 ? 7.926 -22.381 -0.456 1.00 75.56 331 ALA A O 1
ATOM 2527 N N . GLN A 1 332 ? 8.540 -21.849 -2.555 1.00 74.81 332 GLN A N 1
ATOM 2528 C CA . GLN A 1 332 ? 8.668 -20.401 -2.356 1.00 74.81 332 GLN A CA 1
ATOM 2529 C C . GLN A 1 332 ? 7.705 -19.580 -3.221 1.00 74.81 332 GLN A C 1
ATOM 2531 O O . GLN A 1 332 ? 7.815 -18.356 -3.262 1.00 74.81 332 GLN A O 1
ATOM 2536 N N . THR A 1 333 ? 6.758 -20.233 -3.897 1.00 81.75 333 THR A N 1
ATOM 2537 C CA . THR A 1 333 ? 5.751 -19.563 -4.720 1.00 81.75 333 THR A CA 1
ATOM 2538 C C . THR A 1 333 ? 4.367 -19.571 -4.071 1.00 81.75 333 THR A C 1
ATOM 2540 O O . THR A 1 333 ? 3.982 -20.528 -3.397 1.00 81.75 333 THR A O 1
ATOM 2543 N N . ASN A 1 334 ? 3.605 -18.495 -4.279 1.00 79.06 334 ASN A N 1
ATOM 2544 C CA . ASN A 1 334 ? 2.206 -18.389 -3.870 1.00 79.06 334 ASN A CA 1
ATOM 2545 C C . ASN A 1 334 ? 1.239 -19.079 -4.841 1.00 79.06 334 ASN A C 1
ATOM 2547 O O . ASN A 1 334 ? 0.108 -19.380 -4.464 1.00 79.06 334 ASN A O 1
ATOM 2551 N N . VAL A 1 335 ? 1.665 -19.306 -6.085 1.00 83.00 335 VAL A N 1
ATOM 2552 C CA . VAL A 1 335 ? 0.820 -19.770 -7.189 1.00 83.00 335 VAL A CA 1
ATOM 2553 C C . VAL A 1 335 ? 1.555 -20.878 -7.936 1.00 83.00 335 VAL A C 1
ATOM 2555 O O . VAL A 1 335 ? 2.762 -20.807 -8.111 1.00 83.00 335 VAL A O 1
ATOM 2558 N N . ASP A 1 336 ? 0.838 -21.902 -8.401 1.00 82.88 336 ASP A N 1
ATOM 2559 C CA . ASP A 1 336 ? 1.414 -22.963 -9.243 1.00 82.88 336 ASP A CA 1
ATOM 2560 C C . ASP A 1 336 ? 1.703 -22.432 -10.660 1.00 82.88 336 ASP A C 1
ATOM 2562 O O . ASP A 1 336 ? 0.930 -22.635 -11.600 1.00 82.88 336 ASP A O 1
ATOM 2566 N N . PHE A 1 337 ? 2.788 -21.667 -10.782 1.00 86.81 337 PHE A N 1
ATOM 2567 C CA . PHE A 1 337 ? 3.229 -21.006 -12.001 1.00 86.81 337 PHE A CA 1
ATOM 2568 C C . PHE A 1 337 ? 4.759 -20.860 -12.017 1.00 86.81 337 PHE A C 1
ATOM 2570 O O . PHE A 1 337 ? 5.375 -20.525 -11.011 1.00 86.81 337 PHE A O 1
ATOM 2577 N N . ASP A 1 338 ? 5.351 -21.115 -13.182 1.00 89.50 338 ASP A N 1
ATOM 2578 C CA . ASP A 1 338 ? 6.793 -21.073 -13.444 1.00 89.50 338 ASP A CA 1
ATOM 2579 C C . ASP A 1 338 ? 7.116 -19.764 -14.196 1.00 89.50 338 ASP A C 1
ATOM 2581 O O . ASP A 1 338 ? 6.792 -19.670 -15.392 1.00 89.50 338 ASP A O 1
ATOM 2585 N N . PRO A 1 339 ? 7.642 -18.739 -13.491 1.00 87.50 339 PRO A N 1
ATOM 2586 C CA . PRO A 1 339 ? 7.672 -17.365 -13.979 1.00 87.50 339 PRO A CA 1
ATOM 2587 C C . PRO A 1 339 ? 8.665 -17.104 -15.109 1.00 87.50 339 PRO A C 1
ATOM 2589 O O . PRO A 1 339 ? 8.426 -16.184 -15.879 1.00 87.50 339 PRO A O 1
ATOM 2592 N N . ASP A 1 340 ? 9.736 -17.886 -15.261 1.00 91.44 340 ASP A N 1
ATOM 2593 C CA . ASP A 1 340 ? 10.836 -17.516 -16.169 1.00 91.44 340 ASP A CA 1
ATOM 2594 C C . ASP A 1 340 ? 11.370 -16.081 -15.877 1.00 91.44 340 ASP A C 1
ATOM 2596 O O . ASP A 1 340 ? 11.247 -15.592 -14.748 1.00 91.44 340 ASP A O 1
ATOM 2600 N N . ASN A 1 341 ? 12.028 -15.425 -16.839 1.00 92.50 341 ASN A N 1
ATOM 2601 C CA . ASN A 1 341 ? 12.625 -14.089 -16.704 1.00 92.50 341 ASN A CA 1
ATOM 2602 C C . ASN A 1 341 ? 11.576 -12.963 -16.839 1.00 92.50 341 ASN A C 1
ATOM 2604 O O . ASN A 1 341 ? 11.513 -12.294 -17.864 1.00 92.50 341 ASN A O 1
ATOM 2608 N N . MET A 1 342 ? 10.689 -12.798 -15.850 1.00 95.62 342 MET A N 1
ATOM 2609 C CA . MET A 1 342 ? 9.676 -11.723 -15.865 1.00 95.62 342 MET A CA 1
ATOM 2610 C C . MET A 1 342 ? 10.319 -10.340 -15.769 1.00 95.62 342 MET A C 1
ATOM 2612 O O . MET A 1 342 ? 10.979 -10.049 -14.770 1.00 95.62 342 MET A O 1
ATOM 2616 N N . GLU A 1 343 ? 10.058 -9.495 -16.766 1.00 94.19 343 GLU A N 1
ATOM 2617 C CA . GLU A 1 343 ? 10.628 -8.142 -16.867 1.00 94.19 343 GLU A CA 1
ATOM 2618 C C . GLU A 1 343 ? 9.552 -7.085 -17.130 1.00 94.19 343 GLU A C 1
ATOM 2620 O O . GLU A 1 343 ? 9.537 -6.044 -16.481 1.00 94.19 343 GLU A O 1
ATOM 2625 N N . ALA A 1 344 ? 8.530 -7.425 -17.917 1.00 97.75 344 ALA A N 1
ATOM 2626 C CA . ALA A 1 344 ? 7.446 -6.509 -18.240 1.00 97.75 344 ALA A CA 1
ATOM 2627 C C . ALA A 1 344 ? 6.240 -6.630 -17.291 1.00 97.75 344 ALA A C 1
ATOM 2629 O O . ALA A 1 344 ? 5.805 -7.734 -16.946 1.00 97.75 344 ALA A O 1
ATOM 2630 N N . ILE A 1 345 ? 5.624 -5.492 -16.949 1.00 98.31 345 ILE A N 1
ATOM 2631 C CA . ILE A 1 345 ? 4.419 -5.393 -16.108 1.00 98.31 345 ILE A CA 1
ATOM 2632 C C . ILE A 1 345 ? 3.462 -4.313 -16.633 1.00 98.31 345 ILE A C 1
ATOM 2634 O O . ILE A 1 345 ? 3.877 -3.210 -16.958 1.00 98.31 345 ILE A O 1
ATOM 2638 N N . ALA A 1 346 ? 2.156 -4.596 -16.686 1.00 97.38 346 ALA A N 1
ATOM 2639 C CA . ALA A 1 346 ? 1.157 -3.626 -17.145 1.00 97.38 346 ALA A CA 1
ATOM 2640 C C . ALA A 1 346 ? -0.200 -3.773 -16.445 1.00 97.38 346 ALA A C 1
ATOM 2642 O O . ALA A 1 346 ? -0.680 -4.885 -16.216 1.00 97.38 346 ALA A O 1
ATOM 2643 N N . ILE A 1 347 ? -0.881 -2.649 -16.198 1.00 95.19 347 ILE A N 1
ATOM 2644 C CA . ILE A 1 347 ? -2.317 -2.650 -15.880 1.00 95.19 347 ILE A CA 1
ATOM 2645 C C . ILE A 1 347 ? -3.105 -2.853 -17.174 1.00 95.19 347 ILE A C 1
ATOM 2647 O O . ILE A 1 347 ? -2.971 -2.081 -18.121 1.00 95.19 347 ILE A O 1
ATOM 2651 N N . GLY A 1 348 ? -3.921 -3.902 -17.216 1.00 92.00 348 GLY A N 1
ATOM 2652 C CA . GLY A 1 348 ? -4.787 -4.231 -18.345 1.00 92.00 348 GLY A CA 1
ATOM 2653 C C . GLY A 1 348 ? -6.231 -3.728 -18.186 1.00 92.00 348 GLY A C 1
ATOM 2654 O O . GLY A 1 348 ? -6.503 -2.851 -17.363 1.00 92.00 348 GLY A O 1
ATOM 2655 N N . PRO A 1 349 ? -7.185 -4.254 -18.977 1.00 85.75 349 PRO A N 1
ATOM 2656 C CA . PRO A 1 349 ? -8.580 -3.837 -18.933 1.00 85.75 349 PRO A CA 1
ATOM 2657 C C . PRO A 1 349 ? -9.268 -4.194 -17.610 1.00 85.75 349 PRO A C 1
ATOM 2659 O O . PRO A 1 349 ? -8.797 -5.013 -16.819 1.00 85.75 349 PRO A O 1
ATOM 2662 N N . GLN A 1 350 ? -10.445 -3.599 -17.411 1.00 85.56 350 GLN A N 1
ATOM 2663 C CA . GLN A 1 350 ? -11.385 -4.065 -16.399 1.00 85.56 350 GLN A CA 1
ATOM 2664 C C . GLN A 1 350 ? -12.068 -5.360 -16.855 1.00 85.56 350 GLN A C 1
ATOM 2666 O O . GLN A 1 350 ? -12.526 -5.472 -17.995 1.00 85.56 350 GLN A O 1
ATOM 2671 N N . LEU A 1 351 ? -12.159 -6.313 -15.935 1.00 88.06 351 LEU A N 1
ATOM 2672 C CA . LEU A 1 351 ? -12.880 -7.573 -16.048 1.00 88.06 351 LEU A CA 1
ATOM 2673 C C . LEU A 1 351 ? -14.398 -7.352 -15.945 1.00 88.06 351 LEU A C 1
ATOM 2675 O O . LEU A 1 351 ? -14.877 -6.280 -15.573 1.00 88.06 351 LEU A O 1
ATOM 2679 N N . GLU A 1 352 ? -15.186 -8.391 -16.241 1.00 82.50 352 GLU A N 1
ATOM 2680 C CA . GLU A 1 352 ? -16.658 -8.318 -16.206 1.00 82.50 352 GLU A CA 1
ATOM 2681 C C . GLU A 1 352 ? -17.234 -7.967 -14.822 1.00 82.50 352 GLU A C 1
ATOM 2683 O O . GLU A 1 352 ? -18.350 -7.450 -14.733 1.00 82.50 352 GLU A O 1
ATOM 2688 N N . ASN A 1 353 ? -16.491 -8.241 -13.747 1.00 76.31 353 ASN A N 1
ATOM 2689 C CA . ASN A 1 353 ? -16.853 -7.882 -12.375 1.00 76.31 353 ASN A CA 1
ATOM 2690 C C . ASN A 1 353 ? -16.433 -6.455 -11.976 1.00 76.31 353 ASN A C 1
ATOM 2692 O O . ASN A 1 353 ? -16.831 -5.998 -10.910 1.00 76.31 353 ASN A O 1
ATOM 2696 N N . GLY A 1 354 ? -15.708 -5.733 -12.836 1.00 77.19 354 GLY A N 1
ATOM 2697 C CA . GLY A 1 354 ? -15.249 -4.362 -12.602 1.00 77.19 354 GLY A CA 1
ATOM 2698 C C . GLY A 1 354 ? -13.822 -4.242 -12.060 1.00 77.19 354 GLY A C 1
ATOM 2699 O O . GLY A 1 354 ? -13.291 -3.130 -12.070 1.00 77.19 354 GLY A O 1
ATOM 2700 N N . ASN A 1 355 ? -13.192 -5.349 -11.656 1.00 86.88 355 ASN A N 1
ATOM 2701 C CA . ASN A 1 355 ? -11.807 -5.369 -11.182 1.00 86.88 355 ASN A CA 1
ATOM 2702 C C . ASN A 1 355 ? -10.822 -5.194 -12.343 1.00 86.88 355 ASN A C 1
ATOM 2704 O O . ASN A 1 355 ? -11.104 -5.587 -13.475 1.00 86.88 355 ASN A O 1
ATOM 2708 N N . SER A 1 356 ? -9.663 -4.595 -12.080 1.00 90.56 356 SER A N 1
ATOM 2709 C CA . SER A 1 356 ? -8.612 -4.409 -13.089 1.00 90.56 356 SER A CA 1
ATOM 2710 C C . SER A 1 356 ? -7.727 -5.650 -13.199 1.00 90.56 356 SER A C 1
ATOM 2712 O O . SER A 1 356 ? -7.477 -6.328 -12.205 1.00 90.56 356 SER A O 1
ATOM 2714 N N . THR A 1 357 ? -7.194 -5.932 -14.389 1.00 95.38 357 THR A N 1
ATOM 2715 C CA . THR A 1 357 ? -6.139 -6.950 -14.549 1.00 95.38 357 THR A CA 1
ATOM 2716 C C . THR A 1 357 ? -4.736 -6.374 -14.361 1.00 95.38 357 THR A C 1
ATOM 2718 O O . THR A 1 357 ? -4.471 -5.252 -14.791 1.00 95.38 357 THR A O 1
ATOM 2721 N N . LEU A 1 358 ? -3.823 -7.180 -13.824 1.00 97.75 358 LEU A N 1
ATOM 2722 C CA . LEU A 1 358 ? -2.375 -6.998 -13.899 1.00 97.75 358 LEU A CA 1
ATOM 2723 C C . LEU A 1 358 ? -1.791 -8.067 -14.832 1.00 97.75 358 LEU A C 1
ATOM 2725 O O . LEU A 1 358 ? -2.091 -9.252 -14.676 1.00 97.75 358 LEU A O 1
ATOM 2729 N N . LEU A 1 359 ? -0.962 -7.664 -15.789 1.00 97.88 359 LEU A N 1
ATOM 2730 C CA . LEU A 1 359 ? -0.263 -8.560 -16.706 1.00 97.88 359 LEU A CA 1
ATOM 2731 C C . LEU A 1 359 ? 1.238 -8.511 -16.458 1.00 97.88 359 LEU A C 1
ATOM 2733 O O . LEU A 1 359 ? 1.785 -7.425 -16.294 1.00 97.88 359 LEU A O 1
ATOM 2737 N N . LEU A 1 360 ? 1.879 -9.677 -16.496 1.00 98.06 360 LEU A N 1
ATOM 2738 C CA . LEU A 1 360 ? 3.331 -9.823 -16.556 1.00 98.06 360 LEU A CA 1
ATOM 2739 C C . LEU A 1 360 ? 3.724 -10.504 -17.867 1.00 98.06 360 LEU A C 1
ATOM 2741 O O . LEU A 1 360 ? 2.969 -11.354 -18.359 1.00 98.06 360 LEU A O 1
ATOM 2745 N N . ALA A 1 361 ? 4.899 -10.182 -18.400 1.00 97.31 361 ALA A N 1
ATOM 2746 C CA . ALA A 1 361 ? 5.496 -10.916 -19.509 1.00 97.31 361 ALA A CA 1
ATOM 2747 C C . ALA A 1 361 ? 6.987 -11.166 -19.273 1.00 97.31 361 ALA A C 1
ATOM 2749 O O . ALA A 1 361 ? 7.688 -10.341 -18.685 1.00 97.31 361 ALA A O 1
ATOM 2750 N N . SER A 1 362 ? 7.445 -12.334 -19.719 1.00 95.19 362 SER A N 1
ATOM 2751 C CA . SER A 1 362 ? 8.846 -12.712 -19.624 1.00 95.19 362 SER A CA 1
ATOM 2752 C C . SER A 1 362 ? 9.624 -12.370 -20.882 1.00 95.19 362 SER A C 1
ATOM 2754 O O . SER A 1 362 ? 9.165 -12.601 -22.009 1.00 95.19 362 SER A O 1
ATOM 2756 N N . ASP A 1 363 ? 10.855 -11.951 -20.652 1.00 91.06 363 ASP A N 1
ATOM 2757 C CA . ASP A 1 363 ? 11.904 -11.965 -21.642 1.00 91.06 363 ASP A CA 1
ATOM 2758 C C . ASP A 1 363 ? 12.419 -13.409 -21.830 1.00 91.06 363 ASP A C 1
ATOM 2760 O O . ASP A 1 363 ? 12.589 -14.198 -20.899 1.00 91.06 363 ASP A O 1
ATOM 2764 N N . ASN A 1 364 ? 12.634 -13.798 -23.083 1.00 88.12 364 ASN A N 1
ATOM 2765 C CA . ASN A 1 364 ? 13.137 -15.115 -23.437 1.00 88.12 364 ASN A CA 1
ATOM 2766 C C . ASN A 1 364 ? 14.646 -15.149 -23.747 1.00 88.12 364 ASN A C 1
ATOM 2768 O O . ASN A 1 364 ? 15.139 -16.249 -24.037 1.00 88.12 364 ASN A O 1
ATOM 2772 N N . ASN A 1 365 ? 15.349 -14.005 -23.757 1.00 84.12 365 ASN A N 1
ATOM 2773 C CA . ASN A 1 365 ? 16.749 -13.808 -24.171 1.00 84.12 365 ASN A CA 1
ATOM 2774 C C . ASN A 1 365 ? 17.109 -14.520 -25.503 1.00 84.12 365 ASN A C 1
ATOM 2776 O O . ASN A 1 365 ? 18.222 -15.030 -25.687 1.00 84.12 365 ASN A O 1
ATOM 2780 N N . PHE A 1 366 ? 16.113 -14.781 -26.362 1.00 83.88 366 PHE A N 1
ATOM 2781 C CA . PHE A 1 366 ? 16.161 -15.753 -27.465 1.00 83.88 366 PHE A CA 1
ATOM 2782 C C . PHE A 1 366 ? 16.918 -17.067 -27.152 1.00 83.88 366 PHE A C 1
ATOM 2784 O O . PHE A 1 366 ? 17.581 -17.661 -28.013 1.00 83.88 366 PHE A O 1
ATOM 2791 N N . ASN A 1 367 ? 16.776 -17.592 -25.931 1.00 80.25 367 ASN A N 1
ATOM 2792 C CA . ASN A 1 367 ? 17.431 -18.807 -25.457 1.00 80.25 367 ASN A CA 1
ATOM 2793 C C . ASN A 1 367 ? 16.447 -19.990 -25.390 1.00 80.25 367 ASN A C 1
ATOM 2795 O O . ASN A 1 367 ? 15.964 -20.363 -24.315 1.00 80.25 367 ASN A O 1
ATOM 2799 N N . PRO A 1 368 ? 16.207 -20.701 -26.512 1.00 68.62 368 PRO A N 1
ATOM 2800 C CA . PRO A 1 368 ? 15.127 -21.687 -26.624 1.00 68.62 368 PRO A CA 1
ATOM 2801 C C . PRO A 1 368 ? 15.317 -22.933 -25.747 1.00 68.62 368 PRO A C 1
ATOM 2803 O O . PRO A 1 368 ? 14.459 -23.820 -25.722 1.00 68.62 368 PRO A O 1
ATOM 2806 N N . LYS A 1 369 ? 16.473 -23.068 -25.087 1.00 71.19 369 LYS A N 1
ATOM 2807 C CA . LYS A 1 369 ? 16.801 -24.230 -24.265 1.00 71.19 369 LYS A CA 1
ATOM 2808 C C . LYS A 1 369 ? 16.344 -24.072 -22.817 1.00 71.19 369 LYS A C 1
ATOM 2810 O O . LYS A 1 369 ? 16.059 -25.095 -22.193 1.00 71.19 369 LYS A O 1
ATOM 2815 N N . TYR A 1 370 ? 16.307 -22.846 -22.304 1.00 74.44 370 TYR A N 1
ATOM 2816 C CA . TYR A 1 370 ? 16.103 -22.592 -20.879 1.00 74.44 370 TYR A CA 1
ATOM 2817 C C . TYR A 1 370 ? 15.080 -21.499 -20.583 1.00 74.44 370 TYR A C 1
ATOM 2819 O O . TYR A 1 370 ? 14.536 -21.547 -19.492 1.00 74.44 370 TYR A O 1
ATOM 2827 N N . GLN A 1 371 ? 14.795 -20.604 -21.532 1.00 82.25 371 GLN A N 1
ATOM 2828 C CA . GLN A 1 371 ? 13.871 -19.486 -21.345 1.00 82.25 371 GLN A CA 1
ATOM 2829 C C . GLN A 1 371 ? 12.757 -19.527 -22.403 1.00 82.25 371 GLN A C 1
ATOM 2831 O O . GLN A 1 371 ? 12.924 -20.084 -23.501 1.00 82.25 371 GLN A O 1
ATOM 2836 N N . ARG A 1 372 ? 11.583 -18.999 -22.063 1.00 87.94 372 ARG A N 1
ATOM 2837 C CA . ARG A 1 372 ? 10.409 -18.876 -22.939 1.00 87.94 372 ARG A CA 1
ATOM 2838 C C . ARG A 1 372 ? 9.830 -17.470 -22.846 1.00 87.94 372 ARG A C 1
ATOM 2840 O O . ARG A 1 372 ? 9.996 -16.801 -21.841 1.00 87.94 372 ARG A O 1
ATOM 2847 N N . ASN A 1 373 ? 9.067 -17.087 -23.868 1.00 89.56 373 ASN A N 1
ATOM 2848 C CA . ASN A 1 373 ? 8.059 -16.049 -23.680 1.00 89.56 373 ASN A CA 1
ATOM 2849 C C . ASN A 1 373 ? 6.895 -16.689 -22.922 1.00 89.56 373 ASN A C 1
ATOM 2851 O O . ASN A 1 373 ? 6.426 -17.763 -23.319 1.00 89.56 373 ASN A O 1
ATOM 2855 N N . VAL A 1 374 ? 6.434 -16.051 -21.861 1.00 94.25 374 VAL A N 1
ATOM 2856 C CA . VAL A 1 374 ? 5.221 -16.414 -21.136 1.00 94.25 374 VAL A CA 1
ATOM 2857 C C . VAL A 1 374 ? 4.562 -15.145 -20.620 1.00 94.25 374 VAL A C 1
ATOM 2859 O O . VAL A 1 374 ? 5.228 -14.223 -20.165 1.00 94.25 374 VAL A O 1
ATOM 2862 N N . PHE A 1 375 ? 3.238 -15.112 -20.707 1.00 96.69 375 PHE A N 1
ATOM 2863 C CA . PHE A 1 375 ? 2.409 -14.071 -20.118 1.00 96.69 375 PHE A CA 1
ATOM 2864 C C . PHE A 1 375 ? 1.690 -14.644 -18.904 1.00 96.69 375 PHE A C 1
ATOM 2866 O O . PHE A 1 375 ? 1.199 -15.774 -18.955 1.00 96.69 375 PHE A O 1
ATOM 2873 N N . ALA A 1 376 ? 1.582 -13.864 -17.836 1.00 97.31 376 ALA A N 1
ATOM 2874 C CA . ALA A 1 376 ? 0.780 -14.186 -16.662 1.00 97.31 376 ALA A CA 1
ATOM 2875 C C . ALA A 1 376 ? -0.256 -13.086 -16.433 1.00 97.31 376 ALA A C 1
ATOM 2877 O O . ALA A 1 376 ? 0.045 -11.908 -16.604 1.00 97.31 376 ALA A O 1
ATOM 2878 N N . ALA A 1 377 ? -1.474 -13.473 -16.060 1.00 97.50 377 ALA A N 1
ATOM 2879 C CA . ALA A 1 377 ? -2.554 -12.546 -15.762 1.00 97.50 377 ALA A CA 1
ATOM 2880 C C . ALA A 1 377 ? -3.052 -12.739 -14.338 1.00 97.50 377 ALA A C 1
ATOM 2882 O O . ALA A 1 377 ? -3.268 -13.867 -13.883 1.00 97.50 377 ALA A O 1
ATOM 2883 N N . PHE A 1 378 ? -3.294 -11.617 -13.675 1.00 96.88 378 PHE A N 1
ATOM 2884 C CA . PHE A 1 378 ? -3.861 -11.550 -12.344 1.00 96.88 378 PHE A CA 1
ATOM 2885 C C . PHE A 1 378 ? -5.047 -10.594 -12.339 1.00 96.88 378 PHE A C 1
ATOM 2887 O O . PHE A 1 378 ? -5.045 -9.576 -13.027 1.00 96.88 378 PHE A O 1
ATOM 2894 N N . GLU A 1 379 ? -6.057 -10.917 -11.554 1.00 95.00 379 GLU A N 1
ATOM 2895 C CA . GLU A 1 379 ? -7.082 -9.980 -11.130 1.00 95.00 379 GLU A CA 1
ATOM 2896 C C . GLU A 1 379 ? -6.564 -9.215 -9.912 1.00 95.00 379 GLU A C 1
ATOM 2898 O O . GLU A 1 379 ? -6.051 -9.820 -8.970 1.00 95.00 379 GLU A O 1
ATOM 2903 N N . ILE A 1 380 ? -6.691 -7.890 -9.947 1.00 92.50 380 ILE A N 1
ATOM 2904 C CA . ILE A 1 380 ? -6.487 -7.028 -8.787 1.00 92.50 380 ILE A CA 1
ATOM 2905 C C . ILE A 1 380 ? -7.808 -7.011 -8.019 1.00 92.50 380 ILE A C 1
ATOM 2907 O O . ILE A 1 380 ? -8.725 -6.272 -8.387 1.00 92.50 380 ILE A O 1
ATOM 2911 N N . ASP A 1 381 ? -7.906 -7.852 -6.992 1.00 86.31 381 ASP A N 1
ATOM 2912 C CA . ASP A 1 381 ? -9.094 -7.961 -6.151 1.00 86.31 381 ASP A CA 1
ATOM 2913 C C . ASP A 1 381 ? -8.956 -7.081 -4.903 1.00 86.31 381 ASP A C 1
ATOM 2915 O O . ASP A 1 381 ? -7.954 -7.118 -4.184 1.00 86.31 381 ASP A O 1
ATOM 2919 N N . LEU A 1 382 ? -9.986 -6.274 -4.658 1.00 74.62 382 LEU A N 1
ATOM 2920 C CA . LEU A 1 382 ? -10.106 -5.397 -3.495 1.00 74.62 382 LEU A CA 1
ATOM 2921 C C . LEU A 1 382 ? -11.241 -5.846 -2.544 1.00 74.62 382 LEU A C 1
ATOM 2923 O O . LEU A 1 382 ? -11.382 -5.268 -1.462 1.00 74.62 382 LEU A O 1
ATOM 2927 N N . ASP A 1 383 ? -12.049 -6.850 -2.920 1.00 64.12 383 ASP A N 1
ATOM 2928 C CA . ASP A 1 383 ? -13.393 -7.127 -2.374 1.00 64.12 383 ASP A CA 1
ATOM 2929 C C . ASP A 1 383 ? -13.460 -8.159 -1.227 1.00 64.12 383 ASP A C 1
ATOM 2931 O O . ASP A 1 383 ? -14.547 -8.483 -0.730 1.00 64.12 383 ASP A O 1
ATOM 2935 N N . ASP A 1 384 ? -12.344 -8.690 -0.732 1.00 70.69 384 ASP A N 1
ATOM 2936 C CA . ASP A 1 384 ? -12.377 -9.661 0.367 1.00 70.69 384 ASP A CA 1
ATOM 2937 C C . ASP A 1 384 ? -12.420 -9.016 1.769 1.00 70.69 384 ASP A C 1
ATOM 2939 O O . ASP A 1 384 ? -12.726 -9.716 2.748 1.00 70.69 384 ASP A O 1
ATOM 2943 N N . ALA A 1 385 ? -12.237 -7.692 1.870 1.00 80.12 385 ALA A N 1
ATOM 2944 C CA . ALA A 1 385 ? -12.360 -6.941 3.119 1.00 80.12 385 ALA A CA 1
ATOM 2945 C C . ALA A 1 385 ? -13.705 -7.203 3.820 1.00 80.12 385 ALA A C 1
ATOM 2947 O O . ALA A 1 385 ? -14.768 -7.263 3.197 1.00 80.12 385 ALA A O 1
ATOM 2948 N N . LYS A 1 386 ? -13.666 -7.381 5.144 1.00 90.19 386 LYS A N 1
ATOM 2949 C CA . LYS A 1 386 ? -14.863 -7.628 5.974 1.00 90.19 386 LYS A CA 1
ATOM 2950 C C . LYS A 1 386 ? -15.196 -6.437 6.860 1.00 90.19 386 LYS A C 1
ATOM 2952 O O . LYS A 1 386 ? -16.367 -6.111 7.065 1.00 90.19 386 LYS A O 1
ATOM 2957 N N . LEU A 1 387 ? -14.163 -5.785 7.379 1.00 94.31 387 LEU A N 1
ATOM 2958 C CA . LEU A 1 387 ? -14.240 -4.570 8.178 1.00 94.31 387 LEU A CA 1
ATOM 2959 C C . LEU A 1 387 ? -13.217 -3.573 7.639 1.00 94.31 387 LEU A C 1
ATOM 2961 O O . LEU A 1 387 ? -12.134 -3.958 7.223 1.00 94.31 387 LEU A O 1
ATOM 2965 N N . SER A 1 388 ? -13.534 -2.291 7.701 1.00 92.69 388 SER A N 1
ATOM 2966 C CA . SER A 1 388 ? -12.684 -1.199 7.240 1.00 92.69 388 SER A CA 1
ATOM 2967 C C . SER A 1 388 ? -12.608 -0.125 8.318 1.00 92.69 388 SER A C 1
ATOM 2969 O O . SER A 1 388 ? -13.586 0.127 9.026 1.00 92.69 388 SER A O 1
ATOM 2971 N N . ALA A 1 389 ? -11.455 0.522 8.451 1.00 95.62 389 ALA A N 1
ATOM 2972 C CA . ALA A 1 389 ? -11.229 1.622 9.369 1.00 95.62 389 ALA A CA 1
ATOM 2973 C C . ALA A 1 389 ? -10.630 2.838 8.655 1.00 95.62 389 ALA A C 1
ATOM 2975 O O . ALA A 1 389 ? -9.720 2.702 7.845 1.00 95.62 389 ALA A O 1
ATOM 2976 N N . ILE A 1 390 ? -11.089 4.039 9.004 1.00 93.12 390 ILE A N 1
ATOM 2977 C CA . ILE A 1 390 ? -10.387 5.289 8.688 1.00 93.12 390 ILE A CA 1
ATOM 2978 C C . ILE A 1 390 ? -9.662 5.771 9.940 1.00 93.12 390 ILE A C 1
ATOM 2980 O O . ILE A 1 390 ? -10.275 5.950 10.996 1.00 93.12 390 ILE A O 1
ATOM 2984 N N . VAL A 1 391 ? -8.365 6.031 9.818 1.00 93.50 391 VAL A N 1
ATOM 2985 C CA . VAL A 1 391 ? -7.536 6.618 10.871 1.00 93.50 391 VAL A CA 1
ATOM 2986 C C . VAL A 1 391 ? -7.872 8.104 10.981 1.00 93.50 391 VAL A C 1
ATOM 2988 O O . VAL A 1 391 ? -7.352 8.932 10.239 1.00 93.50 391 VAL A O 1
ATOM 2991 N N . LEU A 1 392 ? -8.757 8.475 11.904 1.00 96.81 392 LEU A N 1
ATOM 2992 C CA . LEU A 1 392 ? -9.109 9.884 12.117 1.00 96.81 392 LEU A CA 1
ATOM 2993 C C . LEU A 1 392 ? -8.021 10.624 12.899 1.00 96.81 392 LEU A C 1
ATOM 2995 O O . LEU A 1 392 ? -7.823 11.824 12.705 1.00 96.81 392 LEU A O 1
ATOM 2999 N N . GLY A 1 393 ? -7.296 9.902 13.746 1.00 94.50 393 GLY A N 1
ATOM 3000 C CA . GLY A 1 393 ? -6.022 10.319 14.298 1.00 94.50 393 GLY A CA 1
ATOM 3001 C C . GLY A 1 393 ? -5.293 9.148 14.950 1.00 94.50 393 GLY A C 1
ATOM 3002 O O . GLY A 1 393 ? -5.917 8.260 15.527 1.00 94.50 393 GLY A O 1
ATOM 3003 N N . SER A 1 394 ? -3.967 9.142 14.837 1.00 90.19 394 SER A N 1
ATOM 3004 C CA . SER A 1 394 ? -3.095 8.073 15.340 1.00 90.19 394 SER A CA 1
ATOM 3005 C C . SER A 1 394 ? -2.122 8.519 16.430 1.00 90.19 394 SER A C 1
ATOM 3007 O O . SER A 1 394 ? -1.468 7.683 17.051 1.00 90.19 394 SER A O 1
ATOM 3009 N N . GLY A 1 395 ? -2.014 9.822 16.699 1.00 90.88 395 GLY A N 1
ATOM 3010 C CA . GLY A 1 395 ? -1.087 10.348 17.697 1.00 90.88 395 GLY A CA 1
ATOM 3011 C C . GLY A 1 395 ? -1.594 10.210 19.134 1.00 90.88 395 GLY A C 1
ATOM 3012 O O . GLY A 1 395 ? -2.793 10.273 19.410 1.00 90.88 395 GLY A O 1
ATOM 3013 N N . GLY A 1 396 ? -0.652 10.084 20.071 1.00 91.06 396 GLY A N 1
ATOM 3014 C CA . GLY A 1 396 ? -0.915 10.104 21.517 1.00 91.06 396 GLY A CA 1
ATOM 3015 C C . GLY A 1 396 ? -0.796 11.487 22.166 1.00 91.06 396 GLY A C 1
ATOM 3016 O O . GLY A 1 396 ? -0.532 11.597 23.365 1.00 91.06 396 GLY A O 1
ATOM 3017 N N . GLY A 1 397 ? -0.888 12.555 21.365 1.00 87.88 397 GLY A N 1
ATOM 3018 C CA . GLY A 1 397 ? -0.685 13.938 21.803 1.00 87.88 397 GLY A CA 1
ATOM 3019 C C . GLY A 1 397 ? 0.788 14.329 22.050 1.00 87.88 397 GLY A C 1
ATOM 3020 O O . GLY A 1 397 ? 1.658 13.478 22.204 1.00 87.88 397 GLY A O 1
ATOM 3021 N N . PRO A 1 398 ? 1.109 15.637 22.091 1.00 84.44 398 PRO A N 1
ATOM 3022 C CA . PRO A 1 398 ? 0.170 16.727 22.343 1.00 84.44 398 PRO A CA 1
ATOM 3023 C C . PRO A 1 398 ? -0.310 17.468 21.082 1.00 84.44 398 PRO A C 1
ATOM 3025 O O . PRO A 1 398 ? -0.833 18.568 21.210 1.00 84.44 398 PRO A O 1
ATOM 3028 N N . ARG A 1 399 ? -0.121 16.932 19.865 1.00 87.25 399 ARG A N 1
ATOM 3029 C CA . ARG A 1 399 ? -0.733 17.529 18.663 1.00 87.25 399 ARG A CA 1
ATOM 3030 C C . ARG A 1 399 ? -2.246 17.306 18.702 1.00 87.25 399 ARG A C 1
ATOM 3032 O O . ARG A 1 399 ? -2.695 16.174 18.594 1.00 87.25 399 ARG A O 1
ATOM 3039 N N . GLU A 1 400 ? -3.000 18.380 18.913 1.00 88.50 400 GLU A N 1
ATOM 3040 C CA . GLU A 1 400 ? -4.444 18.348 19.201 1.00 88.50 400 GLU A CA 1
ATOM 3041 C C . GLU A 1 400 ? -5.313 18.003 17.981 1.00 88.50 400 GLU A C 1
ATOM 3043 O O . GLU A 1 400 ? -6.497 17.712 18.125 1.00 88.50 400 GLU A O 1
ATOM 3048 N N . ASP A 1 401 ? -4.736 18.056 16.785 1.00 89.19 401 ASP A N 1
ATOM 3049 C CA . ASP A 1 401 ? -5.384 17.791 15.504 1.00 89.19 401 ASP A CA 1
ATOM 3050 C C . ASP A 1 401 ? -5.166 16.366 14.983 1.00 89.19 401 ASP A C 1
ATOM 3052 O O . ASP A 1 401 ? -5.787 16.014 13.988 1.00 89.19 401 ASP A O 1
ATOM 3056 N N . ASN A 1 402 ? -4.338 15.552 15.648 1.00 92.50 402 ASN A N 1
ATOM 3057 C CA . ASN A 1 402 ? -4.064 14.153 15.304 1.00 92.50 402 ASN A CA 1
ATOM 3058 C C . ASN A 1 402 ? -4.019 13.284 16.574 1.00 92.50 402 ASN A C 1
ATOM 3060 O O . ASN A 1 402 ? -2.993 12.700 16.925 1.00 92.50 402 ASN A O 1
ATOM 3064 N N . LEU A 1 403 ? -5.133 13.264 17.300 1.00 97.06 403 LEU A N 1
ATOM 3065 C CA . LEU A 1 403 ? -5.320 12.499 18.531 1.00 97.06 403 LEU A CA 1
ATOM 3066 C C . LEU A 1 403 ? -6.077 11.197 18.256 1.00 97.06 403 LEU A C 1
ATOM 3068 O O . LEU A 1 403 ? -6.926 11.160 17.362 1.00 97.06 403 LEU A O 1
ATOM 3072 N N . SER A 1 404 ? -5.804 10.162 19.051 1.00 97.06 404 SER A N 1
ATOM 3073 C CA . SER A 1 404 ? -6.310 8.807 18.813 1.00 97.06 404 SER A CA 1
ATOM 3074 C C . SER A 1 404 ? -7.823 8.741 18.620 1.00 97.06 404 SER A C 1
ATOM 3076 O O . SER A 1 404 ? -8.619 9.166 19.462 1.00 97.06 404 SER A O 1
ATOM 3078 N N . SER A 1 405 ? -8.201 8.253 17.441 1.00 98.00 405 SER A N 1
ATOM 3079 C CA . SER A 1 405 ? -9.579 8.121 16.995 1.00 98.00 405 SER A CA 1
ATOM 3080 C C . SER A 1 405 ? -9.623 7.366 15.672 1.00 98.00 405 SER A C 1
ATOM 3082 O O . SER A 1 405 ? -8.885 7.689 14.735 1.00 98.00 405 SER A O 1
ATOM 3084 N N . TYR A 1 406 ? -10.512 6.387 15.570 1.00 98.44 406 TYR A N 1
ATOM 3085 C CA . TYR A 1 406 ? -10.622 5.525 14.396 1.00 98.44 406 TYR A CA 1
ATOM 3086 C C . TYR A 1 406 ? -12.091 5.325 14.050 1.00 98.44 406 TYR A C 1
ATOM 3088 O O . TYR A 1 406 ? -12.919 5.097 14.928 1.00 98.44 406 TYR A O 1
ATOM 3096 N N . MET A 1 407 ? -12.435 5.409 12.769 1.00 98.31 407 MET A N 1
ATOM 3097 C CA . MET A 1 407 ? -13.797 5.179 12.296 1.00 98.31 407 MET A CA 1
ATOM 3098 C C . MET A 1 407 ? -13.903 3.786 11.687 1.00 98.31 407 MET A C 1
ATOM 3100 O O . MET A 1 407 ? -13.399 3.595 10.590 1.00 98.31 407 MET A O 1
ATOM 3104 N N . LEU A 1 408 ? -14.552 2.842 12.373 1.00 98.62 408 LEU A N 1
ATOM 3105 C CA . LEU A 1 408 ? -14.691 1.438 11.958 1.00 98.62 408 LEU A CA 1
ATOM 3106 C C . LEU A 1 408 ? -16.082 1.173 11.351 1.00 98.62 408 LEU A C 1
ATOM 3108 O O . LEU A 1 408 ? -17.081 1.668 11.872 1.00 98.62 408 LEU A O 1
ATOM 3112 N N . PHE A 1 409 ? -16.165 0.385 10.280 1.00 97.38 409 PHE A N 1
ATOM 3113 C CA . PHE A 1 409 ? -17.414 -0.011 9.611 1.00 97.38 409 PHE A CA 1
ATOM 3114 C C . PHE A 1 409 ? -17.266 -1.364 8.895 1.00 97.38 409 PHE A C 1
ATOM 3116 O O . PHE A 1 409 ? -16.149 -1.733 8.536 1.00 97.38 409 PHE A O 1
ATOM 3123 N N . PRO A 1 410 ? -18.358 -2.113 8.650 1.00 95.25 410 PRO A N 1
ATOM 3124 C CA . PRO A 1 410 ? -18.331 -3.259 7.743 1.00 95.25 410 PRO A CA 1
ATOM 3125 C C . PRO A 1 410 ? -17.990 -2.813 6.318 1.00 95.25 410 PRO A C 1
ATOM 3127 O O . PRO A 1 410 ? -18.552 -1.833 5.819 1.00 95.25 410 PRO A O 1
ATOM 3130 N N . SER A 1 411 ? -17.092 -3.534 5.650 1.00 86.69 411 SER A N 1
ATOM 3131 C CA . SER A 1 411 ? -16.728 -3.240 4.261 1.00 86.69 411 SER A CA 1
ATOM 3132 C C . SER A 1 411 ? -17.963 -3.356 3.359 1.00 86.69 411 SER A C 1
ATOM 3134 O O . SER A 1 411 ? -18.776 -4.270 3.505 1.00 86.69 411 SER A O 1
ATOM 3136 N N . GLY A 1 412 ? -18.158 -2.376 2.473 1.00 82.94 412 GLY A N 1
ATOM 3137 C CA . GLY A 1 412 ? -19.368 -2.256 1.650 1.00 82.94 412 GLY A CA 1
ATOM 3138 C C . GLY A 1 412 ? -20.598 -1.659 2.356 1.00 82.94 412 GLY A C 1
ATOM 3139 O O . GLY A 1 412 ? -21.607 -1.433 1.690 1.00 82.94 412 GLY A O 1
ATOM 3140 N N . ALA A 1 413 ? -20.525 -1.355 3.658 1.00 89.81 413 ALA A N 1
ATOM 3141 C CA . ALA A 1 413 ? -21.574 -0.655 4.412 1.00 89.81 413 ALA A CA 1
ATOM 3142 C C . ALA A 1 413 ? -21.015 0.535 5.234 1.00 89.81 413 ALA A C 1
ATOM 3144 O O . ALA A 1 413 ? -21.181 0.588 6.460 1.00 89.81 413 ALA A O 1
ATOM 3145 N N . PRO A 1 414 ? -20.342 1.515 4.594 1.00 89.50 414 PRO A N 1
ATOM 3146 C CA . PRO A 1 414 ? -19.727 2.662 5.276 1.00 89.50 414 PRO A CA 1
ATOM 3147 C C . PRO A 1 414 ? -20.729 3.533 6.048 1.00 89.50 414 PRO A C 1
ATOM 3149 O O . PRO A 1 414 ? -20.372 4.240 6.993 1.00 89.50 414 PRO A O 1
ATOM 3152 N N . GLU A 1 415 ? -22.013 3.473 5.705 1.00 91.25 415 GLU A N 1
ATOM 3153 C CA . GLU A 1 415 ? -23.083 4.129 6.445 1.00 91.25 415 GLU A CA 1
ATOM 3154 C C . GLU A 1 415 ? -23.309 3.565 7.853 1.00 91.25 415 GLU A C 1
ATOM 3156 O O . GLU A 1 415 ? -24.039 4.197 8.612 1.00 91.25 415 GLU A O 1
ATOM 3161 N N . GLU A 1 416 ? -22.716 2.425 8.217 1.00 95.75 416 GLU A N 1
ATOM 3162 C CA . GLU A 1 416 ? -22.781 1.822 9.556 1.00 95.75 416 GLU A CA 1
ATOM 3163 C C . GLU A 1 416 ? -21.595 2.213 10.460 1.00 95.75 416 GLU A C 1
ATOM 3165 O O . GLU A 1 416 ? -21.382 1.609 11.510 1.00 95.75 416 GLU A O 1
ATOM 3170 N N . ALA A 1 417 ? -20.822 3.232 10.078 1.00 97.50 417 ALA A N 1
ATOM 3171 C CA . ALA A 1 417 ? -19.616 3.635 10.791 1.00 97.50 417 ALA A CA 1
ATOM 3172 C C . ALA A 1 417 ? -19.816 3.960 12.279 1.00 97.50 417 ALA A C 1
ATOM 3174 O O . ALA A 1 417 ? -20.766 4.637 12.678 1.00 97.50 417 ALA A O 1
ATOM 3175 N N . ILE A 1 418 ? -18.855 3.539 13.099 1.00 98.62 418 ILE A N 1
ATOM 3176 C CA . ILE A 1 418 ? -18.727 3.857 14.525 1.00 98.62 418 ILE A CA 1
ATOM 3177 C C . ILE A 1 418 ? -17.376 4.523 14.779 1.00 98.62 418 ILE A C 1
ATOM 3179 O O . ILE A 1 418 ? -16.434 4.321 14.018 1.00 98.62 418 ILE A O 1
ATOM 3183 N N . ALA A 1 419 ? -17.268 5.297 15.853 1.00 98.50 419 ALA A N 1
ATOM 3184 C CA . ALA A 1 419 ? -16.001 5.863 16.297 1.00 98.50 419 ALA A CA 1
ATOM 3185 C C . ALA A 1 419 ? -15.446 5.053 17.479 1.00 98.50 419 ALA A C 1
ATOM 3187 O O . ALA A 1 419 ? -16.139 4.875 18.485 1.00 98.50 419 ALA A O 1
ATOM 3188 N N . LEU A 1 420 ? -14.219 4.560 17.333 1.00 98.75 420 LEU A N 1
ATOM 3189 C CA . LEU A 1 420 ? -13.380 3.993 18.385 1.00 98.75 420 LEU A CA 1
ATOM 3190 C C . LEU A 1 420 ? -12.505 5.120 18.926 1.00 98.75 420 LEU A C 1
ATOM 3192 O O . LEU A 1 420 ? -11.626 5.626 18.223 1.00 98.75 420 LEU A O 1
ATOM 3196 N N . ASP A 1 421 ? -12.810 5.542 20.149 1.00 98.69 421 ASP A N 1
ATOM 3197 C CA . ASP A 1 421 ? -12.424 6.841 20.687 1.00 98.69 421 ASP A CA 1
ATOM 3198 C C . ASP A 1 421 ? -12.806 8.014 19.769 1.00 98.69 421 ASP A C 1
ATOM 3200 O O . ASP A 1 421 ? -13.498 7.880 18.758 1.00 98.69 421 ASP A O 1
ATOM 3204 N N . ALA A 1 422 ? -12.500 9.225 20.217 1.00 97.69 422 ALA A N 1
ATOM 3205 C CA . ALA A 1 422 ? -12.922 10.458 19.574 1.00 97.69 422 ALA A CA 1
ATOM 3206 C C . ALA A 1 422 ? -11.996 11.630 19.926 1.00 97.69 422 ALA A C 1
ATOM 3208 O O . ALA A 1 422 ? -12.458 12.753 20.167 1.00 97.69 422 ALA A O 1
ATOM 3209 N N . GLY A 1 423 ? -10.686 11.377 19.964 1.00 97.56 423 GLY A N 1
ATOM 3210 C CA . GLY A 1 423 ? -9.668 12.414 20.095 1.00 97.56 423 GLY A CA 1
ATOM 3211 C C . GLY A 1 423 ? -9.714 13.409 18.942 1.00 97.56 423 GLY A C 1
ATOM 3212 O O . GLY A 1 423 ? -9.735 14.617 19.150 1.00 97.56 423 GLY A O 1
ATOM 3213 N N . THR A 1 424 ? -9.799 12.902 17.714 1.00 97.06 424 THR A N 1
ATOM 3214 C CA . THR A 1 424 ? -9.956 13.687 16.483 1.00 97.06 424 THR A CA 1
ATOM 3215 C C . THR A 1 424 ? -11.097 13.134 15.633 1.00 97.06 424 THR A C 1
ATOM 3217 O O . THR A 1 424 ? -11.247 11.930 15.502 1.00 97.06 424 THR A O 1
ATOM 3220 N N . LEU A 1 425 ? -11.931 13.999 15.044 1.00 96.69 425 LEU A N 1
ATOM 3221 C CA . LEU A 1 425 ? -13.028 13.564 14.166 1.00 96.69 425 LEU A CA 1
ATOM 3222 C C . LEU A 1 425 ? -12.984 14.288 12.817 1.00 96.69 425 LEU A C 1
ATOM 3224 O O . LEU A 1 425 ? -12.448 13.769 11.848 1.00 96.69 425 LEU A O 1
ATOM 3228 N N . THR A 1 426 ? -13.505 15.512 12.754 1.00 95.25 426 THR A N 1
ATOM 3229 C CA . THR A 1 426 ? -13.708 16.265 11.503 1.00 95.25 426 THR A CA 1
ATOM 3230 C C . THR A 1 426 ? -12.427 16.539 10.713 1.00 95.25 426 THR A C 1
ATOM 3232 O O . THR A 1 426 ? -12.436 16.401 9.495 1.00 95.25 426 THR A O 1
ATOM 3235 N N . VAL A 1 427 ? -11.316 16.865 11.384 1.00 93.06 427 VAL A N 1
ATOM 3236 C CA . VAL A 1 427 ? -10.009 17.057 10.722 1.00 93.06 427 VAL A CA 1
ATOM 3237 C C . VAL A 1 427 ? -9.521 15.757 10.081 1.00 93.06 427 VAL A C 1
ATOM 3239 O O . VAL A 1 427 ? -9.167 15.758 8.907 1.00 93.06 427 VAL A O 1
ATOM 3242 N N . GLY A 1 428 ? -9.600 14.639 10.808 1.00 92.00 428 GLY A N 1
ATOM 3243 C CA . GLY A 1 428 ? -9.261 13.318 10.281 1.00 92.00 428 GLY A CA 1
ATOM 3244 C C . GLY A 1 428 ? -10.129 12.902 9.095 1.00 92.00 428 GLY A C 1
ATOM 3245 O O . GLY A 1 428 ? -9.611 12.415 8.096 1.00 92.00 428 GLY A O 1
ATOM 3246 N N . ILE A 1 429 ? -11.442 13.160 9.165 1.00 95.81 429 ILE A N 1
ATOM 3247 C CA . ILE A 1 429 ? -12.369 12.903 8.051 1.00 95.81 429 ILE A CA 1
ATOM 3248 C C . ILE A 1 429 ? -11.976 13.738 6.828 1.00 95.81 429 ILE A C 1
ATOM 3250 O O . ILE A 1 429 ? -11.991 13.228 5.712 1.00 95.81 429 ILE A O 1
ATOM 3254 N N . ARG A 1 430 ? -11.618 15.014 7.013 1.00 90.06 430 ARG A N 1
ATOM 3255 C CA . ARG A 1 430 ? -11.175 15.865 5.905 1.00 90.06 430 ARG A CA 1
ATOM 3256 C C . ARG A 1 430 ? -9.903 15.330 5.256 1.00 90.06 430 ARG A C 1
ATOM 3258 O O . ARG A 1 430 ? -9.873 15.233 4.038 1.00 90.06 430 ARG A O 1
ATOM 3265 N N . HIS A 1 431 ? -8.900 14.952 6.045 1.00 79.06 431 HIS A N 1
ATOM 3266 C CA . HIS A 1 431 ? -7.669 14.374 5.504 1.00 79.06 431 HIS A CA 1
ATOM 3267 C C . HIS A 1 431 ? -7.927 13.056 4.774 1.00 79.06 431 HIS A C 1
ATOM 3269 O O . HIS A 1 431 ? -7.381 12.840 3.700 1.00 79.06 431 HIS A O 1
ATOM 3275 N N . ALA A 1 432 ? -8.828 12.212 5.282 1.00 75.25 432 ALA A N 1
ATOM 3276 C CA . ALA A 1 432 ? -9.247 11.016 4.558 1.00 75.25 432 ALA A CA 1
ATOM 3277 C C . ALA A 1 432 ? -9.919 11.346 3.211 1.00 75.25 432 ALA A C 1
ATOM 3279 O O . ALA A 1 432 ? -9.674 10.661 2.223 1.00 75.25 432 ALA A O 1
ATOM 3280 N N . ASP A 1 433 ? -10.745 12.396 3.145 1.00 78.25 433 ASP A N 1
ATOM 3281 C CA . ASP A 1 433 ? -11.365 12.854 1.892 1.00 78.25 433 ASP A CA 1
ATOM 3282 C C . ASP A 1 433 ? -10.324 13.396 0.899 1.00 78.25 433 ASP A C 1
ATOM 3284 O O . ASP A 1 433 ? -10.354 13.056 -0.281 1.00 78.25 433 ASP A O 1
ATOM 3288 N N . GLU A 1 434 ? -9.375 14.200 1.386 1.00 72.19 434 GLU A N 1
ATOM 3289 C CA . GLU A 1 434 ? -8.261 14.753 0.602 1.00 72.19 434 GLU A CA 1
ATOM 3290 C C . GLU A 1 434 ? -7.371 13.647 0.013 1.00 72.19 434 GLU A C 1
ATOM 3292 O O . GLU A 1 434 ? -6.909 13.780 -1.118 1.00 72.19 434 GLU A O 1
ATOM 3297 N N . LEU A 1 435 ? -7.194 12.540 0.741 1.00 58.47 435 LEU A N 1
ATOM 3298 C CA . LEU A 1 435 ? -6.470 11.346 0.293 1.00 58.47 435 LEU A CA 1
ATOM 3299 C C . LEU A 1 435 ? -7.316 10.393 -0.573 1.00 58.47 435 LEU A C 1
ATOM 3301 O O . LEU A 1 435 ? -6.821 9.348 -0.983 1.00 58.47 435 LEU A O 1
ATOM 3305 N N . GLY A 1 436 ? -8.592 10.700 -0.832 1.00 62.12 436 GLY A N 1
ATOM 3306 C CA . GLY A 1 436 ? -9.486 9.826 -1.601 1.00 62.12 436 GLY A CA 1
ATOM 3307 C C . GLY A 1 436 ? -9.940 8.558 -0.861 1.00 62.12 436 GLY A C 1
ATOM 3308 O O . GLY A 1 436 ? -10.604 7.707 -1.448 1.00 62.12 436 GLY A O 1
ATOM 3309 N N . ASN A 1 437 ? -9.668 8.442 0.440 1.00 74.19 437 ASN A N 1
ATOM 3310 C CA . ASN A 1 437 ? -9.955 7.263 1.268 1.00 74.19 437 ASN A CA 1
ATOM 3311 C C . ASN A 1 437 ? -11.437 7.099 1.657 1.00 74.19 437 ASN A C 1
ATOM 3313 O O . ASN A 1 437 ? -11.805 6.121 2.308 1.00 74.19 437 ASN A O 1
ATOM 3317 N N . LEU A 1 438 ? -12.295 8.041 1.253 1.00 75.94 438 LEU A N 1
ATOM 3318 C CA . LEU A 1 438 ? -13.743 8.040 1.502 1.00 75.94 438 LEU A CA 1
ATOM 3319 C C . LEU A 1 438 ? -14.566 7.790 0.226 1.00 75.94 438 LEU A C 1
ATOM 3321 O O . LEU A 1 438 ? -15.685 8.295 0.091 1.00 75.94 438 LEU A O 1
ATOM 3325 N N . TRP A 1 439 ? -14.001 7.068 -0.741 1.00 74.38 439 TRP A N 1
ATOM 3326 C CA . TRP A 1 439 ? -14.604 6.822 -2.053 1.00 74.38 439 TRP A CA 1
ATOM 3327 C C . TRP A 1 439 ? -15.967 6.106 -1.978 1.00 74.38 439 TRP A C 1
ATOM 3329 O O . TRP A 1 439 ? -16.866 6.429 -2.755 1.00 74.38 439 TRP A O 1
ATOM 3339 N N . ASP A 1 440 ? -16.159 5.214 -1.003 1.00 71.88 440 ASP A N 1
ATOM 3340 C CA . ASP A 1 440 ? -17.401 4.469 -0.744 1.00 71.88 440 ASP A CA 1
ATOM 3341 C C . ASP A 1 440 ? -18.424 5.255 0.097 1.00 71.88 440 ASP A C 1
ATOM 3343 O O . ASP A 1 440 ? -19.605 4.900 0.145 1.00 71.88 440 ASP A O 1
ATOM 3347 N N . PHE A 1 441 ? -18.037 6.392 0.684 1.00 81.69 441 PHE A N 1
ATOM 3348 C CA . PHE A 1 441 ? -18.960 7.306 1.362 1.00 81.69 441 PHE A CA 1
ATOM 3349 C C . PHE A 1 441 ? -19.704 8.180 0.344 1.00 81.69 441 PHE A C 1
ATOM 3351 O O . PHE A 1 441 ? -19.453 9.383 0.171 1.00 81.69 441 PHE A O 1
ATOM 3358 N N . ALA A 1 442 ? -20.667 7.561 -0.338 1.00 79.50 442 ALA A N 1
ATOM 3359 C CA . ALA A 1 442 ? -21.499 8.217 -1.332 1.00 79.50 442 ALA A CA 1
ATOM 3360 C C . ALA A 1 442 ? -22.439 9.244 -0.680 1.00 79.50 442 ALA A C 1
ATOM 3362 O O . ALA A 1 442 ? -23.404 8.905 0.010 1.00 79.50 442 ALA A O 1
ATOM 3363 N N . VAL A 1 443 ? -22.185 10.527 -0.941 1.00 87.56 443 VAL A N 1
ATOM 3364 C CA . VAL A 1 443 ? -23.079 11.610 -0.518 1.00 87.56 443 VAL A CA 1
ATOM 3365 C C . VAL A 1 443 ? -24.322 11.608 -1.423 1.00 87.56 443 VAL A C 1
ATOM 3367 O O . VAL A 1 443 ? -24.183 11.755 -2.640 1.00 87.56 443 VAL A O 1
ATOM 3370 N N . PRO A 1 444 ? -25.550 11.484 -0.878 1.00 87.94 444 PRO A N 1
ATOM 3371 C CA . PRO A 1 444 ? -26.760 11.436 -1.688 1.00 87.94 444 PRO A CA 1
ATOM 3372 C C . PRO A 1 444 ? -26.923 12.668 -2.582 1.00 87.94 444 PRO A C 1
ATOM 3374 O O . PRO A 1 444 ? -26.734 13.808 -2.146 1.00 87.94 444 PRO A O 1
ATOM 3377 N N . SER A 1 445 ? -27.353 12.443 -3.826 1.00 85.69 445 SER A N 1
ATOM 3378 C CA . SER A 1 445 ? -27.668 13.520 -4.771 1.00 85.69 445 SER A CA 1
ATOM 3379 C C . SER A 1 445 ? -28.723 14.464 -4.183 1.00 85.69 445 SER A C 1
ATOM 3381 O O . SER A 1 445 ? -29.850 14.056 -3.907 1.00 85.69 445 SER A O 1
ATOM 3383 N N . GLY A 1 446 ? -28.359 15.736 -3.994 1.00 89.50 446 GLY A N 1
ATOM 3384 C CA . GLY A 1 446 ? -29.214 16.750 -3.365 1.00 89.50 446 GLY A CA 1
ATOM 3385 C C . GLY A 1 446 ? -28.992 16.950 -1.860 1.00 89.50 446 GLY A C 1
ATOM 3386 O O . GLY A 1 446 ? -29.700 17.757 -1.257 1.00 89.50 446 GLY A O 1
ATOM 3387 N N . SER A 1 447 ? -28.021 16.262 -1.250 1.00 89.50 447 SER A N 1
ATOM 3388 C CA . SER A 1 447 ? -27.532 16.602 0.089 1.00 89.50 447 SER A CA 1
ATOM 3389 C C . SER A 1 447 ? -26.959 18.023 0.114 1.00 89.50 447 SER A C 1
ATOM 3391 O O . SER A 1 447 ? -26.273 18.443 -0.814 1.00 89.50 447 SER A O 1
ATOM 3393 N N . ASN A 1 448 ? -27.213 18.751 1.204 1.00 91.62 448 ASN A N 1
ATOM 3394 C CA . ASN A 1 448 ? -26.594 20.057 1.467 1.00 91.62 448 ASN A CA 1
ATOM 3395 C C . ASN A 1 448 ? -25.307 19.941 2.306 1.00 91.62 448 ASN A C 1
ATOM 3397 O O . ASN A 1 448 ? -24.763 20.960 2.729 1.00 91.62 448 ASN A O 1
ATOM 3401 N N . LEU A 1 449 ? -24.859 18.719 2.609 1.00 91.19 449 LEU A N 1
ATOM 3402 C CA . LEU A 1 449 ? -23.642 18.459 3.374 1.00 91.19 449 LEU A CA 1
ATOM 3403 C C . LEU A 1 449 ? -22.453 18.270 2.429 1.00 91.19 449 LEU A C 1
ATOM 3405 O O . LEU A 1 449 ? -22.589 17.671 1.364 1.00 91.19 449 LEU A O 1
ATOM 3409 N N . THR A 1 450 ? -21.281 18.737 2.857 1.00 91.25 450 THR A N 1
ATOM 3410 C CA . THR A 1 450 ? -20.002 18.267 2.304 1.00 91.25 450 THR A CA 1
ATOM 3411 C C . THR A 1 450 ? -19.818 16.780 2.625 1.00 91.25 450 THR A C 1
ATOM 3413 O O . THR A 1 450 ? -20.500 16.264 3.516 1.00 91.25 450 THR A O 1
ATOM 3416 N N . ARG A 1 451 ? -18.892 16.080 1.950 1.00 88.19 451 ARG A N 1
ATOM 3417 C CA . ARG A 1 451 ? -18.573 14.689 2.315 1.00 88.19 451 ARG A CA 1
ATOM 3418 C C . ARG A 1 451 ? -18.106 14.599 3.769 1.00 88.19 451 ARG A C 1
ATOM 3420 O O . ARG A 1 451 ? -18.664 13.799 4.509 1.00 88.19 451 ARG A O 1
ATOM 3427 N N . GLU A 1 452 ? -17.239 15.517 4.212 1.00 92.88 452 GLU A N 1
ATOM 3428 C CA . GLU A 1 452 ? -16.839 15.657 5.626 1.00 92.88 452 GLU A CA 1
ATOM 3429 C C . GLU A 1 452 ? -18.051 15.694 6.578 1.00 92.88 452 GLU A C 1
ATOM 3431 O O . GLU A 1 452 ? -18.149 14.900 7.514 1.00 92.88 452 GLU A O 1
ATOM 3436 N N . GLY A 1 453 ? -19.017 16.582 6.316 1.00 92.94 453 GLY A N 1
ATOM 3437 C CA . GLY A 1 453 ? -20.210 16.719 7.151 1.00 92.94 453 GLY A CA 1
ATOM 3438 C C . GLY A 1 453 ? -21.145 15.510 7.079 1.00 92.94 453 GLY A C 1
ATOM 3439 O O . GLY A 1 453 ? -21.732 15.129 8.091 1.00 92.94 453 GLY A O 1
ATOM 3440 N N . TYR A 1 454 ? -21.279 14.899 5.900 1.00 92.25 454 TYR A N 1
ATOM 3441 C CA . TYR A 1 454 ? -22.095 13.704 5.696 1.00 92.25 454 TYR A CA 1
ATOM 3442 C C . TYR A 1 454 ? -21.539 12.504 6.464 1.00 92.25 454 TYR A C 1
ATOM 3444 O O . TYR A 1 454 ? -22.290 11.830 7.167 1.00 92.25 454 TYR A O 1
ATOM 3452 N N . VAL A 1 455 ? -20.232 12.268 6.376 1.00 93.50 455 VAL A N 1
ATOM 3453 C CA . VAL A 1 455 ? -19.534 11.181 7.074 1.00 93.50 455 VAL A CA 1
ATOM 3454 C C . VAL A 1 455 ? -19.641 11.382 8.584 1.00 93.50 455 VAL A C 1
ATOM 3456 O O . VAL A 1 455 ? -20.133 10.506 9.291 1.00 93.50 455 VAL A O 1
ATOM 3459 N N . TYR A 1 456 ? -19.308 12.580 9.076 1.00 95.06 456 TYR A N 1
ATOM 3460 C CA . TYR A 1 456 ? -19.386 12.910 10.500 1.00 95.06 456 TYR A CA 1
ATOM 3461 C C . TYR A 1 456 ? -20.791 12.680 11.090 1.00 95.06 456 TYR A C 1
ATOM 3463 O O . TYR A 1 456 ? -20.952 12.089 12.164 1.00 95.06 456 TYR A O 1
ATOM 3471 N N . GLN A 1 457 ? -21.842 13.117 10.389 1.00 90.81 457 GLN A N 1
ATOM 3472 C CA . GLN A 1 457 ? -23.218 12.918 10.854 1.00 90.81 457 GLN A CA 1
ATOM 3473 C C . GLN A 1 457 ? -23.661 11.451 10.822 1.00 90.81 457 GLN A C 1
ATOM 3475 O O . GLN A 1 457 ? -24.579 11.093 11.561 1.00 90.81 457 GLN A O 1
ATOM 3480 N N . ASN A 1 458 ? -23.016 10.610 10.012 1.00 88.94 458 ASN A N 1
ATOM 3481 C CA . ASN A 1 458 ? -23.343 9.194 9.897 1.00 88.94 458 ASN A CA 1
ATOM 3482 C C . ASN A 1 458 ? -22.607 8.280 10.879 1.00 88.94 458 ASN A C 1
ATOM 3484 O O . ASN A 1 458 ? -23.015 7.127 10.974 1.00 88.94 458 ASN A O 1
ATOM 3488 N N . ILE A 1 459 ? -21.650 8.782 11.671 1.00 95.94 459 ILE A N 1
ATOM 3489 C CA . ILE A 1 459 ? -21.102 8.033 12.815 1.00 95.94 459 ILE A CA 1
ATOM 3490 C C . ILE A 1 459 ? -22.253 7.656 13.758 1.00 95.94 459 ILE A C 1
ATOM 3492 O O . ILE A 1 459 ? -22.902 8.533 14.334 1.00 95.94 459 ILE A O 1
ATOM 3496 N N . LYS A 1 460 ? -22.523 6.359 13.911 1.00 97.06 460 LYS A N 1
ATOM 3497 C CA . LYS A 1 460 ? -23.680 5.830 14.641 1.00 97.06 460 LYS A CA 1
ATOM 3498 C C . LYS A 1 460 ? -23.475 5.795 16.139 1.00 97.06 460 LYS A C 1
ATOM 3500 O O . LYS A 1 460 ? -24.434 6.051 16.852 1.00 97.06 460 LYS A O 1
ATOM 3505 N N . ALA A 1 461 ? -22.262 5.520 16.608 1.00 97.94 461 ALA A N 1
ATOM 3506 C CA . ALA A 1 461 ? -21.938 5.380 18.025 1.00 97.94 461 ALA A CA 1
ATOM 3507 C C . ALA A 1 461 ? -20.507 5.847 18.321 1.00 97.94 461 ALA A C 1
ATOM 3509 O O . ALA A 1 461 ? -19.641 5.767 17.450 1.00 97.94 461 ALA A O 1
ATOM 3510 N N . TYR A 1 462 ? -20.271 6.289 19.559 1.00 98.44 462 TYR A N 1
ATOM 3511 C CA . TYR A 1 462 ? -18.935 6.564 20.093 1.00 98.44 462 TYR A CA 1
ATOM 3512 C C . TYR A 1 462 ? -18.598 5.510 21.148 1.00 98.44 462 TYR A C 1
ATOM 3514 O O . TYR A 1 462 ? -19.241 5.475 22.197 1.00 98.44 462 TYR A O 1
ATOM 3522 N N . LEU A 1 463 ? -17.620 4.653 20.875 1.00 98.75 463 LEU A N 1
ATOM 3523 C CA . LEU A 1 463 ? -17.073 3.684 21.821 1.00 98.75 463 LEU A CA 1
ATOM 3524 C C . LEU A 1 463 ? -15.835 4.316 22.457 1.00 98.75 463 LEU A C 1
ATOM 3526 O O . LEU A 1 463 ? -14.790 4.391 21.822 1.00 98.75 463 LEU A O 1
ATOM 3530 N N . LEU A 1 464 ? -15.971 4.814 23.685 1.00 98.69 464 LEU A N 1
ATOM 3531 C CA . LEU A 1 464 ? -14.918 5.563 24.372 1.00 98.69 464 LEU A CA 1
ATOM 3532 C C . LEU A 1 464 ? -14.196 4.655 25.369 1.00 98.69 464 LEU A C 1
ATOM 3534 O O . LEU A 1 464 ? -14.805 4.174 26.332 1.00 98.69 464 LEU A O 1
ATOM 3538 N N . SER A 1 465 ? -12.907 4.416 25.137 1.00 98.44 465 SER A N 1
ATOM 3539 C CA . SER A 1 465 ? -12.075 3.509 25.926 1.00 98.44 465 SER A CA 1
ATOM 3540 C C . SER A 1 465 ? -11.914 4.020 27.356 1.00 98.44 465 SER A C 1
ATOM 3542 O O . SER A 1 465 ? -12.128 3.275 28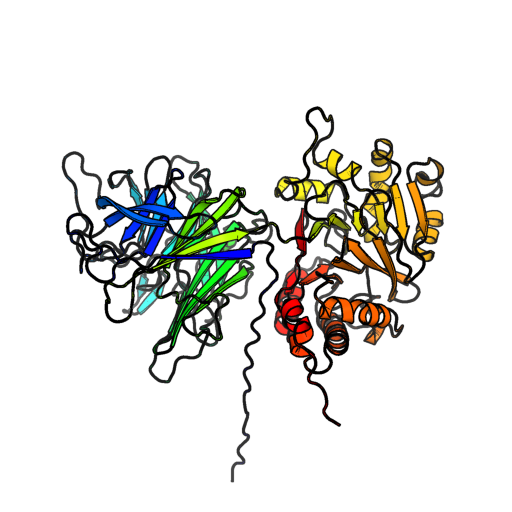.316 1.00 98.44 465 SER A O 1
ATOM 3544 N N . HIS A 1 466 ? -11.639 5.316 27.497 1.00 98.06 466 HIS A N 1
ATOM 3545 C CA . HIS A 1 466 ? -11.529 6.033 28.759 1.00 98.06 466 HIS A CA 1
ATOM 3546 C C . HIS A 1 466 ? -11.772 7.541 28.569 1.00 98.06 466 HIS A C 1
ATOM 3548 O O . HIS A 1 466 ? -11.993 8.032 27.466 1.00 98.06 466 HIS A O 1
ATOM 3554 N N . ALA A 1 467 ? -11.807 8.293 29.671 1.00 96.81 467 ALA A N 1
ATOM 3555 C CA . ALA A 1 467 ? -12.262 9.686 29.675 1.00 96.81 467 ALA A CA 1
ATOM 3556 C C . ALA A 1 467 ? -11.138 10.735 29.530 1.00 96.81 467 ALA A C 1
ATOM 3558 O O . ALA A 1 467 ? -11.382 11.916 29.800 1.00 96.81 467 ALA A O 1
ATOM 3559 N N . HIS A 1 468 ? -9.914 10.345 29.152 1.00 96.19 468 HIS A N 1
ATOM 3560 C CA . HIS A 1 468 ? -8.852 11.323 28.903 1.00 96.19 468 HIS A CA 1
ATOM 3561 C C . HIS A 1 468 ? -9.169 12.188 27.671 1.00 96.19 468 HIS A C 1
ATOM 3563 O O . HIS A 1 468 ? -9.938 11.815 26.780 1.00 96.19 468 HIS A O 1
ATOM 3569 N N . LEU A 1 469 ? -8.640 13.415 27.660 1.00 95.31 469 LEU A N 1
ATOM 3570 C CA . LEU A 1 469 ? -9.001 14.435 26.667 1.00 95.31 469 LEU A CA 1
ATOM 3571 C C . LEU A 1 469 ? -8.492 14.093 25.264 1.00 95.31 469 LEU A C 1
ATOM 3573 O O . LEU A 1 469 ? -9.166 14.383 24.279 1.00 95.31 469 LEU A O 1
ATOM 3577 N N . ASP A 1 470 ? -7.341 13.450 25.169 1.00 95.69 470 ASP A N 1
ATOM 3578 C CA . ASP A 1 470 ? -6.777 12.917 23.933 1.00 95.69 470 ASP A CA 1
ATOM 3579 C C . ASP A 1 470 ? -7.636 11.823 23.289 1.00 95.69 470 ASP A C 1
ATOM 3581 O O . ASP A 1 470 ? -7.547 11.643 22.085 1.00 95.69 470 ASP A O 1
ATOM 3585 N N . HIS A 1 471 ? -8.563 11.204 24.022 1.00 97.81 471 HIS A N 1
ATOM 3586 C CA . HIS A 1 471 ? -9.493 10.201 23.485 1.00 97.81 471 HIS A CA 1
ATOM 3587 C C . HIS A 1 471 ? -10.911 10.740 23.283 1.00 97.81 471 HIS A C 1
ATOM 3589 O O . HIS A 1 471 ? -11.772 10.047 22.751 1.00 97.81 471 HIS A O 1
ATOM 3595 N N . THR A 1 472 ? -11.199 11.972 23.715 1.00 96.94 472 THR A N 1
ATOM 3596 C CA . THR A 1 472 ? -12.588 12.459 23.795 1.00 96.94 472 THR A CA 1
ATOM 3597 C C . THR A 1 472 ? -12.801 13.912 23.367 1.00 96.94 472 THR A C 1
ATOM 3599 O O . THR A 1 472 ? -13.943 14.359 23.227 1.00 96.94 472 THR A O 1
ATOM 3602 N N . SER A 1 473 ? -11.734 14.678 23.141 1.00 95.50 473 SER A N 1
ATOM 3603 C CA . SER A 1 473 ? -11.823 16.123 22.905 1.00 95.50 473 SER A CA 1
ATOM 3604 C C . SER A 1 473 ? -12.657 16.494 21.678 1.00 95.50 473 SER A C 1
ATOM 3606 O O . SER A 1 473 ? -13.514 17.377 21.786 1.00 95.50 473 SER A O 1
ATOM 3608 N N . ALA A 1 474 ? -12.488 15.817 20.538 1.00 95.75 474 ALA A N 1
ATOM 3609 C CA . ALA A 1 474 ? -13.282 16.102 19.346 1.00 95.75 474 ALA A CA 1
ATOM 3610 C C . ALA A 1 474 ? -14.759 15.726 19.518 1.00 95.75 474 ALA A C 1
ATOM 3612 O O . ALA A 1 474 ? -15.612 16.449 19.005 1.00 95.75 474 ALA A O 1
ATOM 3613 N N . HIS A 1 475 ? -15.089 14.676 20.279 1.00 94.56 475 HIS A N 1
ATOM 3614 C CA . HIS A 1 475 ? -16.485 14.382 20.634 1.00 94.56 475 HIS A CA 1
ATOM 3615 C C . HIS A 1 475 ? -17.136 15.566 21.366 1.00 94.56 475 HIS A C 1
ATOM 3617 O O . HIS A 1 475 ? -18.238 15.999 21.022 1.00 94.56 475 HIS A O 1
ATOM 3623 N N . TYR A 1 476 ? -16.435 16.166 22.330 1.00 93.56 476 TYR A N 1
ATOM 3624 C CA . TYR A 1 476 ? -16.967 17.311 23.072 1.00 93.56 476 TYR A CA 1
ATOM 3625 C C . TYR A 1 476 ? -17.075 18.567 22.205 1.00 93.56 476 TYR A C 1
ATOM 3627 O O . TYR A 1 476 ? -18.128 19.215 22.184 1.00 93.56 476 TYR A O 1
ATOM 3635 N N . LEU A 1 477 ? -16.005 18.900 21.477 1.00 93.00 477 LEU A N 1
ATOM 3636 C CA . LEU A 1 477 ? -15.925 20.103 20.646 1.00 93.00 477 LEU A CA 1
ATOM 3637 C C . LEU A 1 477 ? -16.925 20.076 19.488 1.00 93.00 477 LEU A C 1
ATOM 3639 O O . LEU A 1 477 ? -17.522 21.109 19.179 1.00 93.00 477 LEU A O 1
ATOM 3643 N N . ASN A 1 478 ? -17.150 18.904 18.890 1.00 90.75 478 ASN A N 1
ATOM 3644 C CA . ASN A 1 478 ? -18.041 18.747 17.743 1.00 90.75 478 ASN A CA 1
ATOM 3645 C C . ASN A 1 478 ? -19.497 18.457 18.140 1.00 90.75 478 ASN A C 1
ATOM 3647 O O . ASN A 1 478 ? -20.383 18.526 17.288 1.00 90.75 478 ASN A O 1
ATOM 3651 N N . GLY A 1 479 ? -19.791 18.236 19.427 1.00 86.19 479 GLY A N 1
ATOM 3652 C CA . GLY A 1 479 ? -21.152 17.993 19.917 1.00 86.19 479 GLY A CA 1
ATOM 3653 C C . GLY A 1 479 ? -22.229 19.001 19.478 1.00 86.19 479 GLY A C 1
ATOM 3654 O O . GLY A 1 479 ? -23.336 18.578 19.139 1.00 86.19 479 GLY A O 1
ATOM 3655 N N . PRO A 1 480 ? -21.949 20.318 19.359 1.00 88.44 480 PRO A N 1
ATOM 3656 C CA . PRO A 1 480 ? -22.898 21.272 18.780 1.00 88.44 480 PRO A CA 1
ATOM 3657 C C . PRO A 1 480 ? -23.309 20.986 17.326 1.00 88.44 480 PRO A C 1
ATOM 3659 O O . PRO A 1 480 ? -24.327 21.512 16.884 1.00 88.44 480 PRO A O 1
ATOM 3662 N N . VAL A 1 481 ? -22.537 20.198 16.573 1.00 86.00 481 VAL A N 1
ATOM 3663 C CA . VAL A 1 481 ? -22.843 19.789 15.191 1.00 86.00 481 VAL A CA 1
ATOM 3664 C C . VAL A 1 481 ? -23.715 18.530 15.162 1.00 86.00 481 VAL A C 1
ATOM 3666 O O . VAL A 1 481 ? -24.548 18.389 14.267 1.00 86.00 481 VAL A O 1
ATOM 3669 N N . ASP A 1 482 ? -23.607 17.655 16.166 1.00 84.75 482 ASP A N 1
ATOM 3670 C CA . ASP A 1 482 ? -24.419 16.432 16.258 1.00 84.75 482 ASP A CA 1
ATOM 3671 C C . ASP A 1 482 ? -25.918 16.712 16.453 1.00 84.75 482 ASP A C 1
ATOM 3673 O O . ASP A 1 482 ? -26.744 15.848 16.170 1.00 84.75 482 ASP A O 1
ATOM 3677 N N . ILE A 1 483 ? -26.304 17.939 16.826 1.00 82.38 483 ILE A N 1
ATOM 3678 C CA . ILE A 1 483 ? -27.716 18.340 16.962 1.00 82.38 483 ILE A CA 1
ATOM 3679 C C . ILE A 1 483 ? -28.517 18.247 15.656 1.00 82.38 483 ILE A C 1
ATOM 3681 O O . ILE A 1 483 ? -29.748 18.243 15.686 1.00 82.38 483 ILE A O 1
ATOM 3685 N N . TYR A 1 484 ? -27.828 18.230 14.513 1.00 80.75 484 TYR A N 1
ATOM 3686 C CA . TYR A 1 484 ? -28.438 18.092 13.192 1.00 80.75 484 TYR A CA 1
ATOM 3687 C C . TYR A 1 484 ? -28.592 16.628 12.757 1.00 80.75 484 TYR A C 1
ATOM 3689 O O . TYR A 1 484 ? -29.257 16.368 11.756 1.00 80.75 484 TYR A O 1
ATOM 3697 N N . GLY A 1 485 ? -27.980 15.693 13.488 1.00 80.75 485 GLY A N 1
ATOM 3698 C CA . GLY A 1 485 ? -27.989 14.266 13.194 1.00 80.75 485 GLY A CA 1
ATOM 3699 C C . GLY A 1 485 ? -29.010 13.475 14.012 1.00 80.75 485 GLY A C 1
ATOM 3700 O O . GLY A 1 485 ? -29.842 14.017 14.745 1.00 80.75 485 GLY A O 1
ATOM 3701 N N . ALA A 1 486 ? -28.938 12.152 13.873 1.00 85.62 486 ALA A N 1
ATOM 3702 C CA . ALA A 1 486 ? -29.640 11.240 14.766 1.00 85.62 486 ALA A CA 1
ATOM 3703 C C . ALA A 1 486 ? -29.005 11.265 16.164 1.00 85.62 486 ALA A C 1
ATOM 3705 O O . ALA A 1 486 ? -27.829 11.588 16.319 1.00 85.62 486 ALA A O 1
ATOM 3706 N N . LYS A 1 487 ? -29.783 10.888 17.181 1.00 92.62 487 LYS A N 1
ATOM 3707 C CA . LYS A 1 487 ? -29.263 10.678 18.535 1.00 92.62 487 LYS A CA 1
ATOM 3708 C C . LYS A 1 487 ? -28.209 9.561 18.518 1.00 92.62 487 LYS A C 1
ATOM 3710 O O . LYS A 1 487 ? -28.495 8.497 17.972 1.00 92.62 487 LYS A O 1
ATOM 3715 N N . LYS A 1 488 ? -27.041 9.788 19.132 1.00 94.38 488 LYS A N 1
ATOM 3716 C CA . LYS A 1 488 ? -25.910 8.837 19.137 1.00 94.38 488 LYS A CA 1
ATOM 3717 C C . LYS A 1 488 ? -25.626 8.304 20.556 1.00 94.38 488 LYS A C 1
ATOM 3719 O O . LYS A 1 488 ? -25.562 9.108 21.490 1.00 94.38 488 LYS A O 1
ATOM 3724 N N . PRO A 1 489 ? -25.456 6.989 20.771 1.00 97.50 489 PRO A N 1
ATOM 3725 C CA . PRO A 1 489 ? -24.995 6.451 22.044 1.00 97.50 489 PRO A CA 1
ATOM 3726 C C . PRO A 1 489 ? -23.502 6.731 22.278 1.00 97.50 489 PRO A C 1
ATOM 3728 O O . PRO A 1 489 ? -22.672 6.601 21.377 1.00 97.50 489 PRO A O 1
ATOM 3731 N N . ILE A 1 490 ? -23.179 7.071 23.524 1.00 98.31 490 ILE A N 1
ATOM 3732 C CA . ILE A 1 490 ? -21.832 7.077 24.094 1.00 98.31 490 ILE A CA 1
ATOM 3733 C C . ILE A 1 490 ? -21.693 5.768 24.866 1.00 98.31 490 ILE A C 1
ATOM 3735 O O . ILE A 1 490 ? -22.338 5.577 25.903 1.00 98.31 490 ILE A O 1
ATOM 3739 N N . MET A 1 491 ? -20.897 4.855 24.327 1.00 98.75 491 MET A N 1
ATOM 3740 C CA . MET A 1 491 ? -20.701 3.507 24.837 1.00 98.75 491 MET A CA 1
ATOM 3741 C C . MET A 1 491 ? -19.345 3.410 25.538 1.00 98.75 491 MET A C 1
ATOM 3743 O O . MET A 1 491 ? -18.332 3.847 25.004 1.00 98.75 491 MET A O 1
ATOM 3747 N N . GLY A 1 492 ? -19.319 2.838 26.736 1.00 98.50 492 GLY A N 1
ATOM 3748 C CA . GLY A 1 492 ? -18.095 2.661 27.516 1.00 98.50 492 GLY A CA 1
ATOM 3749 C C . GLY A 1 492 ? -18.379 1.936 28.824 1.00 98.50 492 GLY A C 1
ATOM 3750 O O . GLY A 1 492 ? -19.541 1.762 29.206 1.00 98.50 492 GLY A O 1
ATOM 3751 N N . ILE A 1 493 ? -17.334 1.495 29.520 1.00 98.12 493 ILE A N 1
ATOM 3752 C CA . ILE A 1 493 ? -17.488 0.899 30.853 1.00 98.12 493 ILE A CA 1
ATOM 3753 C C . ILE A 1 493 ? -17.969 1.945 31.872 1.00 98.12 4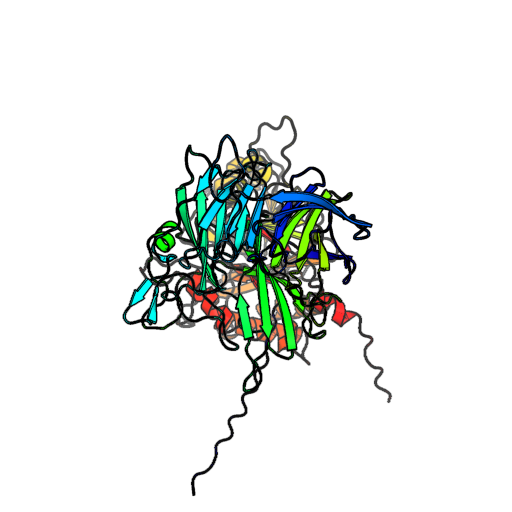93 ILE A C 1
ATOM 3755 O O . ILE A 1 493 ? -17.914 3.154 31.635 1.00 98.12 493 ILE A O 1
ATOM 3759 N N . GLN A 1 494 ? -18.458 1.484 33.026 1.00 97.69 494 GLN A N 1
ATOM 3760 C CA . GLN A 1 494 ? -19.079 2.353 34.034 1.00 97.69 494 GLN A CA 1
ATOM 3761 C C . GLN A 1 494 ? -18.174 3.520 34.462 1.00 97.69 494 GLN A C 1
ATOM 3763 O O . GLN A 1 494 ? -18.650 4.649 34.544 1.00 97.69 494 GLN A O 1
ATOM 3768 N N . SER A 1 495 ? -16.881 3.269 34.693 1.00 96.19 495 SER A N 1
ATOM 3769 C CA . SER A 1 495 ? -15.917 4.298 35.104 1.00 96.19 495 SER A CA 1
ATOM 3770 C C . SER A 1 495 ? -15.752 5.394 34.045 1.00 96.19 495 SER A C 1
ATOM 3772 O O . SER A 1 495 ? -15.793 6.578 34.383 1.00 96.19 495 SER A O 1
ATOM 3774 N N . THR A 1 496 ? -15.659 5.032 32.763 1.00 97.62 496 THR A N 1
ATOM 3775 C CA . THR A 1 496 ? -15.638 5.979 31.636 1.00 97.62 496 THR A CA 1
ATOM 3776 C C . THR A 1 496 ? -16.894 6.848 31.624 1.00 97.62 496 THR A C 1
ATOM 3778 O O . THR A 1 496 ? -16.798 8.077 31.622 1.00 97.62 496 THR A O 1
ATOM 3781 N N . ILE A 1 497 ? -18.079 6.233 31.673 1.00 98.00 497 ILE A N 1
ATOM 3782 C CA . ILE A 1 497 ? -19.358 6.955 31.628 1.00 98.00 497 ILE A CA 1
ATOM 3783 C C . ILE A 1 497 ? -19.510 7.901 32.826 1.00 98.00 497 ILE A C 1
ATOM 3785 O O . ILE A 1 497 ? -19.887 9.061 32.645 1.00 98.00 497 ILE A O 1
ATOM 3789 N N . ASP A 1 498 ? -19.168 7.450 34.034 1.00 97.25 498 ASP A N 1
ATOM 3790 C CA . ASP A 1 498 ? -19.241 8.266 35.250 1.00 97.25 498 ASP A CA 1
ATOM 3791 C C . ASP A 1 498 ? -18.301 9.478 35.181 1.00 97.25 498 ASP A C 1
ATOM 3793 O O . ASP A 1 498 ? -18.684 10.593 35.562 1.00 97.25 498 ASP A O 1
ATOM 3797 N N . ASN A 1 499 ? -17.088 9.292 34.656 1.00 96.06 499 ASN A N 1
ATOM 3798 C CA . ASN A 1 499 ? -16.114 10.369 34.482 1.00 96.06 499 ASN A CA 1
ATOM 3799 C C . ASN A 1 499 ? -16.587 11.408 33.455 1.00 96.06 499 ASN A C 1
ATOM 3801 O O . ASN A 1 499 ? -16.477 12.609 33.707 1.00 96.06 499 ASN A O 1
ATOM 3805 N N . ILE A 1 500 ? -17.188 10.981 32.341 1.00 96.44 500 ILE A N 1
ATOM 3806 C CA . ILE A 1 500 ? -17.748 11.896 31.333 1.00 96.44 500 ILE A CA 1
ATOM 3807 C C . ILE A 1 500 ? -18.957 12.657 31.895 1.00 96.44 500 ILE A C 1
ATOM 3809 O O . ILE A 1 500 ? -19.039 13.882 31.759 1.00 96.44 500 ILE A O 1
ATOM 3813 N N . ALA A 1 501 ? -19.886 11.956 32.551 1.00 96.44 501 ALA A N 1
ATOM 3814 C CA . ALA A 1 501 ? -21.101 12.546 33.112 1.00 96.44 501 ALA A CA 1
ATOM 3815 C C . ALA A 1 501 ? -20.803 13.563 34.217 1.00 96.44 501 ALA A C 1
ATOM 3817 O O . ALA A 1 501 ? -21.406 14.634 34.276 1.00 96.44 501 ALA A O 1
ATOM 3818 N N . SER A 1 502 ? -19.850 13.253 35.094 1.00 95.00 502 SER A N 1
ATOM 3819 C CA . SER A 1 502 ? -19.480 14.148 36.190 1.00 95.00 502 SER A CA 1
ATOM 3820 C C . SER A 1 502 ? -18.527 15.264 35.758 1.00 95.00 502 SER A C 1
ATOM 3822 O O . SER A 1 502 ? -18.627 16.378 36.279 1.00 95.00 502 SER A O 1
ATOM 3824 N N . GLY A 1 503 ? -17.626 14.997 34.810 1.00 93.75 503 GLY A N 1
ATOM 3825 C CA . GLY A 1 503 ? -16.555 15.908 34.412 1.00 93.75 503 GLY A CA 1
ATOM 3826 C C . GLY A 1 503 ? -16.911 16.865 33.277 1.00 93.75 503 GLY A C 1
ATOM 3827 O O . GLY A 1 503 ? -16.491 18.023 33.319 1.00 93.75 503 GLY A O 1
ATOM 3828 N N . ILE A 1 504 ? -17.693 16.419 32.289 1.00 94.25 504 ILE A N 1
ATOM 3829 C CA . ILE A 1 504 ? -17.877 17.136 31.017 1.00 94.25 504 ILE A CA 1
ATOM 3830 C C . ILE A 1 504 ? -19.326 17.576 30.812 1.00 94.25 504 ILE A C 1
ATOM 3832 O O . ILE A 1 504 ? -19.608 18.778 30.815 1.00 94.25 504 ILE A O 1
ATOM 3836 N N . TYR A 1 505 ? -20.255 16.629 30.663 1.00 93.50 505 TYR A N 1
ATOM 3837 C CA . TYR A 1 505 ? -21.668 16.910 30.382 1.00 93.50 505 TYR A CA 1
ATOM 3838 C C . TYR A 1 505 ? -22.441 17.209 31.669 1.00 93.50 505 TYR A C 1
ATOM 3840 O O . TYR A 1 505 ? -23.303 16.456 32.101 1.00 93.50 505 TYR A O 1
ATOM 3848 N N . ASN A 1 506 ? -22.100 18.336 32.296 1.00 93.62 506 ASN A N 1
ATOM 3849 C CA . ASN A 1 506 ? -22.580 18.721 33.626 1.00 93.62 506 ASN A CA 1
ATOM 3850 C C . ASN A 1 506 ? -23.064 20.184 33.718 1.00 93.62 506 ASN A C 1
ATOM 3852 O O . ASN A 1 506 ? -23.269 20.690 34.823 1.00 93.62 506 ASN A O 1
ATOM 3856 N N . TRP A 1 507 ? -23.202 20.879 32.580 1.00 95.19 507 TRP A N 1
ATOM 3857 C CA . TRP A 1 507 ? -23.513 22.316 32.463 1.00 95.19 507 TRP A CA 1
ATOM 3858 C C . TRP A 1 507 ? -22.475 23.288 33.049 1.00 95.19 507 TRP A C 1
ATOM 3860 O O . TRP A 1 507 ? -22.684 24.500 32.987 1.00 95.19 507 TRP A O 1
ATOM 3870 N N . ASN A 1 508 ? -21.364 22.791 33.595 1.00 94.19 508 ASN A N 1
ATOM 3871 C CA . ASN A 1 508 ? -20.277 23.603 34.143 1.00 94.19 508 ASN A CA 1
ATOM 3872 C C . ASN A 1 508 ? -19.086 23.643 33.186 1.00 94.19 508 ASN A C 1
ATOM 3874 O O . ASN A 1 508 ? -18.624 24.724 32.829 1.00 94.19 508 ASN A O 1
ATOM 3878 N N . THR A 1 509 ? -18.595 22.470 32.783 1.00 94.19 509 THR A N 1
ATOM 3879 C CA . THR A 1 509 ? -17.462 22.336 31.861 1.00 94.19 509 THR A CA 1
ATOM 3880 C C . THR A 1 509 ? -17.933 22.494 30.424 1.00 94.19 509 THR A C 1
ATOM 3882 O O . THR A 1 509 ? -17.372 23.283 29.667 1.00 94.19 509 THR A O 1
ATOM 3885 N N . TRP A 1 510 ? -18.997 21.774 30.064 1.00 94.50 510 TRP A N 1
ATOM 3886 C CA . TRP A 1 510 ? -19.612 21.822 28.746 1.00 94.50 510 TRP A CA 1
ATOM 3887 C C . TRP A 1 510 ? -21.137 21.723 28.837 1.00 94.50 510 TRP A C 1
ATOM 3889 O O . TRP A 1 510 ? -21.697 21.340 29.870 1.00 94.50 510 TRP A O 1
ATOM 3899 N N . ALA A 1 511 ? -21.822 22.091 27.753 1.00 93.88 511 ALA A N 1
ATOM 3900 C CA . ALA A 1 511 ? -23.265 21.897 27.654 1.00 93.88 511 ALA A CA 1
ATOM 3901 C C . ALA A 1 511 ? -23.594 20.401 27.728 1.00 93.88 511 ALA A C 1
ATOM 3903 O O . ALA A 1 511 ? -22.926 19.584 27.099 1.00 93.88 511 ALA A O 1
ATOM 3904 N N . ASP A 1 512 ? -24.620 20.041 28.494 1.00 94.75 512 ASP A N 1
ATOM 3905 C CA . ASP A 1 512 ? -25.007 18.645 28.691 1.00 94.75 512 ASP A CA 1
ATOM 3906 C C . ASP A 1 512 ? -25.869 18.162 27.514 1.00 94.75 512 ASP A C 1
ATOM 3908 O O . ASP A 1 512 ? -27.101 18.261 27.508 1.00 94.75 512 ASP A O 1
ATOM 3912 N N . PHE A 1 513 ? -25.198 17.666 26.474 1.00 94.06 513 PHE A N 1
ATOM 3913 C CA . PHE A 1 513 ? -25.844 17.148 25.266 1.00 94.06 513 PHE A CA 1
ATOM 3914 C C . PHE A 1 513 ? -26.635 15.851 25.512 1.00 94.06 513 PHE A C 1
ATOM 3916 O O . PHE A 1 513 ? -27.522 15.519 24.720 1.00 94.06 513 PHE A O 1
ATOM 3923 N N . VAL A 1 514 ? -26.394 15.165 26.636 1.00 94.06 514 VAL A N 1
ATOM 3924 C CA . VAL A 1 514 ? -27.183 14.004 27.073 1.00 94.06 514 VAL A CA 1
ATOM 3925 C C . VAL A 1 514 ? -28.524 14.466 27.641 1.00 94.06 514 VAL A C 1
ATOM 3927 O O . VAL A 1 514 ? -29.572 13.997 27.195 1.00 94.06 514 VAL A O 1
ATOM 3930 N N . ALA A 1 515 ? -28.535 15.446 28.549 1.00 94.69 515 ALA A N 1
ATOM 3931 C CA . ALA A 1 515 ? -29.774 16.039 29.061 1.00 94.69 515 ALA A CA 1
ATOM 3932 C C . ALA A 1 515 ? -30.591 16.745 27.967 1.00 94.69 515 ALA A C 1
ATOM 3934 O O . ALA A 1 515 ? -31.820 16.800 28.051 1.00 94.69 515 ALA A O 1
ATOM 3935 N N . LEU A 1 516 ? -29.925 17.263 26.931 1.00 93.12 516 LEU A N 1
ATOM 3936 C CA . LEU A 1 516 ? -30.574 17.817 25.740 1.00 93.12 516 LEU A CA 1
ATOM 3937 C C . LEU A 1 516 ? -31.140 16.748 24.786 1.00 93.12 516 LEU A C 1
ATOM 3939 O O . LEU A 1 516 ? -31.904 17.094 23.887 1.00 93.12 516 LEU A O 1
ATOM 3943 N N . GLY A 1 517 ? -30.814 15.468 24.986 1.00 93.25 517 GLY A N 1
ATOM 3944 C CA . GLY A 1 517 ? -31.355 14.345 24.220 1.00 93.25 517 GLY A CA 1
ATOM 3945 C C . GLY A 1 517 ? -30.642 14.041 22.900 1.00 93.25 517 GLY A C 1
ATOM 3946 O O . GLY A 1 517 ? -31.161 13.232 22.132 1.00 93.25 517 GLY A O 1
ATOM 3947 N N . TYR A 1 518 ? -29.478 14.646 22.642 1.00 93.50 518 TYR A N 1
ATOM 3948 C CA . TYR A 1 518 ? -28.656 14.380 21.450 1.00 93.50 518 TYR A CA 1
ATOM 3949 C C . TYR A 1 518 ? -27.726 13.178 21.632 1.00 93.50 518 TYR A C 1
ATOM 3951 O O . TYR A 1 518 ? -27.413 12.485 20.665 1.00 93.50 518 TYR A O 1
ATOM 3959 N N . TYR A 1 519 ? -27.367 12.883 22.881 1.00 95.94 519 TYR A N 1
ATOM 3960 C CA . TYR A 1 519 ? -26.630 11.683 23.253 1.00 95.94 519 TYR A CA 1
ATOM 3961 C C . TYR A 1 519 ? -27.391 10.830 24.264 1.00 95.94 519 TYR A C 1
ATOM 3963 O O . TYR A 1 519 ? -28.337 11.279 24.919 1.00 95.94 519 TYR A O 1
ATOM 3971 N N . GLU A 1 520 ? -26.966 9.581 24.403 1.00 96.06 520 GLU A N 1
ATOM 3972 C CA . GLU A 1 520 ? -27.342 8.712 25.514 1.00 96.06 520 GLU A CA 1
ATOM 3973 C C . GLU A 1 520 ? -26.157 7.909 26.019 1.00 96.06 520 GLU A C 1
ATOM 3975 O O . GLU A 1 520 ? -25.344 7.438 25.234 1.00 96.06 520 GLU A O 1
ATOM 3980 N N . TYR A 1 521 ? -26.080 7.728 27.333 1.00 98.00 521 TYR A N 1
ATOM 3981 C CA . TYR A 1 521 ? -25.096 6.830 27.916 1.00 98.00 521 TYR A CA 1
ATOM 3982 C C . TYR A 1 521 ? -25.540 5.378 27.770 1.00 98.00 521 TYR A C 1
ATOM 3984 O O . TYR A 1 521 ? -26.656 5.021 28.151 1.00 98.00 521 TYR A O 1
ATOM 3992 N N . SER A 1 522 ? -24.630 4.544 27.280 1.00 97.94 522 SER A N 1
ATOM 3993 C CA . SER A 1 522 ? -24.787 3.099 27.185 1.00 97.94 522 SER A CA 1
ATOM 3994 C C . SER A 1 522 ? -23.629 2.426 27.916 1.00 97.94 522 SER A C 1
ATOM 3996 O O . SER A 1 522 ? -22.534 2.280 27.376 1.00 97.94 522 SER A O 1
ATOM 3998 N N . VAL A 1 523 ? -23.871 2.022 29.163 1.00 98.44 523 VAL A N 1
ATOM 3999 C CA . VAL A 1 523 ? -22.859 1.333 29.970 1.00 98.44 523 VAL A CA 1
ATOM 4000 C C . VAL A 1 523 ? -22.654 -0.083 29.437 1.00 98.44 523 VAL A C 1
ATOM 4002 O O . VAL A 1 523 ? -23.586 -0.890 29.428 1.00 98.44 523 VAL A O 1
ATOM 4005 N N . LEU A 1 524 ? -21.424 -0.390 29.037 1.00 98.56 524 LEU A N 1
ATOM 4006 C CA . LEU A 1 524 ? -21.002 -1.723 28.625 1.00 98.56 524 LEU A CA 1
ATOM 4007 C C . LEU A 1 524 ? -20.609 -2.541 29.857 1.00 98.56 524 LEU A C 1
ATOM 4009 O O . LEU A 1 524 ? -19.764 -2.133 30.656 1.00 98.56 524 LEU A O 1
ATOM 4013 N N . SER A 1 525 ? -21.246 -3.701 30.021 1.00 98.06 525 SER A N 1
ATOM 4014 C CA . SER A 1 525 ? -20.861 -4.657 31.061 1.00 98.06 525 SER A CA 1
ATOM 4015 C C . SER A 1 525 ? -19.641 -5.456 30.588 1.00 98.06 525 SER A C 1
ATOM 4017 O O . SER A 1 525 ? -19.669 -5.944 29.457 1.00 98.06 525 SER A O 1
ATOM 4019 N N . PRO A 1 526 ? -18.593 -5.619 31.418 1.00 97.06 526 PRO A N 1
ATOM 4020 C CA . PRO A 1 526 ? -17.394 -6.353 31.025 1.00 97.06 526 PRO A CA 1
ATOM 4021 C C . PRO A 1 526 ? -17.695 -7.753 30.478 1.00 97.06 526 PRO A C 1
ATOM 4023 O O . PRO A 1 526 ? -18.463 -8.500 31.089 1.00 97.06 526 PRO A O 1
ATOM 4026 N N . SER A 1 527 ? -17.083 -8.093 29.341 1.00 95.88 527 SER A N 1
ATOM 4027 C CA . SER A 1 527 ? -17.190 -9.394 28.657 1.00 95.88 527 SER A CA 1
ATOM 4028 C C . SER A 1 527 ? -18.615 -9.803 28.256 1.00 95.88 527 SER A C 1
ATOM 4030 O O . SER A 1 527 ? -18.898 -10.988 28.077 1.00 95.88 527 SER A O 1
ATOM 4032 N N . VAL A 1 528 ? -19.536 -8.841 28.141 1.00 98.19 528 VAL A N 1
ATOM 4033 C CA . VAL A 1 528 ? -20.901 -9.075 27.657 1.00 98.19 528 VAL A CA 1
ATOM 4034 C C . VAL A 1 528 ? -21.050 -8.486 26.263 1.00 98.19 528 VAL A C 1
ATOM 4036 O O . VAL A 1 528 ? -20.961 -7.271 26.084 1.00 98.19 528 VAL A O 1
ATOM 4039 N N . GLU A 1 529 ? -21.344 -9.350 25.292 1.00 98.19 529 GLU A N 1
ATOM 4040 C CA . GLU A 1 529 ? -21.642 -8.923 23.928 1.00 98.19 529 GLU A CA 1
ATOM 4041 C C . GLU A 1 529 ? -22.904 -8.048 23.906 1.00 98.19 529 GLU A C 1
ATOM 4043 O O . GLU A 1 529 ? -23.975 -8.435 24.383 1.00 98.19 529 GLU A O 1
ATOM 4048 N N . THR A 1 530 ? -22.765 -6.847 23.352 1.00 98.69 530 THR A N 1
ATOM 4049 C CA . THR A 1 530 ? -23.810 -5.825 23.296 1.00 98.69 530 THR A CA 1
ATOM 4050 C C . THR A 1 530 ? -23.961 -5.329 21.861 1.00 98.69 530 THR A C 1
ATOM 4052 O O . THR A 1 530 ? -22.971 -5.040 21.198 1.00 98.69 530 THR A O 1
ATOM 4055 N N . ALA A 1 531 ? -25.194 -5.215 21.364 1.00 98.56 531 ALA A N 1
ATOM 4056 C CA . ALA A 1 531 ? -25.444 -4.668 20.029 1.00 98.56 531 ALA A CA 1
ATOM 4057 C C . ALA A 1 531 ? -25.103 -3.173 19.968 1.00 98.56 531 ALA A C 1
ATOM 4059 O O . ALA A 1 531 ? -25.442 -2.429 20.894 1.00 98.56 531 ALA A O 1
ATOM 4060 N N . ILE A 1 532 ? -24.492 -2.729 18.867 1.00 98.50 532 ILE A N 1
ATOM 4061 C CA . ILE A 1 532 ? -24.228 -1.310 18.627 1.00 98.50 532 ILE A CA 1
ATOM 4062 C C . ILE A 1 532 ? -25.433 -0.708 17.880 1.00 98.50 532 ILE A C 1
ATOM 4064 O O . ILE A 1 532 ? -25.781 -1.163 16.790 1.00 98.50 532 ILE A O 1
ATOM 4068 N N . PRO A 1 533 ? -26.135 0.289 18.448 1.00 96.62 533 PRO A N 1
ATOM 4069 C CA . PRO A 1 533 ? -27.334 0.836 17.819 1.00 96.62 533 PRO A CA 1
ATOM 4070 C C . PRO A 1 533 ? -27.075 1.431 16.430 1.00 96.62 533 PRO A C 1
ATOM 4072 O O . PRO A 1 533 ? -26.203 2.277 16.257 1.00 96.62 533 PRO A O 1
ATOM 4075 N N . GLY A 1 534 ? -27.906 1.048 15.457 1.00 94.62 534 GLY A N 1
ATOM 4076 C CA . GLY A 1 534 ? -27.855 1.591 14.097 1.00 94.62 534 GLY A CA 1
ATOM 4077 C C . GLY A 1 534 ? -26.862 0.900 13.161 1.00 94.62 534 GLY A C 1
ATOM 4078 O O . GLY A 1 534 ? -26.660 1.409 12.063 1.00 94.62 534 GLY A O 1
ATOM 4079 N N . THR A 1 535 ? -26.286 -0.231 13.576 1.00 97.88 535 THR A N 1
ATOM 4080 C CA . THR A 1 535 ? -25.350 -1.035 12.781 1.00 97.88 535 THR A CA 1
ATOM 4081 C C . THR A 1 535 ? -25.697 -2.524 12.878 1.00 97.88 535 THR A C 1
ATOM 4083 O O . THR A 1 535 ? -26.531 -2.942 13.691 1.00 97.88 535 THR A O 1
ATOM 4086 N N . SER A 1 536 ? -25.051 -3.332 12.046 1.00 97.38 536 SER A N 1
ATOM 4087 C CA . SER A 1 536 ? -25.033 -4.795 12.109 1.00 97.38 536 SER A CA 1
ATOM 4088 C C . SER A 1 536 ? -24.030 -5.350 13.133 1.00 97.38 536 SER A C 1
ATOM 4090 O O . SER A 1 536 ? -23.976 -6.563 13.344 1.00 97.38 536 SER A O 1
ATOM 4092 N N . MET A 1 537 ? -23.265 -4.475 13.793 1.00 98.69 537 MET A N 1
ATOM 4093 C CA . MET A 1 537 ? -22.142 -4.842 14.652 1.00 98.69 537 MET A CA 1
ATOM 4094 C C . MET A 1 537 ? -22.532 -5.051 16.122 1.00 98.69 537 MET A C 1
ATOM 4096 O O . MET A 1 537 ? -23.489 -4.470 16.649 1.00 98.69 537 MET A O 1
ATOM 4100 N N . THR A 1 538 ? -21.722 -5.839 16.824 1.00 98.81 538 THR A N 1
ATOM 4101 C CA . THR A 1 538 ? -21.752 -5.994 18.286 1.00 98.81 538 THR A CA 1
ATOM 4102 C C . THR A 1 538 ? -20.393 -5.641 18.893 1.00 98.81 538 THR A C 1
ATOM 4104 O O . THR A 1 538 ? -19.388 -5.563 18.191 1.00 98.81 538 THR A O 1
ATOM 4107 N N . VAL A 1 539 ? -20.358 -5.400 20.205 1.00 98.88 539 VAL A N 1
ATOM 4108 C CA . VAL A 1 539 ? -19.128 -5.132 20.960 1.00 98.88 539 VAL A CA 1
ATOM 4109 C C . VAL A 1 539 ? -19.105 -5.892 22.285 1.00 98.88 539 VAL A C 1
ATOM 4111 O O . VAL A 1 539 ? -20.093 -5.909 23.022 1.00 98.88 539 VAL A O 1
ATOM 4114 N N . GLU A 1 540 ? -17.957 -6.479 22.609 1.00 98.81 540 GLU A N 1
ATOM 4115 C CA . GLU A 1 540 ? -17.574 -6.905 23.958 1.00 98.81 540 GLU A CA 1
ATOM 4116 C C . GLU A 1 540 ? -16.544 -5.901 24.512 1.00 98.81 540 GLU A C 1
ATOM 4118 O O . GLU A 1 540 ? -15.618 -5.503 23.807 1.00 98.81 540 GLU A O 1
ATOM 4123 N N . ALA A 1 541 ? -16.696 -5.472 25.769 1.00 98.62 541 ALA A N 1
ATOM 4124 C CA . ALA A 1 541 ? -15.766 -4.546 26.423 1.00 98.62 541 ALA A CA 1
ATOM 4125 C C . ALA A 1 541 ? -14.952 -5.253 27.511 1.00 98.62 541 ALA A C 1
ATOM 4127 O O . ALA A 1 541 ? -15.518 -5.957 28.349 1.00 98.62 541 ALA A O 1
ATOM 4128 N N . TYR A 1 542 ? -13.645 -5.015 27.544 1.00 98.44 542 TYR A N 1
ATOM 4129 C CA . TYR A 1 542 ? -12.723 -5.572 28.530 1.00 98.44 542 TYR A CA 1
ATOM 4130 C C . TYR A 1 542 ? -11.961 -4.446 29.223 1.00 98.44 542 TYR A C 1
ATOM 4132 O O . TYR A 1 542 ? -11.216 -3.733 28.556 1.00 98.44 542 TYR A O 1
ATOM 4140 N N . PRO A 1 543 ? -12.123 -4.262 30.542 1.00 97.69 543 PRO A N 1
ATOM 4141 C CA . PRO A 1 543 ? -11.277 -3.343 31.292 1.00 97.69 543 PRO A CA 1
ATOM 4142 C C . PRO A 1 543 ? -9.802 -3.737 31.160 1.00 97.69 543 PRO A C 1
ATOM 4144 O O . PRO A 1 543 ? -9.478 -4.918 31.275 1.00 97.69 543 PRO A O 1
ATOM 4147 N N . VAL A 1 544 ? -8.924 -2.757 30.958 1.00 97.50 544 VAL A N 1
ATOM 4148 C CA . VAL A 1 544 ? -7.461 -2.923 30.921 1.00 97.50 544 VAL A CA 1
ATOM 4149 C C . VAL A 1 544 ? -6.780 -1.885 31.817 1.00 97.50 544 VAL A C 1
ATOM 4151 O O . VAL A 1 544 ? -7.364 -0.843 32.127 1.00 97.50 544 VAL A O 1
ATOM 4154 N N . SER A 1 545 ? -5.555 -2.173 32.271 1.00 96.06 545 SER A N 1
ATOM 4155 C CA . SER A 1 545 ? -4.802 -1.232 33.109 1.00 96.06 545 SER A CA 1
ATOM 4156 C C . SER A 1 545 ? -4.231 -0.100 32.267 1.00 96.06 545 SER A C 1
ATOM 4158 O O . SER A 1 545 ? -3.579 -0.361 31.261 1.00 96.06 545 SER A O 1
ATOM 4160 N N . HIS A 1 546 ? -4.399 1.136 32.730 1.00 94.31 546 HIS A N 1
ATOM 4161 C CA . HIS A 1 546 ? -3.746 2.318 32.170 1.00 94.31 546 HIS A CA 1
ATOM 4162 C C . HIS A 1 546 ? -3.027 3.101 33.287 1.00 94.31 546 HIS A C 1
ATOM 4164 O O . HIS A 1 546 ? -3.158 4.312 33.441 1.00 94.31 546 HIS A O 1
ATOM 4170 N N . GLY A 1 547 ? -2.276 2.374 34.124 1.00 87.56 547 GLY A N 1
ATOM 4171 C CA . GLY A 1 547 ? -1.533 2.924 35.255 1.00 87.56 547 GLY A CA 1
ATOM 4172 C C . GLY A 1 547 ? -2.434 3.257 36.446 1.00 87.56 547 GLY A C 1
ATOM 4173 O O . GLY A 1 547 ? -3.267 4.159 36.402 1.00 87.56 547 GLY A O 1
ATOM 4174 N N . ALA A 1 548 ? -2.245 2.566 37.571 1.00 79.50 548 ALA A N 1
ATOM 4175 C CA . ALA A 1 548 ? -3.100 2.748 38.747 1.00 79.50 548 ALA A CA 1
ATOM 4176 C C . ALA A 1 548 ? -3.218 4.232 39.194 1.00 79.50 548 ALA A C 1
ATOM 4178 O O . ALA A 1 548 ? -2.198 4.908 39.366 1.00 79.50 548 ALA A O 1
ATOM 4179 N N . PRO A 1 549 ? -4.437 4.742 39.478 1.00 83.81 549 PRO A N 1
ATOM 4180 C CA . PRO A 1 549 ? -5.715 4.027 39.582 1.00 83.81 549 PRO A CA 1
ATOM 4181 C C . PRO A 1 549 ? -6.562 4.034 38.293 1.00 83.81 549 PRO A C 1
ATOM 4183 O O . PRO A 1 549 ? -7.763 3.785 38.376 1.00 83.81 549 PRO A O 1
ATOM 4186 N N . TYR A 1 550 ? -5.993 4.405 37.147 1.00 87.50 550 TYR A N 1
ATOM 4187 C CA . TYR A 1 550 ? -6.733 4.579 35.903 1.00 87.50 550 TYR A CA 1
ATOM 4188 C C . TYR A 1 550 ? -6.962 3.244 35.191 1.00 87.50 550 TYR A C 1
ATOM 4190 O O . TYR A 1 550 ? -6.096 2.368 35.148 1.00 87.50 550 TYR A O 1
ATOM 4198 N N . GLU A 1 551 ? -8.159 3.115 34.631 1.00 92.81 551 GLU A N 1
ATOM 4199 C CA . GLU A 1 551 ? -8.574 1.994 33.797 1.00 92.81 551 GLU A CA 1
ATOM 4200 C C . GLU A 1 551 ? -8.901 2.526 32.403 1.00 92.81 551 GLU A C 1
ATOM 4202 O O . GLU A 1 551 ? -9.425 3.636 32.256 1.00 92.81 551 GLU A O 1
ATOM 4207 N N . SER A 1 552 ? -8.614 1.703 31.405 1.00 97.69 552 SER A N 1
ATOM 4208 C CA . SER A 1 552 ? -9.020 1.884 30.016 1.00 97.69 552 SER A CA 1
ATOM 4209 C C . SER A 1 552 ? -9.827 0.667 29.565 1.00 97.69 552 SER A C 1
ATOM 4211 O O . SER A 1 552 ? -10.183 -0.193 30.378 1.00 97.69 552 SER A O 1
ATOM 4213 N N . THR A 1 553 ? -10.167 0.595 28.281 1.00 98.69 553 THR A N 1
ATOM 4214 C CA . THR A 1 553 ? -10.986 -0.485 27.731 1.00 98.69 553 THR A CA 1
ATOM 4215 C C . THR A 1 553 ? -10.413 -0.999 26.418 1.00 98.69 553 THR A C 1
ATOM 4217 O O . THR A 1 553 ? -10.064 -0.213 25.539 1.00 98.69 553 THR A O 1
ATOM 4220 N N . ALA A 1 554 ? -10.393 -2.322 26.264 1.00 98.75 554 ALA A N 1
ATOM 4221 C CA . ALA A 1 554 ? -10.301 -2.980 24.971 1.00 98.75 554 ALA A CA 1
ATOM 4222 C C . ALA A 1 554 ? -11.709 -3.334 24.464 1.00 98.75 554 ALA A C 1
ATOM 4224 O O . ALA A 1 554 ? -12.513 -3.923 25.194 1.00 98.75 554 ALA A O 1
ATOM 4225 N N . PHE A 1 555 ? -12.019 -2.976 23.222 1.00 98.88 555 PHE A N 1
ATOM 4226 C CA . PHE A 1 555 ? -13.270 -3.293 22.542 1.00 98.88 555 PHE A CA 1
ATOM 4227 C C . PHE A 1 555 ? -13.033 -4.378 21.498 1.00 98.88 555 PHE A C 1
ATOM 4229 O O . PHE A 1 555 ? -12.295 -4.172 20.540 1.00 98.88 555 PHE A O 1
ATOM 4236 N N . LEU A 1 556 ? -13.691 -5.521 21.659 1.00 98.88 556 LEU A N 1
ATOM 4237 C CA . LEU A 1 556 ? -13.759 -6.553 20.632 1.00 98.88 556 LEU A CA 1
ATOM 4238 C C . LEU A 1 556 ? -15.049 -6.334 19.838 1.00 98.88 556 LEU A C 1
ATOM 4240 O O . LEU A 1 556 ? -16.140 -6.613 20.341 1.00 98.88 556 LEU A O 1
ATOM 4244 N N . VAL A 1 557 ? -14.924 -5.778 18.635 1.00 98.88 557 VAL A N 1
ATOM 4245 C CA . VAL A 1 557 ? -16.052 -5.462 17.749 1.00 98.88 557 VAL A CA 1
ATOM 4246 C C . VAL A 1 557 ? -16.235 -6.593 16.748 1.00 98.88 557 VAL A C 1
ATOM 4248 O O . VAL A 1 557 ? -15.259 -7.066 16.171 1.00 98.88 557 VAL A O 1
ATOM 4251 N N . ARG A 1 558 ? -17.481 -7.017 16.530 1.00 98.56 558 ARG A N 1
ATOM 4252 C CA . ARG A 1 558 ? -17.837 -8.079 15.582 1.00 98.56 558 ARG A CA 1
ATOM 4253 C C . ARG A 1 558 ? -18.790 -7.571 14.511 1.00 98.56 558 ARG A C 1
ATOM 4255 O O . ARG A 1 558 ? -19.756 -6.880 14.835 1.00 98.56 558 ARG A O 1
ATOM 4262 N N . SER A 1 559 ? -18.568 -7.993 13.269 1.00 97.06 559 SER A N 1
ATOM 4263 C CA . SER A 1 559 ? -19.507 -7.877 12.151 1.00 97.06 559 SER A CA 1
ATOM 4264 C C . SER A 1 559 ? -19.627 -9.229 11.454 1.00 97.06 559 SER A C 1
ATOM 4266 O O . SER A 1 559 ? -18.627 -9.805 11.040 1.00 97.06 559 SER A O 1
ATOM 4268 N N . GLY A 1 560 ? -20.844 -9.768 11.346 1.00 94.75 560 GLY A N 1
ATOM 4269 C CA . GLY A 1 560 ? -21.026 -11.137 10.857 1.00 94.75 560 GLY A CA 1
ATOM 4270 C C . GLY A 1 560 ? -20.273 -12.146 11.733 1.00 94.75 560 GLY A C 1
ATOM 4271 O O . GLY A 1 560 ? -20.533 -12.224 12.938 1.00 94.75 560 GLY A O 1
ATOM 4272 N N . ASP A 1 561 ? -19.351 -12.891 11.127 1.00 94.50 561 ASP A N 1
ATOM 4273 C CA . ASP A 1 561 ? -18.505 -13.883 11.801 1.00 94.50 561 ASP A CA 1
ATOM 4274 C C . ASP A 1 561 ? -17.084 -13.363 12.088 1.00 94.50 561 ASP A C 1
ATOM 4276 O O . ASP A 1 561 ? -16.285 -14.080 12.684 1.00 94.50 561 ASP A O 1
ATOM 4280 N N . ASP A 1 562 ? -16.776 -12.122 11.699 1.00 96.25 562 ASP A N 1
ATOM 4281 C CA . ASP A 1 562 ? -15.428 -11.566 11.756 1.00 96.25 562 ASP A CA 1
ATOM 4282 C C . ASP A 1 562 ? -15.297 -10.459 12.818 1.00 96.25 562 ASP A C 1
ATOM 4284 O O . ASP A 1 562 ? -16.256 -9.752 13.155 1.00 96.25 562 ASP A O 1
ATOM 4288 N N . TYR A 1 563 ? -14.088 -10.308 13.355 1.00 98.44 563 TYR A N 1
ATOM 4289 C CA . TYR A 1 563 ? -13.787 -9.472 14.512 1.00 98.44 563 TYR A CA 1
ATOM 4290 C C . TYR A 1 563 ? -12.610 -8.527 14.258 1.00 98.44 563 TYR A C 1
ATOM 4292 O O . TYR A 1 563 ? -11.637 -8.882 13.594 1.00 98.44 563 TYR A O 1
ATOM 4300 N N . VAL A 1 564 ? -12.650 -7.359 14.897 1.00 98.69 564 VAL A N 1
ATOM 4301 C CA . VAL A 1 564 ? -11.504 -6.456 15.074 1.00 98.69 564 VAL A CA 1
ATOM 4302 C C . VAL A 1 564 ? -11.399 -6.093 16.552 1.00 98.69 564 VAL A C 1
ATOM 4304 O O . VAL A 1 564 ? -12.401 -5.785 17.205 1.00 98.69 564 VAL A O 1
ATOM 4307 N N . LEU A 1 565 ? -10.182 -6.136 17.091 1.00 98.81 565 LEU A N 1
ATOM 4308 C CA . LEU A 1 565 ? -9.898 -5.775 18.479 1.00 98.81 565 LEU A CA 1
ATOM 4309 C C . LEU A 1 565 ? -9.273 -4.381 18.543 1.00 98.81 565 LEU A C 1
ATOM 4311 O O . LEU A 1 565 ? -8.291 -4.102 17.869 1.00 98.81 565 LEU A O 1
ATOM 4315 N N . TYR A 1 566 ? -9.807 -3.509 19.384 1.00 98.81 566 TYR A N 1
ATOM 4316 C CA . TYR A 1 566 ? -9.265 -2.178 19.614 1.00 98.81 566 TYR A CA 1
ATOM 4317 C C . TYR A 1 566 ? -8.871 -2.007 21.074 1.00 98.81 566 TYR A C 1
ATOM 4319 O O . TYR A 1 566 ? -9.719 -2.169 21.947 1.00 98.81 566 TYR A O 1
ATOM 4327 N N . PHE A 1 567 ? -7.625 -1.633 21.344 1.00 98.62 567 PHE A N 1
ATOM 4328 C CA . PHE A 1 567 ? -7.203 -1.158 22.656 1.00 98.62 567 PHE A CA 1
ATOM 4329 C C . PHE A 1 567 ? -7.203 0.373 22.690 1.00 98.62 567 PHE A C 1
ATOM 4331 O O . PHE A 1 567 ? -6.614 1.017 21.821 1.00 98.62 567 PHE A O 1
ATOM 4338 N N . GLY A 1 568 ? -7.821 0.948 23.727 1.00 98.00 568 GLY A N 1
ATOM 4339 C CA . GLY A 1 568 ? -7.375 2.252 24.219 1.00 98.00 568 GLY A CA 1
ATOM 4340 C C . GLY A 1 568 ? -6.015 2.130 24.912 1.00 98.00 568 GLY A C 1
ATOM 4341 O O . GLY A 1 568 ? -5.386 1.072 24.879 1.00 98.00 568 GLY A O 1
ATOM 4342 N N . ASP A 1 569 ? -5.590 3.183 25.604 1.00 97.69 569 ASP A N 1
ATOM 4343 C CA . ASP A 1 569 ? -4.292 3.181 26.288 1.00 97.69 569 ASP A CA 1
ATOM 4344 C C . ASP A 1 569 ? -4.159 2.009 27.261 1.00 97.69 569 ASP A C 1
ATOM 4346 O O . ASP A 1 569 ? -5.098 1.696 28.003 1.00 97.69 569 ASP A O 1
ATOM 4350 N N . VAL A 1 570 ? -3.004 1.347 27.248 1.00 97.06 570 VAL A N 1
ATOM 4351 C CA . VAL A 1 570 ? -2.791 0.117 28.013 1.00 97.06 570 VAL A CA 1
ATOM 4352 C C . VAL A 1 570 ? -1.337 -0.037 28.449 1.00 97.06 570 VAL A C 1
ATOM 4354 O O . VAL A 1 570 ? -0.399 0.166 27.682 1.00 97.06 570 VAL A O 1
ATOM 4357 N N . GLY A 1 571 ? -1.147 -0.423 29.710 1.00 95.38 571 GLY A N 1
ATOM 4358 C CA . GLY A 1 571 ? 0.157 -0.775 30.262 1.00 95.38 571 GLY A CA 1
ATOM 4359 C C . GLY A 1 571 ? 0.447 -2.280 30.172 1.00 95.38 571 GLY A C 1
ATOM 4360 O O . GLY A 1 571 ? -0.485 -3.087 30.223 1.00 95.38 571 GLY A O 1
ATOM 4361 N N . PRO A 1 572 ? 1.730 -2.682 30.088 1.00 94.75 572 PRO A N 1
ATOM 4362 C CA . PRO A 1 572 ? 2.111 -4.089 29.974 1.00 94.75 572 PRO A CA 1
ATOM 4363 C C . PRO A 1 572 ? 1.848 -4.866 31.264 1.00 94.75 572 PRO A C 1
ATOM 4365 O O . PRO A 1 572 ? 2.079 -4.358 32.366 1.00 94.75 572 PRO A O 1
ATOM 4368 N N . GLU A 1 573 ? 1.473 -6.141 31.150 1.00 93.44 573 GLU A N 1
ATOM 4369 C CA . GLU A 1 573 ? 1.186 -7.001 32.304 1.00 93.44 573 GLU A CA 1
ATOM 4370 C C . GLU A 1 573 ? 2.409 -7.160 33.208 1.00 93.44 573 GLU A C 1
ATOM 4372 O O . GLU A 1 573 ? 2.288 -7.162 34.432 1.00 93.44 573 GLU A O 1
ATOM 4377 N N . GLY A 1 574 ? 3.608 -7.217 32.620 1.00 92.81 574 GLY A N 1
ATOM 4378 C CA . GLY A 1 574 ? 4.867 -7.305 33.364 1.00 92.81 574 GLY A CA 1
ATOM 4379 C C . GLY A 1 574 ? 5.147 -6.113 34.291 1.00 92.81 574 GLY A C 1
ATOM 4380 O O . GLY A 1 574 ? 5.923 -6.261 35.239 1.00 92.81 574 GLY A O 1
ATOM 4381 N N . VAL A 1 575 ? 4.513 -4.959 34.051 1.00 93.81 575 VAL A N 1
ATOM 4382 C CA . VAL A 1 575 ? 4.660 -3.734 34.858 1.00 93.81 575 VAL A CA 1
ATOM 4383 C C . VAL A 1 575 ? 3.419 -3.482 35.714 1.00 93.81 575 VAL A C 1
ATOM 4385 O O . VAL A 1 575 ? 3.547 -3.174 36.900 1.00 93.81 575 VAL A O 1
ATOM 4388 N N . GLU A 1 576 ? 2.228 -3.632 35.136 1.00 94.12 576 GLU A N 1
ATOM 4389 C CA . GLU A 1 576 ? 0.951 -3.324 35.786 1.00 94.12 576 GLU A CA 1
ATOM 4390 C C . GLU A 1 576 ? 0.484 -4.444 36.735 1.00 94.12 576 GLU A C 1
ATOM 4392 O O . GLU A 1 576 ? -0.068 -4.162 37.800 1.00 94.12 576 GLU A O 1
ATOM 4397 N N . GLY A 1 577 ? 0.731 -5.715 36.389 1.00 92.31 577 GLY A N 1
ATOM 4398 C CA . GLY A 1 577 ? 0.458 -6.886 37.232 1.00 92.31 577 GLY A CA 1
ATOM 4399 C C . GLY A 1 577 ? -1.016 -7.087 37.599 1.00 92.31 577 GLY A C 1
ATOM 4400 O O . GLY A 1 577 ? -1.319 -7.469 38.736 1.00 92.31 577 GLY A O 1
ATOM 4401 N N . THR A 1 578 ? -1.935 -6.765 36.684 1.00 92.12 578 THR A N 1
ATOM 4402 C CA . THR A 1 578 ? -3.387 -6.761 36.951 1.00 92.12 578 THR A CA 1
ATOM 4403 C C . THR A 1 578 ? -4.108 -8.016 36.458 1.00 92.12 578 THR A C 1
ATOM 4405 O O . THR A 1 578 ? -5.206 -8.307 36.933 1.00 92.12 578 THR A O 1
ATOM 4408 N N . GLY A 1 579 ? -3.521 -8.759 35.517 1.00 93.00 579 GLY A N 1
ATOM 4409 C CA . GLY A 1 579 ? -4.130 -9.883 34.800 1.00 93.00 579 GLY A CA 1
ATOM 4410 C C . GLY A 1 579 ? -5.225 -9.481 33.804 1.00 93.00 579 GLY A C 1
ATOM 4411 O O . GLY A 1 579 ? -5.855 -10.348 33.192 1.00 93.00 579 GLY A O 1
ATOM 4412 N N . LEU A 1 580 ? -5.489 -8.180 33.645 1.00 95.25 580 LEU A N 1
ATOM 4413 C CA . LEU A 1 580 ? -6.591 -7.687 32.821 1.00 95.25 580 LEU A CA 1
ATOM 4414 C C . LEU A 1 580 ? -6.333 -7.923 31.332 1.00 95.25 580 LEU A C 1
ATOM 4416 O O . LEU A 1 580 ? -7.198 -8.461 30.644 1.00 95.25 580 LEU A O 1
ATOM 4420 N N . ILE A 1 581 ? -5.131 -7.606 30.846 1.00 95.62 581 ILE A N 1
ATOM 4421 C CA . ILE A 1 581 ? -4.781 -7.813 29.435 1.00 95.62 581 ILE A CA 1
ATOM 4422 C C . ILE A 1 581 ? -4.728 -9.308 29.078 1.00 95.62 581 ILE A C 1
ATOM 4424 O O . ILE A 1 581 ? -5.213 -9.710 28.025 1.00 95.62 581 ILE A O 1
ATOM 4428 N N . THR A 1 582 ? -4.288 -10.165 30.008 1.00 95.38 582 THR A N 1
ATOM 4429 C CA . THR A 1 582 ? -4.323 -11.627 29.838 1.00 95.38 582 THR A CA 1
ATOM 4430 C C . THR A 1 582 ? -5.742 -12.148 29.607 1.00 95.38 582 THR A C 1
ATOM 4432 O O . THR A 1 582 ? -5.934 -13.044 28.792 1.00 95.38 582 THR A O 1
ATOM 4435 N N . THR A 1 583 ? -6.750 -11.556 30.258 1.00 96.75 583 THR A N 1
ATOM 4436 C CA . THR A 1 583 ? -8.162 -11.925 30.038 1.00 96.75 583 THR A CA 1
ATOM 4437 C C . THR A 1 583 ? -8.600 -11.628 28.599 1.00 96.75 583 THR A C 1
ATOM 4439 O O . THR A 1 583 ? -9.384 -12.382 28.020 1.00 96.75 583 THR A O 1
ATOM 4442 N N . VAL A 1 584 ? -8.080 -10.550 28.001 1.00 98.44 584 VAL A N 1
ATOM 4443 C CA . VAL A 1 584 ? -8.314 -10.234 26.585 1.00 98.44 584 VAL A CA 1
ATOM 4444 C C . VAL A 1 584 ? -7.649 -11.288 25.703 1.00 98.44 584 VAL A C 1
ATOM 4446 O O . VAL A 1 584 ? -8.308 -11.846 24.829 1.00 98.44 584 VAL A O 1
ATOM 4449 N N . TRP A 1 585 ? -6.387 -11.632 25.976 1.00 98.44 585 TRP A N 1
ATOM 4450 C CA . TRP A 1 585 ? -5.650 -12.656 25.226 1.00 98.44 585 TRP A CA 1
ATOM 4451 C C . TRP A 1 585 ? -6.337 -14.020 25.241 1.00 98.44 585 TRP A C 1
ATOM 4453 O O . TRP A 1 585 ? -6.515 -14.622 24.185 1.00 98.44 585 TRP A O 1
ATOM 4463 N N . GLU A 1 586 ? -6.817 -14.475 26.398 1.00 98.25 586 GLU A N 1
ATOM 4464 C CA . GLU A 1 586 ? -7.574 -15.727 26.515 1.00 98.25 586 GLU A CA 1
ATOM 4465 C C . GLU 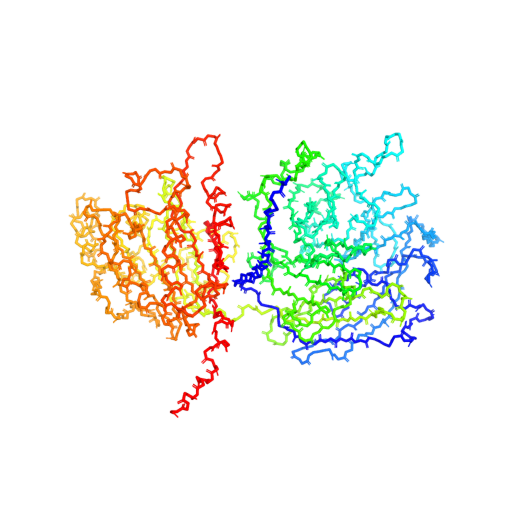A 1 586 ? -8.861 -15.723 25.672 1.00 98.25 586 GLU A C 1
ATOM 4467 O O . GLU A 1 586 ? -9.251 -16.760 25.132 1.00 98.25 586 GLU A O 1
ATOM 4472 N N . ARG A 1 587 ? -9.520 -14.564 25.526 1.00 98.12 587 ARG A N 1
ATOM 4473 C CA . ARG A 1 587 ? -10.729 -14.430 24.702 1.00 98.12 587 ARG A CA 1
ATOM 4474 C C . ARG A 1 587 ? -10.428 -14.508 23.210 1.00 98.12 587 ARG A C 1
ATOM 4476 O O . ARG A 1 587 ? -11.236 -15.086 22.474 1.00 98.12 587 ARG A O 1
ATOM 4483 N N . VAL A 1 588 ? -9.353 -13.860 22.764 1.00 98.38 588 VAL A N 1
ATOM 4484 C CA . VAL A 1 588 ? -9.096 -13.637 21.334 1.00 98.38 588 VAL A CA 1
ATOM 4485 C C . VAL A 1 588 ? -8.179 -14.678 20.708 1.00 98.38 588 VAL A C 1
ATOM 4487 O O . VAL A 1 588 ? -8.274 -14.897 19.507 1.00 98.38 588 VAL A O 1
ATOM 4490 N N . ALA A 1 589 ? -7.376 -15.394 21.501 1.00 98.38 589 ALA A N 1
ATOM 4491 C CA . ALA A 1 589 ? -6.545 -16.493 21.017 1.00 98.38 589 ALA A CA 1
ATOM 4492 C C . ALA A 1 589 ? -7.292 -17.510 20.120 1.00 98.38 589 ALA A C 1
ATOM 4494 O O . ALA A 1 589 ? -6.806 -17.781 19.022 1.00 98.38 589 ALA A O 1
ATOM 4495 N N . PRO A 1 590 ? -8.484 -18.035 20.491 1.00 97.06 590 PRO A N 1
ATOM 4496 C CA . PRO A 1 590 ? -9.221 -18.939 19.605 1.00 97.06 590 PRO A CA 1
ATOM 4497 C C . PRO A 1 590 ? -9.720 -18.273 18.313 1.00 97.06 590 PRO A C 1
ATOM 4499 O O . PRO A 1 590 ? -9.825 -18.961 17.305 1.00 97.06 590 PRO A O 1
ATOM 4502 N N . LEU A 1 591 ? -9.995 -16.962 18.327 1.00 97.31 591 LEU A N 1
ATOM 4503 C CA . LEU A 1 591 ? -10.439 -16.213 17.141 1.00 97.31 591 LEU A CA 1
ATOM 4504 C C . LEU A 1 591 ? -9.289 -15.956 16.156 1.00 97.31 591 LEU A C 1
ATOM 4506 O O . LEU A 1 591 ? -9.492 -15.862 14.951 1.00 97.31 591 LEU A O 1
ATOM 4510 N N . ILE A 1 592 ? -8.062 -15.827 16.662 1.00 95.81 592 ILE A N 1
ATOM 4511 C CA . ILE A 1 592 ? -6.871 -15.772 15.808 1.00 95.81 592 ILE A CA 1
ATOM 4512 C C . ILE A 1 592 ? -6.637 -17.149 15.185 1.00 95.81 592 ILE A C 1
ATOM 4514 O O . ILE A 1 592 ? -6.455 -17.254 13.976 1.00 95.81 592 ILE A O 1
ATOM 4518 N N . ALA A 1 593 ? -6.712 -18.213 15.991 1.00 92.00 593 ALA A N 1
ATOM 4519 C CA . ALA A 1 593 ? -6.466 -19.580 15.533 1.00 92.00 593 ALA A CA 1
ATOM 4520 C C . ALA A 1 593 ? -7.433 -20.048 14.426 1.00 92.00 593 ALA A C 1
ATOM 4522 O O . ALA A 1 593 ? -7.043 -20.850 13.579 1.00 92.00 593 ALA A O 1
ATOM 4523 N N . ASP A 1 594 ? -8.686 -19.575 14.417 1.00 91.38 594 ASP A N 1
ATOM 4524 C CA . ASP A 1 594 ? -9.659 -19.884 13.359 1.00 91.38 594 ASP A CA 1
ATOM 4525 C C . ASP A 1 594 ? -9.714 -18.840 12.223 1.00 91.38 594 ASP A C 1
ATOM 4527 O O . ASP A 1 594 ? -10.401 -19.057 11.220 1.00 91.38 594 ASP A O 1
ATOM 4531 N N . GLY A 1 595 ? -8.950 -17.748 12.337 1.00 88.88 595 GLY A N 1
ATOM 4532 C CA . GLY A 1 595 ? -8.883 -16.671 11.350 1.00 88.88 595 GLY A CA 1
ATOM 4533 C C . GLY A 1 595 ? -10.141 -15.797 11.285 1.00 88.88 595 GLY A C 1
ATOM 4534 O O . GLY A 1 595 ? -10.447 -15.260 10.215 1.00 88.88 595 GLY A O 1
ATOM 4535 N N . SER A 1 596 ? -10.902 -15.699 12.381 1.00 95.00 596 SER A N 1
ATOM 4536 C CA . SER A 1 596 ? -12.039 -14.778 12.528 1.00 95.00 596 SER A CA 1
ATOM 4537 C C . SER A 1 596 ? -11.653 -13.431 13.145 1.00 95.00 596 SER A C 1
ATOM 4539 O O . SER A 1 596 ? -12.331 -12.439 12.890 1.00 95.00 596 SER A O 1
ATOM 4541 N N . LEU A 1 597 ? -10.560 -13.344 13.917 1.00 97.19 597 LEU A N 1
ATOM 4542 C CA . LEU A 1 597 ? -9.968 -12.053 14.273 1.00 97.19 597 LEU A CA 1
ATOM 4543 C C . LEU A 1 597 ? -9.108 -11.564 13.108 1.00 97.19 597 LEU A C 1
ATOM 4545 O O . LEU A 1 597 ? -8.092 -12.172 12.786 1.00 97.19 597 LEU A O 1
ATOM 4549 N N . LEU A 1 598 ? -9.524 -10.464 12.490 1.00 95.31 598 LEU A N 1
ATOM 4550 C CA . LEU A 1 598 ? -8.904 -9.941 11.272 1.00 95.31 598 LEU A CA 1
ATOM 4551 C C . LEU A 1 598 ? -7.698 -9.036 11.549 1.00 95.31 598 LEU A C 1
ATOM 4553 O O . LEU A 1 598 ? -6.890 -8.790 10.664 1.00 95.31 598 LEU A O 1
ATOM 4557 N N . GLY A 1 599 ? -7.603 -8.496 12.761 1.00 96.56 599 GLY A N 1
ATOM 4558 C CA . GLY A 1 599 ? -6.523 -7.607 13.169 1.00 96.56 599 GLY A CA 1
ATOM 4559 C C . GLY A 1 599 ? -6.804 -6.940 14.509 1.00 96.56 599 GLY A C 1
ATOM 4560 O O . GLY A 1 599 ? -7.901 -7.068 15.075 1.00 96.56 599 GLY A O 1
ATOM 4561 N N . MET A 1 600 ? -5.810 -6.220 15.028 1.00 98.25 600 MET A N 1
ATOM 4562 C CA . MET A 1 600 ? -5.978 -5.419 16.239 1.00 98.25 600 MET A CA 1
ATOM 4563 C C . MET A 1 600 ? -5.299 -4.051 16.178 1.00 98.25 600 MET A C 1
ATOM 4565 O O . MET A 1 600 ? -4.298 -3.876 15.496 1.00 98.25 600 MET A O 1
ATOM 4569 N N . PHE A 1 601 ? -5.817 -3.101 16.950 1.00 98.56 601 PHE A N 1
ATOM 4570 C CA . PHE A 1 601 ? -5.164 -1.831 17.257 1.00 98.56 601 PHE A CA 1
ATOM 4571 C C . PHE A 1 601 ? -4.545 -1.924 18.645 1.00 98.56 601 PHE A C 1
ATOM 4573 O O . PHE A 1 601 ? -5.269 -2.191 19.606 1.00 98.56 601 PHE A O 1
ATOM 4580 N N . LEU A 1 602 ? -3.241 -1.682 18.759 1.00 98.06 602 LEU A N 1
ATOM 4581 C CA . LEU A 1 602 ? -2.530 -1.731 20.033 1.00 98.06 602 LEU A CA 1
ATOM 4582 C C . LEU A 1 602 ? -1.509 -0.598 20.119 1.00 98.06 602 LEU A C 1
ATOM 4584 O O . LEU A 1 602 ? -0.768 -0.329 19.172 1.00 98.06 602 LEU A O 1
ATOM 4588 N N . GLU A 1 603 ? -1.510 0.101 21.251 1.00 95.50 603 GLU A N 1
ATOM 4589 C CA . GLU A 1 603 ? -0.690 1.292 21.417 1.00 95.50 603 GLU A CA 1
ATOM 4590 C C . GLU A 1 603 ? 0.794 0.982 21.594 1.00 95.50 603 GLU A C 1
ATOM 4592 O O . GLU A 1 603 ? 1.174 -0.011 22.210 1.00 95.50 603 GLU A O 1
ATOM 4597 N N . ILE A 1 604 ? 1.642 1.889 21.109 1.00 96.00 604 ILE A N 1
ATOM 4598 C CA . ILE A 1 604 ? 3.044 1.976 21.520 1.00 96.00 604 ILE A CA 1
ATOM 4599 C C . ILE A 1 604 ? 3.392 3.448 21.666 1.00 96.00 604 ILE A C 1
ATOM 4601 O O . ILE A 1 604 ? 3.855 4.114 20.739 1.00 96.00 604 ILE A O 1
ATOM 4605 N N . SER A 1 605 ? 3.175 3.986 22.860 1.00 95.31 605 SER A N 1
ATOM 4606 C CA . SER A 1 605 ? 3.389 5.415 23.078 1.00 95.31 605 SER A CA 1
ATOM 4607 C C . SER A 1 605 ? 4.865 5.828 23.027 1.00 95.31 605 SER A C 1
ATOM 4609 O O . SER A 1 605 ? 5.155 6.998 22.755 1.00 95.31 605 SER A O 1
ATOM 4611 N N . TYR A 1 606 ? 5.804 4.912 23.299 1.00 95.69 606 TYR A N 1
ATOM 4612 C CA . TYR A 1 606 ? 7.220 5.242 23.479 1.00 95.69 606 TYR A CA 1
ATOM 4613 C C . TYR A 1 606 ? 8.178 4.280 22.774 1.00 95.69 606 TYR A C 1
ATOM 4615 O O . TYR A 1 606 ? 8.015 3.070 22.837 1.00 95.69 606 TYR A O 1
ATOM 4623 N N . ALA A 1 607 ? 9.248 4.827 22.192 1.00 94.25 607 ALA A N 1
ATOM 4624 C CA . ALA A 1 607 ? 10.396 4.041 21.746 1.00 94.25 607 ALA A CA 1
ATOM 4625 C C . ALA A 1 607 ? 11.178 3.441 22.935 1.00 94.25 607 ALA A C 1
ATOM 4627 O O . ALA A 1 607 ? 11.018 3.856 24.090 1.00 94.25 607 ALA A O 1
ATOM 4628 N N . GLU A 1 608 ? 12.072 2.498 22.635 1.00 94.06 608 GLU A N 1
ATOM 4629 C CA . GLU A 1 608 ? 12.962 1.878 23.619 1.00 94.06 608 GLU A CA 1
ATOM 4630 C C . GLU A 1 608 ? 13.815 2.868 24.424 1.00 94.06 608 GLU A C 1
ATOM 4632 O O . GLU A 1 608 ? 14.126 3.983 24.002 1.00 94.06 608 GLU A O 1
ATOM 4637 N N . GLY A 1 609 ? 14.254 2.416 25.603 1.00 89.56 609 GLY A N 1
ATOM 4638 C CA . GLY A 1 609 ? 15.127 3.181 26.501 1.00 89.56 609 GLY A CA 1
ATOM 4639 C C . GLY A 1 609 ? 14.387 4.017 27.547 1.00 89.56 609 GLY A C 1
ATOM 4640 O O . GLY A 1 609 ? 15.026 4.680 28.372 1.00 89.56 609 GLY A O 1
ATOM 4641 N N . ARG A 1 610 ? 13.052 3.960 27.566 1.00 91.06 610 ARG A N 1
ATOM 4642 C CA . ARG A 1 610 ? 12.230 4.574 28.609 1.00 91.06 610 ARG A CA 1
ATOM 4643 C C . ARG A 1 610 ? 12.118 3.647 29.832 1.00 91.06 610 ARG A C 1
ATOM 4645 O O . ARG A 1 610 ? 11.722 2.500 29.675 1.00 91.06 610 ARG A O 1
ATOM 4652 N N . PRO A 1 611 ? 12.438 4.111 31.055 1.00 94.50 611 PRO A N 1
ATOM 4653 C CA . PRO A 1 611 ? 12.274 3.299 32.261 1.00 94.50 611 PRO A CA 1
ATOM 4654 C C . PRO A 1 611 ? 10.807 2.947 32.537 1.00 94.50 611 PRO A C 1
ATOM 4656 O O . PRO A 1 611 ? 9.955 3.831 32.439 1.00 94.50 611 PRO A O 1
ATOM 4659 N N . ASP A 1 612 ? 10.544 1.727 33.016 1.00 94.62 612 ASP A N 1
ATOM 4660 C CA . ASP A 1 612 ? 9.190 1.230 33.333 1.00 94.62 612 ASP A CA 1
ATOM 4661 C C . ASP A 1 612 ? 8.391 2.186 34.233 1.00 94.62 612 ASP A C 1
ATOM 4663 O O . ASP A 1 612 ? 7.215 2.458 34.009 1.00 94.62 612 ASP A O 1
ATOM 4667 N N . SER A 1 613 ? 9.053 2.802 35.218 1.00 92.00 613 SER A N 1
ATOM 4668 C CA . SER A 1 613 ? 8.424 3.762 36.138 1.00 92.00 613 SER A CA 1
ATOM 4669 C C . SER A 1 613 ? 7.931 5.057 35.478 1.00 92.00 613 SER A C 1
ATOM 4671 O O . SER A 1 613 ? 7.297 5.873 36.142 1.00 92.00 613 SER A O 1
ATOM 4673 N N . LEU A 1 614 ? 8.306 5.303 34.221 1.00 93.12 614 LEU A N 1
ATOM 4674 C CA . LEU A 1 614 ? 7.923 6.469 33.427 1.00 93.12 614 LEU A CA 1
ATOM 4675 C C . LEU A 1 614 ? 7.012 6.100 32.252 1.00 93.12 614 LEU A C 1
ATOM 4677 O O . LEU A 1 614 ? 6.736 6.973 31.424 1.00 93.12 614 LEU A O 1
ATOM 4681 N N . LEU A 1 615 ? 6.568 4.845 32.155 1.00 92.19 615 LEU A N 1
ATOM 4682 C CA . LEU A 1 615 ? 5.611 4.419 31.136 1.00 92.19 615 LEU A CA 1
ATOM 4683 C C . LEU A 1 615 ? 4.221 4.981 31.404 1.00 92.19 615 LEU A C 1
ATOM 4685 O O . LEU A 1 615 ? 3.567 5.386 30.461 1.00 92.19 615 LEU A O 1
ATOM 4689 N N . PHE A 1 616 ? 3.813 5.090 32.673 1.00 91.19 616 PHE A N 1
ATOM 4690 C CA . PHE A 1 616 ? 2.497 5.618 33.056 1.00 91.19 616 PHE A CA 1
ATOM 4691 C C . PHE A 1 616 ? 1.334 4.915 32.329 1.00 91.19 616 PHE A C 1
ATOM 4693 O O . PHE A 1 616 ? 0.434 5.583 31.836 1.00 91.19 616 PHE A O 1
ATOM 4700 N N . GLY A 1 617 ? 1.360 3.578 32.279 1.00 92.88 617 GLY A N 1
ATOM 4701 C CA . GLY A 1 617 ? 0.295 2.791 31.656 1.00 92.88 617 GLY A CA 1
ATOM 4702 C C . GLY A 1 617 ? 0.351 2.748 30.129 1.00 92.88 617 GLY A C 1
ATOM 4703 O O . GLY A 1 617 ? -0.708 2.755 29.515 1.00 92.88 617 GLY A O 1
ATOM 4704 N N . HIS A 1 618 ? 1.558 2.727 29.553 1.00 96.25 618 HIS A N 1
ATOM 4705 C CA . HIS A 1 618 ? 1.804 2.686 28.108 1.00 96.25 618 HIS A CA 1
ATOM 4706 C C . HIS A 1 618 ? 2.882 1.657 27.735 1.00 96.25 618 HIS A C 1
ATOM 4708 O O . HIS A 1 618 ? 3.691 1.262 28.583 1.00 96.25 618 HIS A O 1
ATOM 4714 N N . LEU A 1 619 ? 2.952 1.281 26.456 1.00 97.31 619 LEU A N 1
ATOM 4715 C CA . LEU A 1 619 ? 3.882 0.271 25.938 1.00 97.31 619 LEU A CA 1
ATOM 4716 C C . LEU A 1 619 ? 5.146 0.867 25.282 1.00 97.31 619 LEU A C 1
ATOM 4718 O O . LEU A 1 619 ? 5.178 2.012 24.820 1.00 97.31 619 LEU A O 1
ATOM 4722 N N . THR A 1 620 ? 6.196 0.040 25.232 1.00 98.06 620 THR A N 1
ATOM 4723 C CA . THR A 1 620 ? 7.360 0.163 24.331 1.00 98.06 620 THR A CA 1
ATOM 4724 C C . THR A 1 620 ? 7.411 -1.056 23.402 1.00 98.06 620 THR A C 1
ATOM 4726 O O . THR A 1 620 ? 6.736 -2.044 23.701 1.00 98.06 620 THR A O 1
ATOM 4729 N N . PRO A 1 621 ? 8.215 -1.063 22.320 1.00 98.12 621 PRO A N 1
ATOM 4730 C CA . PRO A 1 621 ? 8.324 -2.216 21.419 1.00 98.12 621 PRO A CA 1
ATOM 4731 C C . PRO A 1 621 ? 8.616 -3.557 22.111 1.00 98.12 621 PRO A C 1
ATOM 4733 O O . PRO A 1 621 ? 7.965 -4.554 21.820 1.00 98.12 621 PRO A O 1
ATOM 4736 N N . SER A 1 622 ? 9.526 -3.600 23.083 1.00 97.94 622 SER A N 1
ATOM 4737 C CA . SER A 1 622 ? 9.845 -4.832 23.822 1.00 97.94 622 SER A CA 1
ATOM 4738 C C . SER A 1 622 ? 8.682 -5.301 24.690 1.00 97.94 622 SER A C 1
ATOM 4740 O O . SER A 1 622 ? 8.444 -6.501 24.811 1.00 97.94 622 SER A O 1
ATOM 4742 N N . TRP A 1 623 ? 7.952 -4.364 25.299 1.00 98.06 623 TRP A N 1
ATOM 4743 C CA . TRP A 1 623 ? 6.777 -4.690 26.103 1.00 98.06 623 TRP A CA 1
ATOM 4744 C C . TRP A 1 623 ? 5.617 -5.173 25.236 1.00 98.06 623 TRP A C 1
ATOM 4746 O O . TRP A 1 623 ? 4.988 -6.171 25.573 1.00 98.06 623 TRP A O 1
ATOM 4756 N N . MET A 1 624 ? 5.403 -4.529 24.091 1.00 97.62 624 MET A N 1
ATOM 4757 C CA . MET A 1 624 ? 4.480 -4.982 23.057 1.00 97.62 624 MET A CA 1
ATOM 4758 C C . MET A 1 624 ? 4.794 -6.422 22.630 1.00 97.62 624 MET A C 1
ATOM 4760 O O . MET A 1 624 ? 3.929 -7.293 22.703 1.00 97.62 624 MET A O 1
ATOM 4764 N N . MET A 1 625 ? 6.045 -6.709 22.260 1.00 98.38 625 MET A N 1
ATOM 4765 C CA . MET A 1 625 ? 6.442 -8.057 21.842 1.00 98.38 625 MET A CA 1
ATOM 4766 C C . MET A 1 625 ? 6.293 -9.092 22.962 1.00 98.38 625 MET A C 1
ATOM 4768 O O . MET A 1 625 ? 5.897 -10.223 22.696 1.00 98.38 625 MET A O 1
ATOM 4772 N N . ALA A 1 626 ? 6.519 -8.725 24.228 1.00 98.19 626 ALA A N 1
ATOM 4773 C CA . ALA A 1 626 ? 6.268 -9.622 25.359 1.00 98.19 626 ALA A CA 1
ATOM 4774 C C . ALA A 1 626 ? 4.783 -10.023 25.486 1.00 98.19 626 ALA A C 1
ATOM 4776 O O . ALA A 1 626 ? 4.477 -11.191 25.757 1.00 98.19 626 ALA A O 1
ATOM 4777 N N . GLU A 1 627 ? 3.860 -9.085 25.254 1.00 98.31 627 GLU A N 1
ATOM 4778 C CA . GLU A 1 627 ? 2.425 -9.384 25.185 1.00 98.31 627 GLU A CA 1
ATOM 4779 C C . GLU A 1 627 ? 2.100 -10.266 23.972 1.00 98.31 627 GLU A C 1
ATOM 4781 O O . GLU A 1 627 ? 1.382 -11.258 24.111 1.00 98.31 627 GLU A O 1
ATOM 4786 N N . MET A 1 628 ? 2.695 -9.989 22.807 1.00 98.31 628 MET A N 1
ATOM 4787 C CA . MET A 1 628 ? 2.492 -10.794 21.595 1.00 98.31 628 MET A CA 1
ATOM 4788 C C . MET A 1 628 ? 3.002 -12.230 21.746 1.00 98.31 628 MET A C 1
ATOM 4790 O O . MET A 1 628 ? 2.313 -13.158 21.338 1.00 98.31 628 MET A O 1
ATOM 4794 N N . HIS A 1 629 ? 4.136 -12.461 22.412 1.00 98.50 629 HIS A N 1
ATOM 4795 C CA . HIS A 1 629 ? 4.591 -13.818 22.735 1.00 98.50 629 HIS A CA 1
ATOM 4796 C C . HIS A 1 629 ? 3.624 -14.555 23.663 1.00 98.50 629 HIS A C 1
ATOM 4798 O O . HIS A 1 629 ? 3.405 -15.759 23.512 1.00 98.50 629 HIS A O 1
ATOM 4804 N N . THR A 1 630 ? 3.042 -13.841 24.628 1.00 98.12 630 THR A N 1
ATOM 4805 C CA . THR A 1 630 ? 2.044 -14.413 25.537 1.00 98.12 630 THR A CA 1
ATOM 4806 C C . THR A 1 630 ? 0.792 -14.815 24.764 1.00 98.12 630 THR A C 1
ATOM 4808 O O . THR A 1 630 ? 0.291 -15.925 24.941 1.00 98.12 630 THR A O 1
ATOM 4811 N N . LEU A 1 631 ? 0.324 -13.953 23.861 1.00 98.44 631 LEU A N 1
ATOM 4812 C CA . LEU A 1 631 ? -0.795 -14.245 22.974 1.00 98.44 631 LEU A CA 1
ATOM 4813 C C . LEU A 1 631 ? -0.487 -15.421 22.040 1.00 98.44 631 LEU A C 1
ATOM 4815 O O . LEU A 1 631 ? -1.270 -16.363 21.975 1.00 98.44 631 LEU A O 1
ATOM 4819 N N . ALA A 1 632 ? 0.669 -15.423 21.381 1.00 98.06 632 ALA A N 1
ATOM 4820 C CA . ALA A 1 632 ? 1.086 -16.479 20.464 1.00 98.06 632 ALA A CA 1
ATOM 4821 C C . ALA A 1 632 ? 1.116 -17.861 21.140 1.00 98.06 632 ALA A C 1
ATOM 4823 O O . ALA A 1 632 ? 0.645 -18.851 20.583 1.00 98.06 632 ALA A O 1
ATOM 4824 N N . GLN A 1 633 ? 1.575 -17.914 22.395 1.00 98.19 633 GLN A N 1
ATOM 4825 C CA . GLN A 1 633 ? 1.566 -19.122 23.221 1.00 98.19 633 GLN A CA 1
ATOM 4826 C C . GLN A 1 633 ? 0.150 -19.633 23.542 1.00 98.19 633 GLN A C 1
ATOM 4828 O O . GLN A 1 633 ? -0.020 -20.837 23.762 1.00 98.19 633 GLN A O 1
ATOM 4833 N N . LEU A 1 634 ? -0.844 -18.740 23.603 1.00 98.25 634 LEU A N 1
ATOM 4834 C CA . LEU A 1 634 ? -2.258 -19.082 23.784 1.00 98.25 634 LEU A CA 1
ATOM 4835 C C . LEU A 1 634 ? -2.930 -19.496 22.467 1.00 98.25 634 LEU A C 1
ATOM 4837 O O . LEU A 1 634 ? -3.827 -20.336 22.504 1.00 98.25 634 LEU A O 1
ATOM 4841 N N . VAL A 1 635 ? -2.504 -18.928 21.333 1.00 97.06 635 VAL A N 1
ATOM 4842 C CA . VAL A 1 635 ? -3.019 -19.242 19.988 1.00 97.06 635 VAL A CA 1
ATOM 4843 C C . VAL A 1 635 ? -2.578 -20.638 19.550 1.00 97.06 635 VAL A C 1
ATOM 4845 O O . VAL A 1 635 ? -3.423 -21.495 19.297 1.00 97.06 635 VAL A O 1
ATOM 4848 N N . ASP A 1 636 ? -1.269 -20.895 19.517 1.00 95.44 636 ASP A N 1
ATOM 4849 C CA . ASP A 1 636 ? -0.715 -22.219 19.237 1.00 95.44 636 ASP A CA 1
ATOM 4850 C C . ASP A 1 636 ? 0.484 -22.497 20.146 1.00 95.44 636 ASP A C 1
ATOM 4852 O O . ASP A 1 636 ? 1.615 -22.071 19.916 1.00 95.44 636 ASP A O 1
ATOM 4856 N N . ALA A 1 637 ? 0.235 -23.287 21.188 1.00 95.44 637 ALA A N 1
ATOM 4857 C CA . ALA A 1 637 ? 1.274 -23.670 22.127 1.00 95.44 637 ALA A CA 1
ATOM 4858 C C . ALA A 1 637 ? 2.336 -24.612 21.536 1.00 95.44 637 ALA A C 1
ATOM 4860 O O . ALA A 1 637 ? 3.410 -24.749 22.130 1.00 95.44 637 ALA A O 1
ATOM 4861 N N . ALA A 1 638 ? 2.036 -25.295 20.428 1.00 94.94 638 ALA A N 1
ATOM 4862 C CA . ALA A 1 638 ? 2.969 -26.187 19.754 1.00 94.94 638 ALA A CA 1
ATOM 4863 C C . ALA A 1 638 ? 3.929 -25.416 18.838 1.00 94.94 638 ALA A C 1
ATOM 4865 O O . ALA A 1 638 ? 5.113 -25.756 18.814 1.00 94.94 638 ALA A O 1
ATOM 4866 N N . ASN A 1 639 ? 3.447 -24.371 18.153 1.00 93.19 639 ASN A N 1
ATOM 4867 C CA . ASN A 1 639 ? 4.231 -23.561 17.211 1.00 93.19 639 ASN A CA 1
ATOM 4868 C C . ASN A 1 639 ? 4.059 -22.045 17.453 1.00 93.19 639 ASN A C 1
ATOM 4870 O O . ASN A 1 639 ? 3.643 -21.316 16.553 1.00 93.19 639 ASN A O 1
ATOM 4874 N N . PRO A 1 640 ? 4.415 -21.522 18.641 1.00 93.44 640 PRO A N 1
ATOM 4875 C CA . PRO A 1 640 ? 4.122 -20.133 19.002 1.00 93.44 640 PRO A CA 1
ATOM 4876 C C . PRO A 1 640 ? 4.797 -19.099 18.088 1.00 93.44 640 PRO A C 1
ATOM 4878 O O . PRO A 1 640 ? 4.262 -18.018 17.905 1.00 93.44 640 PRO A O 1
ATOM 4881 N N . TYR A 1 641 ? 5.938 -19.414 17.472 1.00 91.44 641 TYR A N 1
ATOM 4882 C CA . TYR A 1 641 ? 6.635 -18.481 16.574 1.00 91.44 641 TYR A CA 1
ATOM 4883 C C . TYR A 1 641 ? 5.992 -18.342 15.186 1.00 91.44 641 TYR A C 1
ATOM 4885 O O . TYR A 1 641 ? 6.323 -17.415 14.461 1.00 91.44 641 TYR A O 1
ATOM 4893 N N . GLU A 1 642 ? 5.071 -19.237 14.822 1.00 87.44 642 GLU A N 1
ATOM 4894 C CA . GLU A 1 642 ? 4.301 -19.162 13.570 1.00 87.44 642 GLU A CA 1
ATOM 4895 C C . GLU A 1 642 ? 2.837 -18.761 13.824 1.00 87.44 642 GLU A C 1
ATOM 4897 O O . GLU A 1 642 ? 2.075 -18.532 12.888 1.00 87.44 642 GLU A O 1
ATOM 4902 N N . ALA A 1 643 ? 2.431 -18.677 15.096 1.00 90.50 643 ALA A N 1
ATOM 4903 C CA . ALA A 1 643 ? 1.037 -18.525 15.500 1.00 90.50 643 ALA A CA 1
ATOM 4904 C C . ALA A 1 643 ? 0.423 -17.167 15.124 1.00 90.50 643 ALA A C 1
ATOM 4906 O O . ALA A 1 643 ? -0.796 -17.066 15.004 1.00 90.50 643 ALA A O 1
ATOM 4907 N N . LEU A 1 644 ? 1.255 -16.132 14.970 1.00 91.88 644 LEU A N 1
ATOM 4908 C CA . LEU A 1 644 ? 0.848 -14.766 14.619 1.00 91.88 644 LEU A CA 1
ATOM 4909 C C . LEU A 1 644 ? 1.451 -14.299 13.282 1.00 91.88 644 LEU A C 1
ATOM 4911 O O . LEU A 1 644 ? 1.459 -13.102 13.000 1.00 91.88 644 LEU A O 1
ATOM 4915 N N . ASP A 1 645 ? 1.947 -15.226 12.461 1.00 84.25 645 ASP A N 1
ATOM 4916 C CA . ASP A 1 645 ? 2.610 -14.898 11.198 1.00 84.25 645 ASP A CA 1
ATOM 4917 C C . ASP A 1 645 ? 1.612 -14.282 10.195 1.00 84.25 645 ASP A C 1
ATOM 4919 O O . ASP A 1 645 ? 0.567 -14.864 9.875 1.00 84.25 645 ASP A O 1
ATOM 4923 N N . GLY A 1 646 ? 1.910 -13.066 9.740 1.00 77.06 646 GLY A N 1
ATOM 4924 C CA . GLY A 1 646 ? 1.038 -12.218 8.929 1.00 77.06 646 GLY A CA 1
ATOM 4925 C C . GLY A 1 646 ? -0.194 -11.677 9.666 1.00 77.06 646 GLY A C 1
ATOM 4926 O O . GLY A 1 646 ? -1.142 -11.240 9.017 1.00 77.06 646 GLY A O 1
ATOM 4927 N N . PHE A 1 647 ? -0.264 -11.753 11.002 1.00 88.31 647 PHE A N 1
ATOM 4928 C CA . PHE A 1 647 ? -1.401 -11.205 11.750 1.00 88.31 647 PHE A CA 1
ATOM 4929 C C . PHE A 1 647 ? -1.314 -9.665 11.830 1.00 88.31 647 PHE A C 1
ATOM 4931 O O . PHE A 1 647 ? -0.309 -9.163 12.341 1.00 88.31 647 PHE A O 1
ATOM 4938 N N . PRO A 1 648 ? -2.343 -8.906 11.395 1.00 86.69 648 PRO A N 1
ATOM 4939 C CA . PRO A 1 648 ? -2.273 -7.444 11.353 1.00 86.69 648 PRO A CA 1
ATOM 4940 C C . PRO A 1 648 ? -2.372 -6.786 12.729 1.00 86.69 648 PRO A C 1
ATOM 4942 O O . PRO A 1 648 ? -3.343 -6.975 13.475 1.00 86.69 648 PRO A O 1
ATOM 4945 N N . VAL A 1 649 ? -1.405 -5.924 13.031 1.00 95.69 649 VAL A N 1
ATOM 4946 C CA . VAL A 1 649 ? -1.375 -5.097 14.237 1.00 95.69 649 VAL A CA 1
ATOM 4947 C C . VAL A 1 649 ? -1.146 -3.637 13.862 1.00 95.69 649 VAL A C 1
ATOM 4949 O O . VAL A 1 649 ? -0.054 -3.231 13.474 1.00 95.69 649 VAL A O 1
ATOM 4952 N N . VAL A 1 650 ? -2.177 -2.818 14.043 1.00 94.19 650 VAL A N 1
ATOM 4953 C CA . VAL A 1 650 ? -2.118 -1.370 13.850 1.00 94.19 650 VAL A CA 1
ATOM 4954 C C . VAL A 1 650 ? -1.496 -0.720 15.085 1.00 94.19 650 VAL A C 1
ATOM 4956 O O . VAL A 1 650 ? -2.079 -0.753 16.171 1.00 94.19 650 VAL A O 1
ATOM 4959 N N . VAL A 1 651 ? -0.322 -0.111 14.917 1.00 93.62 651 VAL A N 1
ATOM 4960 C CA . VAL A 1 651 ? 0.436 0.548 15.989 1.00 93.62 651 VAL A CA 1
ATOM 4961 C C . VAL A 1 651 ? -0.142 1.933 16.261 1.00 93.62 651 VAL A C 1
ATOM 4963 O O . VAL A 1 651 ? 0.009 2.857 15.464 1.00 93.62 651 VAL A O 1
ATOM 4966 N N . THR A 1 652 ? -0.806 2.106 17.398 1.00 94.94 652 THR A N 1
ATOM 4967 C CA . THR A 1 652 ? -1.539 3.342 17.706 1.00 94.94 652 THR A CA 1
ATOM 4968 C C . THR A 1 652 ? -0.845 4.218 18.749 1.00 94.94 652 THR A C 1
ATOM 4970 O O . THR A 1 652 ? 0.098 3.814 19.429 1.00 94.94 652 THR A O 1
ATOM 4973 N N . HIS A 1 653 ? -1.343 5.450 18.885 1.00 95.88 653 HIS A N 1
ATOM 4974 C CA . HIS A 1 653 ? -1.110 6.330 20.032 1.00 95.88 653 HIS A CA 1
ATOM 4975 C C . HIS A 1 653 ? 0.371 6.697 20.285 1.00 95.88 653 HIS A C 1
ATOM 4977 O O . HIS A 1 653 ? 0.797 6.978 21.405 1.00 95.88 653 HIS A O 1
ATOM 4983 N N . VAL A 1 654 ? 1.181 6.780 19.224 1.00 93.06 654 VAL A N 1
ATOM 4984 C CA . VAL A 1 654 ? 2.595 7.172 19.338 1.00 93.06 654 VAL A CA 1
ATOM 4985 C C . VAL A 1 654 ? 2.705 8.620 19.823 1.00 93.06 654 VAL A C 1
ATOM 4987 O O . VAL A 1 654 ? 2.127 9.539 19.229 1.00 93.06 654 VAL A O 1
ATOM 4990 N N . LYS A 1 655 ? 3.474 8.859 20.893 1.00 90.94 655 LYS A N 1
ATOM 4991 C CA . LYS A 1 655 ? 3.682 10.215 21.420 1.00 90.94 655 LYS A CA 1
ATOM 4992 C C . LYS A 1 655 ? 4.836 10.908 20.681 1.00 90.94 655 LYS A C 1
ATOM 4994 O O . LYS A 1 655 ? 5.969 10.425 20.737 1.00 90.94 655 LYS A O 1
ATOM 4999 N N . PRO A 1 656 ? 4.608 12.048 20.001 1.00 85.31 656 PRO A N 1
ATOM 5000 C CA . PRO A 1 656 ? 5.682 12.850 19.428 1.00 85.31 656 PRO A CA 1
ATOM 5001 C C . PRO A 1 656 ? 6.645 13.390 20.490 1.00 85.31 656 PRO A C 1
ATOM 5003 O O . PRO A 1 656 ? 6.309 13.586 21.659 1.00 85.31 656 PRO A O 1
ATOM 5006 N N . ILE A 1 657 ? 7.842 13.728 20.025 1.00 82.88 657 ILE A N 1
ATOM 5007 C CA . ILE A 1 657 ? 8.861 14.451 20.784 1.00 82.88 657 ILE A CA 1
ATOM 5008 C C . ILE A 1 657 ? 9.219 15.741 20.047 1.00 82.88 657 ILE A C 1
ATOM 5010 O O . ILE A 1 657 ? 9.086 15.839 18.829 1.00 82.88 657 ILE A O 1
ATOM 5014 N N . PHE A 1 658 ? 9.662 16.746 20.800 1.00 80.69 658 PHE A N 1
ATOM 5015 C CA . PHE A 1 658 ? 10.055 18.055 20.261 1.00 80.69 658 PHE A CA 1
ATOM 5016 C C . PHE A 1 658 ? 11.573 18.220 20.127 1.00 80.69 658 PHE A C 1
ATOM 5018 O O . PHE A 1 658 ? 12.065 19.308 19.830 1.00 80.69 658 PHE A O 1
ATOM 5025 N N . GLU A 1 659 ? 12.321 17.155 20.393 1.00 80.44 659 GLU A N 1
ATOM 5026 C CA . GLU A 1 659 ? 13.770 17.129 20.261 1.00 80.44 659 GLU A CA 1
ATOM 5027 C C . GLU A 1 659 ? 14.155 16.826 18.807 1.00 80.44 659 GLU A C 1
ATOM 5029 O O . GLU A 1 659 ? 13.475 16.063 18.126 1.00 80.44 659 GLU A O 1
ATOM 5034 N N . MET A 1 660 ? 15.252 17.420 18.324 1.00 74.56 660 MET A N 1
ATOM 5035 C CA . MET A 1 660 ? 15.797 17.149 16.984 1.00 74.56 660 MET A CA 1
ATOM 5036 C C . MET A 1 660 ? 16.576 15.825 16.975 1.00 74.56 660 MET A C 1
ATOM 5038 O O . MET A 1 660 ? 17.797 15.808 16.826 1.00 74.56 660 MET A O 1
ATOM 5042 N N . VAL A 1 661 ? 15.863 14.730 17.201 1.00 80.25 661 VAL A N 1
ATOM 5043 C CA . VAL A 1 661 ? 16.352 13.347 17.145 1.00 80.25 661 VAL A CA 1
ATOM 5044 C C . VAL A 1 661 ? 15.482 12.543 16.169 1.00 80.25 661 VAL A C 1
ATOM 5046 O O . VAL A 1 661 ? 14.572 13.099 15.555 1.00 80.25 661 VAL A O 1
ATOM 5049 N N . GLU A 1 662 ? 15.774 11.252 16.002 1.00 78.88 662 GLU A N 1
ATOM 5050 C CA . GLU A 1 662 ? 14.939 10.332 15.217 1.00 78.88 662 GLU A CA 1
ATOM 5051 C C . GLU A 1 662 ? 13.459 10.431 15.657 1.00 78.88 662 GLU A C 1
ATOM 5053 O O . GLU A 1 662 ? 13.184 10.372 16.862 1.00 78.88 662 GLU A O 1
ATOM 5058 N N . PRO A 1 663 ? 12.499 10.605 14.726 1.00 81.50 663 PRO A N 1
ATOM 5059 C CA . PRO A 1 663 ? 11.081 10.632 15.063 1.00 81.50 663 PRO A CA 1
ATOM 5060 C C . PRO A 1 663 ? 10.643 9.345 15.786 1.00 81.50 663 PRO A C 1
ATOM 5062 O O . PRO A 1 663 ? 11.049 8.258 15.372 1.00 81.50 663 PRO A O 1
ATOM 5065 N N . PRO A 1 664 ? 9.777 9.421 16.817 1.00 86.06 664 PRO A N 1
ATOM 5066 C CA . PRO A 1 664 ? 9.376 8.252 17.600 1.00 86.06 664 PRO A CA 1
ATOM 5067 C C . PRO A 1 664 ? 8.771 7.131 16.762 1.00 86.06 664 PRO A C 1
ATOM 5069 O O . PRO A 1 664 ? 9.105 5.978 16.990 1.00 86.06 664 PRO A O 1
ATOM 5072 N N . LEU A 1 665 ? 7.937 7.466 15.772 1.00 83.44 665 LEU A N 1
ATOM 5073 C CA . LEU A 1 665 ? 7.335 6.477 14.877 1.00 83.44 665 LEU A CA 1
ATOM 5074 C C . LEU A 1 665 ? 8.404 5.709 14.086 1.00 83.44 665 LEU A C 1
ATOM 5076 O O . LEU A 1 665 ? 8.357 4.486 14.046 1.00 83.44 665 LEU A O 1
ATOM 5080 N N . SER A 1 666 ? 9.406 6.407 13.536 1.00 78.06 666 SER A N 1
ATOM 5081 C CA . SER A 1 666 ? 10.531 5.785 12.820 1.00 78.06 666 SER A CA 1
ATOM 5082 C C . SER A 1 666 ? 11.367 4.894 13.741 1.00 78.06 666 SER A C 1
ATOM 5084 O O . SER A 1 666 ? 11.704 3.770 13.377 1.00 78.06 666 SER A O 1
ATOM 5086 N N . ALA A 1 667 ? 11.649 5.362 14.960 1.00 82.31 667 ALA A N 1
ATOM 5087 C CA . ALA A 1 667 ? 12.384 4.579 15.946 1.00 82.31 667 ALA A CA 1
ATOM 5088 C C . ALA A 1 667 ? 11.614 3.316 16.371 1.00 82.31 667 ALA A C 1
ATOM 5090 O O . ALA A 1 667 ? 12.211 2.247 16.452 1.00 82.31 667 ALA A O 1
ATOM 5091 N N . ILE A 1 668 ? 10.305 3.435 16.624 1.00 87.38 668 ILE A N 1
ATOM 5092 C CA . ILE A 1 668 ? 9.420 2.324 17.002 1.00 87.38 668 ILE A CA 1
ATOM 5093 C C . ILE A 1 668 ? 9.313 1.313 15.864 1.00 87.38 668 ILE A C 1
ATOM 5095 O O . ILE A 1 668 ? 9.481 0.128 16.123 1.00 87.38 668 ILE A O 1
ATOM 5099 N N . SER A 1 669 ? 9.094 1.766 14.627 1.00 84.31 669 SER A N 1
ATOM 5100 C CA . SER A 1 669 ? 9.016 0.891 13.451 1.00 84.31 669 SER A CA 1
ATOM 5101 C C . SER A 1 669 ? 10.281 0.053 13.305 1.00 84.31 669 SER A C 1
ATOM 5103 O O . SER A 1 669 ? 10.221 -1.168 13.409 1.00 84.31 669 SER A O 1
ATOM 5105 N N . ARG A 1 670 ? 11.449 0.700 13.267 1.00 86.88 670 ARG A N 1
ATOM 5106 C CA . ARG A 1 670 ? 12.740 0.008 13.205 1.00 86.88 670 ARG A CA 1
ATOM 5107 C C . ARG A 1 670 ? 12.966 -0.953 14.379 1.00 86.88 670 ARG A C 1
ATOM 5109 O O . ARG A 1 670 ? 13.626 -1.976 14.220 1.00 86.88 670 ARG A O 1
ATOM 5116 N N . GLN A 1 671 ? 12.501 -0.606 15.579 1.00 90.62 671 GLN A N 1
ATOM 5117 C CA . GLN A 1 671 ? 12.635 -1.455 16.767 1.00 90.62 671 GLN A CA 1
ATOM 5118 C C . GLN A 1 671 ? 11.725 -2.680 16.696 1.00 90.62 671 GLN A C 1
ATOM 5120 O O . GLN A 1 671 ? 12.173 -3.766 17.049 1.00 90.62 671 GLN A O 1
ATOM 5125 N N . LEU A 1 672 ? 10.485 -2.527 16.231 1.00 84.38 672 LEU A N 1
ATOM 5126 C CA . LEU A 1 672 ? 9.584 -3.652 16.005 1.00 84.38 672 LEU A CA 1
ATOM 5127 C C . LEU A 1 672 ? 10.124 -4.567 14.913 1.00 84.38 672 LEU A C 1
ATOM 5129 O O . LEU A 1 672 ? 10.218 -5.758 15.168 1.00 84.38 672 LEU A O 1
ATOM 5133 N N . ASP A 1 673 ? 10.596 -4.037 13.784 1.00 79.69 673 ASP A N 1
ATOM 5134 C CA . ASP A 1 673 ? 11.191 -4.848 12.709 1.00 79.69 673 ASP A CA 1
ATOM 5135 C C . ASP A 1 673 ? 12.364 -5.699 13.216 1.00 79.69 673 ASP A C 1
ATOM 5137 O O . ASP A 1 673 ? 12.516 -6.863 12.858 1.00 79.69 673 ASP A O 1
ATOM 5141 N N . GLN A 1 674 ? 13.189 -5.137 14.105 1.00 83.56 674 GLN A N 1
ATOM 5142 C CA . GLN A 1 674 ? 14.310 -5.851 14.723 1.00 83.56 674 GLN A CA 1
ATOM 5143 C C . GLN A 1 674 ? 13.880 -6.910 15.746 1.00 83.56 674 GLN A C 1
ATOM 5145 O O . GLN A 1 674 ? 14.625 -7.864 15.977 1.00 83.56 674 GLN A O 1
ATOM 5150 N N . LEU A 1 675 ? 12.739 -6.711 16.408 1.00 92.19 675 LEU A N 1
ATOM 5151 C CA . LEU A 1 675 ? 12.233 -7.581 17.471 1.00 92.19 675 LEU A CA 1
ATOM 5152 C C . LEU A 1 675 ? 11.214 -8.612 16.971 1.00 92.19 675 LEU A C 1
ATOM 5154 O O . LEU A 1 675 ? 10.935 -9.559 17.699 1.00 92.19 675 LEU A O 1
ATOM 5158 N N . ASN A 1 676 ? 10.652 -8.430 15.776 1.00 92.19 676 ASN A N 1
ATOM 5159 C CA . ASN A 1 676 ? 9.558 -9.229 15.242 1.00 92.19 676 ASN A CA 1
ATOM 5160 C C . ASN A 1 676 ? 10.024 -10.618 14.789 1.00 92.19 676 ASN A C 1
ATOM 5162 O O . ASN A 1 676 ? 10.287 -10.871 13.616 1.00 92.19 676 ASN A O 1
ATOM 5166 N N . ASP A 1 677 ? 10.100 -11.541 15.736 1.00 92.25 677 ASP A N 1
ATOM 5167 C CA . ASP A 1 677 ? 10.384 -12.957 15.511 1.00 92.25 677 ASP A CA 1
ATOM 5168 C C . ASP A 1 677 ? 9.112 -13.818 15.376 1.00 92.25 677 ASP A C 1
ATOM 5170 O O . ASP A 1 677 ? 9.211 -15.039 15.259 1.00 92.25 677 ASP A O 1
ATOM 5174 N N . LEU A 1 678 ? 7.931 -13.185 15.386 1.00 88.00 678 LEU A N 1
ATOM 5175 C CA . LEU A 1 678 ? 6.612 -13.820 15.269 1.00 88.00 678 LEU A CA 1
ATOM 5176 C C . LEU A 1 678 ? 5.978 -13.657 13.877 1.00 88.00 678 LEU A C 1
ATOM 5178 O O . LEU A 1 678 ? 4.884 -14.168 13.651 1.00 88.00 678 LEU A O 1
ATOM 5182 N N . GLY A 1 679 ? 6.630 -12.921 12.969 1.00 80.69 679 GLY A N 1
ATOM 5183 C CA . GLY A 1 679 ? 6.113 -12.641 11.626 1.00 80.69 679 GLY A CA 1
ATOM 5184 C C . GLY A 1 679 ? 4.896 -11.709 11.604 1.00 80.69 679 GLY A C 1
ATOM 5185 O O . GLY A 1 679 ? 4.161 -11.701 10.626 1.00 80.69 679 GLY A O 1
ATOM 5186 N N . ILE A 1 680 ? 4.657 -10.938 12.670 1.00 86.75 680 ILE A N 1
ATOM 5187 C CA . ILE A 1 680 ? 3.501 -10.033 12.781 1.00 86.75 680 ILE A CA 1
ATOM 5188 C C . ILE A 1 680 ? 3.552 -8.962 11.688 1.00 86.75 680 ILE A C 1
ATOM 5190 O O . ILE A 1 680 ? 4.619 -8.431 11.388 1.00 86.75 680 ILE A O 1
ATOM 5194 N N . ASP A 1 681 ? 2.397 -8.600 11.139 1.00 81.12 681 ASP A N 1
ATOM 5195 C CA . ASP A 1 681 ? 2.281 -7.501 10.185 1.00 81.12 681 ASP A CA 1
ATOM 5196 C C . ASP A 1 681 ? 1.981 -6.187 10.923 1.00 81.12 681 ASP A C 1
ATOM 5198 O O . ASP A 1 681 ? 0.841 -5.916 11.311 1.00 81.12 681 ASP A O 1
ATOM 5202 N N . PHE A 1 682 ? 3.019 -5.389 11.189 1.00 83.00 682 PHE A N 1
ATOM 5203 C CA . PHE A 1 682 ? 2.866 -4.103 11.870 1.00 83.00 682 PHE A CA 1
ATOM 5204 C C . PHE A 1 682 ? 2.476 -2.996 10.890 1.00 83.00 682 PHE A C 1
ATOM 5206 O O . PHE A 1 682 ? 3.260 -2.582 10.041 1.00 83.00 682 PHE A O 1
ATOM 5213 N N . ILE A 1 683 ? 1.282 -2.440 11.082 1.00 80.50 683 ILE A N 1
ATOM 5214 C CA . ILE A 1 683 ? 0.763 -1.315 10.303 1.00 80.50 683 ILE A CA 1
ATOM 5215 C C . ILE A 1 683 ? 1.025 -0.025 11.081 1.00 80.50 683 ILE A C 1
ATOM 5217 O O . ILE A 1 683 ? 0.593 0.113 12.227 1.00 80.50 683 ILE A O 1
ATOM 5221 N N . PHE A 1 684 ? 1.688 0.948 10.453 1.00 81.44 684 PHE A N 1
ATOM 5222 C CA . PHE A 1 684 ? 1.981 2.259 11.044 1.00 81.44 684 PHE A CA 1
ATOM 5223 C C . PHE A 1 684 ? 1.021 3.328 10.495 1.00 81.44 684 PHE A C 1
ATOM 5225 O O . PHE A 1 684 ? 1.282 3.913 9.442 1.00 81.44 684 PHE A O 1
ATOM 5232 N N . PRO A 1 685 ? -0.106 3.595 11.181 1.00 80.69 685 PRO A N 1
ATOM 5233 C CA . PRO A 1 685 ? -1.174 4.433 10.663 1.00 80.69 685 PRO A CA 1
ATOM 5234 C C . PRO A 1 685 ? -0.787 5.914 10.619 1.00 80.69 685 PRO A C 1
ATOM 5236 O O . PRO A 1 685 ? -0.386 6.518 11.622 1.00 80.69 685 PRO A O 1
ATOM 5239 N N . ILE A 1 686 ? -1.037 6.538 9.473 1.00 77.62 686 ILE A N 1
ATOM 5240 C CA . ILE A 1 686 ? -1.044 7.995 9.323 1.00 77.62 686 ILE A CA 1
ATOM 5241 C C . ILE A 1 686 ? -2.475 8.526 9.331 1.00 77.62 686 ILE A C 1
ATOM 5243 O O . ILE A 1 686 ? -3.433 7.819 9.016 1.00 77.62 686 ILE A O 1
ATOM 5247 N N . GLN A 1 687 ? -2.633 9.792 9.696 1.00 85.94 687 GLN A N 1
ATOM 5248 C CA . GLN A 1 687 ? -3.945 10.418 9.729 1.00 85.94 687 GLN A CA 1
ATOM 5249 C C . GLN A 1 687 ? -4.574 10.470 8.329 1.00 85.94 687 GLN A C 1
ATOM 5251 O O . GLN A 1 687 ? -3.941 10.893 7.369 1.00 85.94 687 GLN A O 1
ATOM 5256 N N . GLY A 1 688 ? -5.836 10.064 8.230 1.00 73.56 688 GLY A N 1
ATOM 5257 C CA . GLY A 1 688 ? -6.596 9.974 6.987 1.00 73.56 688 GLY A CA 1
ATOM 5258 C C . GLY A 1 688 ? -6.452 8.639 6.253 1.00 73.56 688 GLY A C 1
ATOM 5259 O O . GLY A 1 688 ? -7.203 8.409 5.308 1.00 73.56 688 GLY A O 1
ATOM 5260 N N . MET A 1 689 ? -5.541 7.754 6.677 1.00 80.88 689 MET A N 1
ATOM 5261 C CA . MET A 1 689 ? -5.343 6.428 6.080 1.00 80.88 689 MET A CA 1
ATOM 5262 C C . MET A 1 689 ? -6.599 5.556 6.211 1.00 80.88 689 MET A C 1
ATOM 5264 O O . MET A 1 689 ? -7.246 5.548 7.262 1.00 80.88 689 MET A O 1
ATOM 5268 N N . ARG A 1 690 ? -6.911 4.788 5.163 1.00 82.38 690 ARG A N 1
ATOM 5269 C CA . ARG A 1 690 ? -7.851 3.664 5.223 1.00 82.38 690 ARG A CA 1
ATOM 5270 C C . ARG A 1 690 ? -7.093 2.368 5.504 1.00 82.38 690 ARG A C 1
ATOM 5272 O O . ARG A 1 690 ? -6.037 2.139 4.929 1.00 82.38 690 ARG A O 1
ATOM 5279 N N . ILE A 1 691 ? -7.648 1.538 6.375 1.00 82.44 691 ILE A N 1
ATOM 5280 C CA . ILE A 1 691 ? -7.165 0.195 6.690 1.00 82.44 691 ILE A CA 1
ATOM 5281 C C . ILE A 1 691 ? -8.325 -0.756 6.444 1.00 82.44 691 ILE A C 1
ATOM 5283 O O . ILE A 1 691 ? -9.386 -0.595 7.043 1.00 82.44 691 ILE A O 1
ATOM 5287 N N . ASP A 1 692 ? -8.134 -1.743 5.584 1.00 84.69 692 ASP A N 1
ATOM 5288 C CA . ASP A 1 692 ? -9.144 -2.752 5.292 1.00 84.69 692 ASP A CA 1
ATOM 5289 C C . ASP A 1 692 ? -8.695 -4.090 5.896 1.00 84.69 692 ASP A C 1
ATOM 5291 O O . ASP A 1 692 ? -7.597 -4.572 5.635 1.00 84.69 692 ASP A O 1
ATOM 5295 N N . PHE A 1 693 ? -9.539 -4.676 6.738 1.00 88.00 693 PHE A N 1
ATOM 5296 C CA . PHE A 1 693 ? -9.271 -5.901 7.478 1.00 88.00 693 PHE A CA 1
ATOM 5297 C C . PHE A 1 693 ? -9.843 -7.115 6.748 1.00 88.00 693 PHE A C 1
ATOM 5299 O O . PHE A 1 693 ? -11.035 -7.161 6.411 1.00 88.00 693 PHE A O 1
ATOM 5306 N N . ARG A 1 694 ? -8.985 -8.119 6.556 1.00 83.81 694 ARG A N 1
ATOM 5307 C CA . ARG A 1 694 ? -9.245 -9.322 5.758 1.00 83.81 694 ARG A CA 1
ATOM 5308 C C . ARG A 1 694 ? -8.977 -10.593 6.545 1.00 83.81 694 ARG A C 1
ATOM 5310 O O . ARG A 1 694 ? -8.186 -10.573 7.490 1.00 83.81 694 ARG A O 1
ATOM 5317 N N . PRO A 1 695 ? -9.618 -11.714 6.184 1.00 80.75 695 PRO A N 1
ATOM 5318 C CA . PRO A 1 695 ? -9.286 -12.985 6.793 1.00 80.75 695 PRO A CA 1
ATOM 5319 C C . PRO A 1 695 ? -7.859 -13.411 6.444 1.00 80.75 695 PRO A C 1
ATOM 5321 O O . PRO A 1 695 ? -7.517 -13.540 5.273 1.00 80.75 695 PRO A O 1
ATOM 5324 N N . ASN A 1 696 ? -7.042 -13.727 7.448 1.00 71.50 696 ASN A N 1
ATOM 5325 C CA . ASN A 1 696 ? -5.720 -14.302 7.205 1.00 71.50 696 ASN A CA 1
ATOM 5326 C C . ASN A 1 696 ? -5.879 -15.731 6.634 1.00 71.50 696 ASN A C 1
ATOM 5328 O O . ASN A 1 696 ? -6.224 -16.681 7.350 1.00 71.50 696 ASN A O 1
ATOM 5332 N N . GLN A 1 697 ? -5.659 -15.883 5.321 1.00 60.94 697 GLN A N 1
ATOM 5333 C CA . GLN A 1 697 ? -5.882 -17.145 4.605 1.00 60.94 697 GLN A CA 1
ATOM 5334 C C . GLN A 1 697 ? -4.974 -18.280 5.105 1.00 60.94 697 GLN A C 1
ATOM 5336 O O . GLN A 1 697 ? -5.390 -19.444 5.139 1.00 60.94 697 GLN A O 1
ATOM 5341 N N . ARG A 1 698 ? -3.758 -17.956 5.563 1.00 62.03 698 ARG A N 1
ATOM 5342 C CA . ARG A 1 698 ? -2.819 -18.942 6.108 1.00 62.03 698 ARG A CA 1
ATOM 5343 C C . ARG A 1 698 ? -3.363 -19.561 7.392 1.00 62.03 698 ARG A C 1
ATOM 5345 O O . ARG A 1 698 ? -3.406 -20.788 7.484 1.00 62.03 698 ARG A O 1
ATOM 5352 N N . LEU A 1 699 ? -3.866 -18.753 8.326 1.00 61.12 699 LEU A N 1
ATOM 5353 C CA . LEU A 1 699 ? -4.477 -19.244 9.570 1.00 61.12 699 LEU A CA 1
ATOM 5354 C C . LEU A 1 699 ? -5.753 -20.066 9.299 1.00 61.12 699 LEU A C 1
ATOM 5356 O O . LEU A 1 699 ? -5.932 -21.142 9.875 1.00 61.12 699 LEU A O 1
ATOM 5360 N N . ARG A 1 700 ? -6.585 -19.659 8.328 1.00 57.47 700 ARG A N 1
ATOM 5361 C CA . ARG A 1 700 ? -7.771 -20.442 7.917 1.00 57.47 700 ARG A CA 1
ATOM 5362 C C . ARG A 1 700 ? -7.426 -21.805 7.309 1.00 57.47 700 ARG A C 1
ATOM 5364 O O . ARG A 1 700 ? -8.180 -22.759 7.485 1.00 57.47 700 ARG A O 1
ATOM 5371 N N . SER A 1 701 ? -6.295 -21.930 6.618 1.00 50.19 701 SER A N 1
ATOM 5372 C CA . SER A 1 701 ? -5.867 -23.208 6.033 1.00 50.19 701 SER A CA 1
ATOM 5373 C C . SER A 1 701 ? -5.441 -24.245 7.087 1.00 50.19 701 SER A C 1
ATOM 5375 O O . SER A 1 701 ? -5.638 -25.448 6.887 1.00 50.19 701 SER A O 1
ATOM 5377 N N . MET A 1 702 ? -4.924 -23.797 8.240 1.00 51.50 702 MET A N 1
ATOM 5378 C CA . MET A 1 702 ? -4.487 -24.676 9.333 1.00 51.50 702 MET A CA 1
ATOM 5379 C C . MET A 1 702 ? -5.663 -25.279 10.116 1.00 51.50 702 MET A C 1
ATOM 5381 O O . MET A 1 702 ? -5.586 -26.430 10.550 1.00 51.50 702 MET A O 1
ATOM 5385 N N . SER A 1 703 ? -6.781 -24.555 10.243 1.00 48.09 703 SER A N 1
ATOM 5386 C CA . SER A 1 703 ? -7.972 -25.012 10.982 1.00 48.09 703 SER A CA 1
ATOM 5387 C C . SER A 1 703 ? -8.749 -26.142 10.280 1.00 48.09 703 SER A C 1
ATOM 5389 O O . SER A 1 703 ? -9.538 -26.847 10.914 1.00 48.09 703 SER A O 1
ATOM 5391 N N . GLY A 1 704 ? -8.495 -26.370 8.983 1.00 39.12 704 GLY A N 1
ATOM 5392 C CA . GLY A 1 704 ? -9.109 -27.432 8.176 1.00 39.12 704 GLY A CA 1
ATOM 5393 C C . GLY A 1 704 ? -8.445 -28.814 8.276 1.00 39.12 704 GLY A C 1
ATOM 5394 O O . GLY A 1 704 ? -8.965 -29.782 7.714 1.00 39.12 704 GLY A O 1
ATOM 5395 N N . GLN A 1 705 ? -7.308 -28.945 8.969 1.00 31.53 705 GLN A N 1
ATOM 5396 C CA . GLN A 1 705 ? -6.615 -30.228 9.131 1.00 31.53 705 GLN A CA 1
ATOM 5397 C C . GLN A 1 705 ? -7.302 -31.071 10.227 1.00 31.53 705 GLN A C 1
ATOM 5399 O O . GLN A 1 705 ? -7.381 -30.641 11.379 1.00 31.53 705 GLN A O 1
ATOM 5404 N N . PRO A 1 706 ? -7.801 -32.288 9.926 1.00 30.92 706 PRO A N 1
ATOM 5405 C CA . PRO A 1 706 ? -8.371 -33.153 10.950 1.00 30.92 706 PRO A CA 1
ATOM 5406 C C . PRO A 1 706 ? -7.289 -33.530 11.966 1.00 30.92 706 PRO A C 1
ATOM 5408 O O . PRO A 1 706 ? -6.211 -34.004 11.606 1.00 30.92 706 PRO A O 1
ATOM 5411 N N . THR A 1 707 ? -7.599 -33.344 13.249 1.00 31.09 707 THR A N 1
ATOM 5412 C CA . THR A 1 707 ? -6.755 -33.803 14.356 1.00 31.09 707 THR A CA 1
ATOM 5413 C C . THR A 1 707 ? -6.427 -35.292 14.170 1.00 31.09 707 THR A C 1
ATOM 5415 O O . THR A 1 707 ? -7.345 -36.089 13.951 1.00 31.09 707 THR A O 1
ATOM 5418 N N . PRO A 1 708 ? -5.145 -35.711 14.235 1.00 30.58 708 PRO A N 1
ATOM 5419 C CA . PRO A 1 708 ? -4.813 -37.120 14.114 1.00 30.58 708 PRO A CA 1
ATOM 5420 C C . PRO A 1 708 ? -5.455 -37.871 15.279 1.00 30.58 708 PRO A C 1
ATOM 5422 O O . PRO A 1 708 ? -5.177 -37.578 16.445 1.00 30.58 708 PRO A O 1
ATOM 5425 N N . GLU A 1 709 ? -6.321 -38.837 14.967 1.00 28.94 709 GLU A N 1
ATOM 5426 C CA . GLU A 1 709 ? -6.865 -39.757 15.960 1.00 28.94 709 GLU A CA 1
ATOM 5427 C C . GLU A 1 709 ? -5.702 -40.415 16.711 1.00 28.94 709 GLU A C 1
ATOM 5429 O O . GLU A 1 709 ? -4.935 -41.211 16.162 1.00 28.94 709 GLU A O 1
ATOM 5434 N N . VAL A 1 710 ? -5.571 -40.075 17.993 1.00 35.97 710 VAL A N 1
ATOM 5435 C CA . VAL A 1 710 ? -4.671 -40.761 18.915 1.00 35.97 710 VAL A CA 1
ATOM 543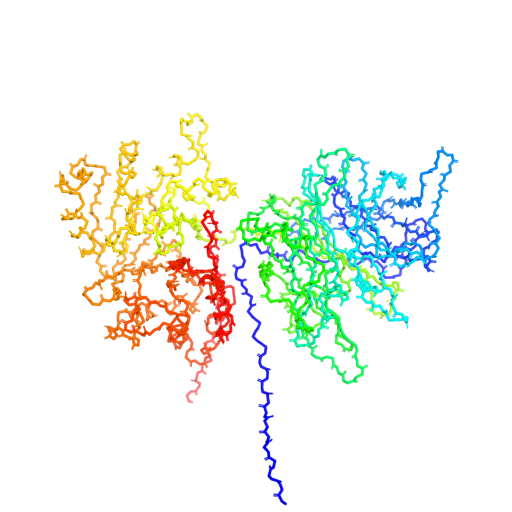6 C C . VAL A 1 710 ? -5.230 -42.169 19.099 1.00 35.97 710 VAL A C 1
ATOM 5438 O O . VAL A 1 710 ? -6.161 -42.393 19.875 1.00 35.97 710 VAL A O 1
ATOM 5441 N N . SER A 1 711 ? -4.690 -43.129 18.348 1.00 34.06 711 SER A N 1
ATOM 5442 C CA . SER A 1 711 ? -4.978 -44.542 18.560 1.00 34.06 711 SER A CA 1
ATOM 5443 C C . SER A 1 711 ? -4.465 -44.954 19.943 1.00 34.06 711 SER A C 1
ATOM 5445 O O . SER A 1 711 ? -3.270 -44.833 20.218 1.00 34.06 711 SER A O 1
ATOM 5447 N N . SER A 1 712 ? -5.398 -45.414 20.777 1.00 37.47 712 SER A N 1
ATOM 5448 C CA . SER A 1 712 ? -5.228 -45.933 22.143 1.00 37.47 712 SER A CA 1
ATOM 5449 C C . SER A 1 712 ? -4.109 -46.950 22.330 1.00 37.47 712 SER A C 1
ATOM 5451 O O . SER A 1 712 ? -4.029 -47.865 21.473 1.00 37.47 712 SER A O 1
#